Protein AF-A0A9P5V1G6-F1 (afdb_monomer)

Sequence (472 aa):
MDSPCFKKPSNGCAADVLMATQDATVDTEEFDPTEMTDDSEDSESEGSDAIELAKRDNAAGTDFEAFNHGGGHRDRHHHHSRYHHHGKHYHHDKHQHHDKHPHHNKHSYHHKEHSLKQRHPWKDLCVAVGDFCGSGLYGCDFNHKALYRCSAIGERPAVIKVDAEECGGSPPVKCPCPADFVHAACGSELPEKCNADPTQLYHCPGGPGSEFEVLKKCLPGTVCGPSKEGNDATCGYESCECNGDKDYCSSQFPAHCDLKKNTIYKCVRGKLTEDKTCDGTTQECVAVGDGAICGSCKCPSDRGTCGDVFPLKCRRSATGLYKCKKGETPKLVKECLPGYCSAAPASLSSTTVFESEISKDVCIEGCLCVKKGDVCGRTFSPECKDIFANRLYMCSGVGTKPVEKEICEDGCIVQAGDDVCEEDNDPCRCMSSEDVCGSTFPPECKDIFANRLYTCSGVGTKPEEKEICEDG

Secondary structure (DSSP, 8-state):
-------PPPS------PPPPP--------------------------------------------------------------------------------------------------TTTTS-SSSEEEEGGGSSSSS--TT-EEEESSTTSPPEEEETT-TTT---S----BPPTT--S-EEGGGS-GGG---TTEEEE-TT-TTSBPEEEEEPPTT-EEEE-TTSS-EEEE-SSS-B-SS-EEEGGGS-GGG-PPTTEEEEEETTEEEEEEE--TTT-EEEEETTEEEEE-SS-SSSSEEEGGGS-GGG---TTEEEE--TTSPPEEEEE-TTSEEEPPPTT---S----------EEEPTTS-SSSEEEEGGGS-TT-TT--TTEEEEE-STTPPPEEEEE-SS-EE--BSS-EE-----TTS-SSSS-EEGGGS-TT-TTS-TTEEEE-SSTTPPPEEEEE-TT-

Organism: NCBI:txid64567

Solvent-accessible surface area (backbone atoms only — not comparable to full-atom values): 28894 Å² total; per-residue (Å²): 136,84,79,87,88,82,80,82,83,80,92,81,85,85,90,87,80,86,86,81,87,84,84,88,78,91,87,85,85,89,82,84,87,79,86,84,87,81,90,80,82,87,79,90,79,86,82,88,82,89,83,88,77,77,91,76,90,77,92,77,91,76,90,76,81,89,81,91,80,87,84,88,86,88,83,84,85,82,81,85,82,80,87,85,87,87,83,78,88,81,87,85,79,86,82,87,82,88,84,89,83,79,93,77,92,72,92,75,83,81,72,78,71,73,73,75,69,79,70,62,92,51,62,58,27,21,86,51,65,48,78,42,33,23,72,76,50,53,58,91,85,55,54,42,28,20,29,24,37,19,91,40,65,70,37,65,57,42,78,75,36,76,70,25,69,88,30,46,58,67,74,76,59,80,49,49,30,51,85,85,43,85,46,34,36,30,18,71,76,45,65,73,85,52,69,48,54,45,43,25,32,31,30,40,90,72,32,49,59,23,63,61,42,81,40,35,68,33,55,58,42,23,42,42,40,77,31,72,88,50,80,32,39,32,54,20,26,76,41,74,51,31,46,63,93,39,38,35,25,37,71,30,36,45,59,89,59,72,64,59,74,45,15,31,26,33,32,56,94,51,36,73,39,87,72,46,72,33,56,79,88,71,26,32,45,19,57,38,90,82,25,45,44,68,16,29,73,36,22,91,42,76,42,51,37,38,21,39,52,38,36,72,93,59,75,48,46,23,28,19,35,22,48,27,44,57,73,34,72,59,40,81,73,45,75,24,70,87,21,36,36,36,72,43,63,88,76,74,80,72,85,77,95,73,79,91,77,76,78,48,40,40,68,37,60,43,69,37,23,71,45,61,41,34,28,31,25,58,27,44,50,89,83,31,84,91,55,53,52,51,25,36,21,41,18,91,26,65,70,32,70,59,39,85,68,49,75,22,90,77,29,54,46,36,26,46,50,58,28,42,57,42,71,72,84,50,70,58,35,23,89,38,58,53,72,43,52,26,60,77,42,56,87,85,30,82,91,52,54,55,55,26,34,24,41,20,93,26,64,71,30,74,57,41,86,70,48,74,51,90,82,118

Radius of gyration: 33.05 Å; Cα contacts (8 Å, |Δi|>4): 875; chains: 1; bounding box: 63×93×111 Å

Structure (mmCIF, N/CA/C/O backbone):
data_AF-A0A9P5V1G6-F1
#
_entry.id   AF-A0A9P5V1G6-F1
#
loop_
_atom_site.group_PDB
_atom_site.id
_atom_site.type_symbol
_atom_site.label_atom_id
_atom_site.label_alt_id
_atom_site.label_comp_id
_atom_site.label_asym_id
_atom_site.label_entity_id
_atom_site.label_seq_id
_atom_site.pdbx_PDB_ins_code
_atom_site.Cartn_x
_atom_site.Cartn_y
_atom_site.Cartn_z
_atom_site.occupancy
_atom_site.B_iso_or_equiv
_atom_site.auth_seq_id
_atom_site.auth_comp_id
_atom_site.auth_asym_id
_atom_site.auth_atom_id
_atom_site.pdbx_PDB_model_num
ATOM 1 N N . MET A 1 1 ? -30.051 27.158 10.723 1.00 28.08 1 MET A N 1
ATOM 2 C CA . MET A 1 1 ? -29.567 27.085 12.118 1.00 28.08 1 MET A CA 1
ATOM 3 C C . MET A 1 1 ? -28.224 26.397 12.046 1.00 28.08 1 MET A C 1
ATOM 5 O O . MET A 1 1 ? -28.188 25.185 11.893 1.00 28.08 1 MET A O 1
ATOM 9 N N . ASP A 1 2 ? -27.159 27.191 12.008 1.00 30.61 2 ASP A N 1
ATOM 10 C CA . ASP A 1 2 ? -25.813 26.720 11.688 1.00 30.61 2 ASP A CA 1
ATOM 11 C C . ASP A 1 2 ? -25.176 25.963 12.857 1.00 30.61 2 ASP A C 1
ATOM 13 O O . ASP A 1 2 ? -25.236 26.388 14.016 1.00 30.61 2 ASP A O 1
ATOM 17 N N . SER A 1 3 ? -24.596 24.807 12.537 1.00 31.73 3 SER A N 1
ATOM 18 C CA . SER A 1 3 ? -23.888 23.934 13.472 1.00 31.73 3 SER A CA 1
ATOM 19 C C . SER A 1 3 ? -22.634 24.621 14.036 1.00 31.73 3 SER A C 1
ATOM 21 O O . SER A 1 3 ? -21.935 25.321 13.304 1.00 31.73 3 SER A O 1
ATOM 23 N N . PRO A 1 4 ? -22.288 24.420 15.320 1.00 33.53 4 PRO A N 1
ATOM 24 C CA . PRO A 1 4 ? -21.096 25.026 15.903 1.00 33.53 4 PRO A CA 1
ATOM 25 C C . PRO A 1 4 ? -19.807 24.380 15.369 1.00 33.53 4 PRO A C 1
ATOM 27 O O . PRO A 1 4 ? -19.514 23.218 15.652 1.00 33.53 4 PRO A O 1
ATOM 30 N N . CYS A 1 5 ? -19.007 25.162 14.640 1.00 37.94 5 CYS A N 1
ATOM 31 C CA . CYS A 1 5 ? -17.664 24.797 14.193 1.00 37.94 5 CYS A CA 1
ATOM 32 C C . CYS A 1 5 ? -16.683 24.751 15.375 1.00 37.94 5 CYS A C 1
ATOM 34 O O . CYS A 1 5 ? -16.264 25.787 15.889 1.00 37.94 5 CYS A O 1
ATOM 36 N N . PHE A 1 6 ? -16.267 23.551 15.779 1.00 33.84 6 PHE A N 1
ATOM 37 C CA . PHE A 1 6 ? -15.091 23.352 16.627 1.00 33.84 6 PHE A CA 1
ATOM 38 C C . PHE A 1 6 ? -14.178 22.305 15.983 1.00 33.84 6 PHE A C 1
ATOM 40 O O . PHE A 1 6 ? -14.323 21.111 16.230 1.00 33.84 6 PHE A O 1
ATOM 47 N N . LYS A 1 7 ? -13.208 22.747 15.177 1.00 36.56 7 LYS A N 1
ATOM 48 C CA . LYS A 1 7 ? -12.002 21.962 14.879 1.00 36.56 7 LYS A CA 1
ATOM 49 C C . LYS A 1 7 ? -10.793 22.691 15.468 1.00 36.56 7 LYS A C 1
ATOM 51 O O . LYS A 1 7 ? -10.644 23.899 15.297 1.00 36.56 7 LYS A O 1
ATOM 56 N N . LYS A 1 8 ? -9.978 21.962 16.235 1.00 34.28 8 LYS A N 1
ATOM 57 C CA . LYS A 1 8 ? -8.659 22.403 16.719 1.00 34.28 8 LYS A CA 1
ATOM 58 C C . LYS A 1 8 ? -7.651 22.288 15.560 1.00 34.28 8 LYS A C 1
ATOM 60 O O . LYS A 1 8 ? -7.785 21.338 14.792 1.00 34.28 8 LYS A O 1
ATOM 65 N N . PRO A 1 9 ? -6.662 23.187 15.439 1.00 34.81 9 PRO A N 1
ATOM 66 C CA . PRO A 1 9 ? -5.616 23.063 14.425 1.00 34.81 9 PRO A CA 1
ATOM 67 C C . PRO A 1 9 ? -4.704 21.852 14.684 1.00 34.81 9 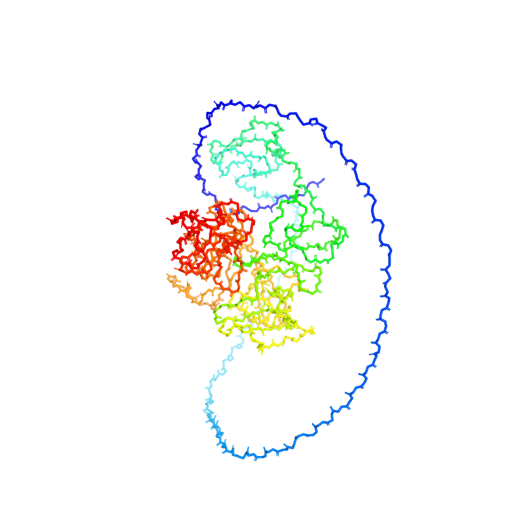PRO A C 1
ATOM 69 O O . PRO A 1 9 ? -4.484 21.464 15.835 1.00 34.81 9 PRO A O 1
ATOM 72 N N . SER A 1 10 ? -4.168 21.278 13.604 1.00 32.56 10 SER A N 1
ATOM 73 C CA . SER A 1 10 ? -3.021 20.367 13.621 1.00 32.56 10 SER A CA 1
ATOM 74 C C . SER A 1 10 ? -1.746 21.155 13.938 1.00 32.56 10 SER A C 1
ATOM 76 O O . SER A 1 10 ? -1.534 22.251 13.423 1.00 32.56 10 SER A O 1
ATOM 78 N N . ASN A 1 11 ? -0.895 20.615 14.811 1.00 31.06 11 ASN A N 1
ATOM 79 C CA . ASN A 1 11 ? 0.406 21.210 15.110 1.00 31.06 11 ASN A CA 1
ATOM 80 C C . ASN A 1 11 ? 1.355 20.962 13.929 1.00 31.06 11 ASN A C 1
ATOM 82 O O . ASN A 1 11 ? 1.671 19.807 13.667 1.00 31.06 11 ASN A O 1
ATOM 86 N N . GLY A 1 12 ? 1.828 22.023 13.268 1.00 36.41 12 GLY A N 1
ATOM 87 C CA . GLY A 1 12 ? 2.941 21.946 12.313 1.00 36.41 12 GLY A CA 1
ATOM 88 C C . GLY A 1 12 ? 2.708 22.695 11.002 1.00 36.41 12 GLY A C 1
ATOM 89 O O . GLY A 1 12 ? 2.482 22.065 9.980 1.00 36.41 12 GLY A O 1
ATOM 90 N N . CYS A 1 13 ? 2.815 24.026 11.017 1.00 30.12 13 CYS A N 1
ATOM 91 C CA . CYS A 1 13 ? 2.990 24.820 9.797 1.00 30.12 13 CYS A CA 1
ATOM 92 C C . CYS A 1 13 ? 4.224 25.714 9.970 1.00 30.12 13 CYS A C 1
ATOM 94 O O . CYS A 1 13 ? 4.140 26.771 10.593 1.00 30.12 13 CYS A O 1
ATOM 96 N N . ALA A 1 14 ? 5.366 25.275 9.442 1.00 29.48 14 ALA A N 1
ATOM 97 C CA . ALA A 1 14 ? 6.467 26.155 9.066 1.00 29.48 14 ALA A CA 1
ATOM 98 C C . ALA A 1 14 ? 6.375 26.326 7.544 1.00 29.48 14 ALA A C 1
ATOM 100 O O . ALA A 1 14 ? 6.343 25.332 6.822 1.00 29.48 14 ALA A O 1
ATOM 101 N N . ALA A 1 15 ? 6.229 27.562 7.072 1.00 33.66 15 ALA A N 1
ATOM 102 C CA . ALA A 1 15 ? 6.126 27.874 5.654 1.00 33.66 15 ALA A CA 1
ATOM 103 C C . ALA A 1 15 ? 7.466 28.431 5.165 1.00 33.66 15 ALA A C 1
ATOM 105 O O . ALA A 1 15 ? 7.800 29.568 5.485 1.00 33.66 15 ALA A O 1
ATOM 106 N N . ASP A 1 16 ? 8.189 27.639 4.376 1.00 30.81 16 ASP A N 1
ATOM 107 C CA . ASP A 1 16 ? 9.181 28.134 3.425 1.00 30.81 16 ASP A CA 1
ATOM 108 C C . ASP A 1 16 ? 8.544 28.067 2.031 1.00 30.81 16 ASP A C 1
ATOM 110 O O . ASP A 1 16 ? 8.172 26.992 1.560 1.00 30.81 16 ASP A O 1
ATOM 114 N N . VAL A 1 17 ? 8.382 29.218 1.373 1.00 33.22 17 VAL A N 1
ATOM 115 C CA . VAL A 1 17 ? 8.028 29.297 -0.052 1.00 33.22 17 VAL A CA 1
ATOM 116 C C . VAL A 1 17 ? 9.011 30.243 -0.734 1.00 33.22 17 VAL A C 1
ATOM 118 O O . VAL A 1 17 ? 9.033 31.441 -0.457 1.00 33.22 17 VAL A O 1
ATOM 121 N N . LEU A 1 18 ? 9.813 29.686 -1.643 1.00 32.72 18 LEU A N 1
ATOM 122 C CA . LEU A 1 18 ? 10.564 30.419 -2.659 1.00 32.72 18 LEU A CA 1
ATOM 123 C C . LEU A 1 18 ? 9.617 30.763 -3.815 1.00 32.72 18 LEU A C 1
ATOM 125 O O . LEU A 1 18 ? 8.953 29.885 -4.364 1.00 32.72 18 LEU A O 1
ATOM 129 N N . MET A 1 19 ? 9.556 32.044 -4.179 1.00 32.00 19 MET A N 1
ATOM 130 C CA . MET A 1 19 ? 8.813 32.516 -5.345 1.00 32.00 19 MET A CA 1
ATOM 131 C C . MET A 1 19 ? 9.596 32.236 -6.632 1.00 32.00 19 MET A C 1
ATOM 133 O O . MET A 1 19 ? 10.740 32.667 -6.761 1.00 32.00 19 MET A O 1
ATOM 137 N N . ALA A 1 20 ? 8.962 31.556 -7.588 1.00 32.75 20 ALA A N 1
ATOM 138 C CA . ALA A 1 20 ? 9.433 31.451 -8.964 1.00 32.75 20 ALA A CA 1
ATOM 139 C C . ALA A 1 20 ? 8.817 32.576 -9.812 1.00 32.75 20 ALA A C 1
ATOM 141 O O . ALA A 1 20 ? 7.603 32.775 -9.818 1.00 32.75 20 ALA A O 1
ATOM 142 N N . THR A 1 21 ? 9.668 33.313 -10.519 1.00 33.91 21 THR A N 1
ATOM 143 C CA . THR A 1 21 ? 9.308 34.289 -11.554 1.00 33.91 21 THR A CA 1
ATOM 144 C C . THR A 1 21 ? 8.986 33.566 -12.862 1.00 33.91 21 THR A C 1
ATOM 146 O O . THR A 1 21 ? 9.814 32.796 -13.345 1.00 33.91 21 THR A O 1
ATOM 149 N N . GLN A 1 22 ? 7.810 33.822 -13.438 1.00 34.03 22 GLN A N 1
ATOM 150 C CA . GLN A 1 22 ? 7.458 33.424 -14.804 1.00 34.03 22 GLN A CA 1
ATOM 151 C C . GLN A 1 22 ? 7.729 34.590 -15.760 1.00 34.03 22 GLN A C 1
ATOM 153 O O . GLN A 1 22 ? 7.204 35.682 -15.549 1.00 34.03 22 GLN A O 1
ATOM 158 N N . ASP A 1 23 ? 8.509 34.330 -16.809 1.00 35.91 23 ASP A N 1
ATOM 159 C CA . ASP A 1 23 ? 8.542 35.131 -18.033 1.00 35.91 23 ASP A CA 1
ATOM 160 C C . ASP A 1 23 ? 7.834 34.350 -19.145 1.00 35.91 23 ASP A C 1
ATOM 162 O O . ASP A 1 23 ? 7.999 33.138 -19.288 1.00 35.91 23 ASP A O 1
ATOM 166 N N . ALA A 1 24 ? 7.012 35.071 -19.901 1.00 41.59 24 ALA A N 1
ATOM 167 C CA . ALA A 1 24 ? 6.167 34.576 -20.975 1.00 41.59 24 ALA A CA 1
ATOM 168 C C . ALA A 1 24 ? 6.832 34.762 -22.347 1.00 41.59 24 ALA A C 1
ATOM 170 O O . ALA A 1 24 ? 7.474 35.781 -22.576 1.00 41.59 24 ALA A O 1
ATOM 171 N N . THR A 1 25 ? 6.615 33.825 -23.275 1.00 34.09 25 THR A N 1
ATOM 172 C CA . THR A 1 25 ? 6.456 34.025 -24.739 1.00 34.09 25 THR A CA 1
ATOM 173 C C . THR A 1 25 ? 5.956 32.688 -25.343 1.00 34.09 25 THR A C 1
ATOM 175 O O . THR A 1 25 ? 6.471 31.648 -24.954 1.00 34.09 25 THR A O 1
ATOM 178 N N . VAL A 1 26 ? 4.770 32.633 -25.987 1.00 36.28 26 VAL A N 1
ATOM 179 C CA . VAL A 1 26 ? 4.523 32.680 -27.464 1.00 36.28 26 VAL A CA 1
ATOM 180 C C . VAL A 1 26 ? 5.081 31.406 -28.147 1.00 36.28 26 VAL A C 1
ATOM 182 O O . VAL A 1 26 ? 6.249 31.114 -27.950 1.00 36.28 26 VAL A O 1
ATOM 185 N N . ASP A 1 27 ? 4.371 30.525 -28.865 1.00 33.41 27 ASP A N 1
ATOM 186 C CA . ASP A 1 27 ? 3.245 30.583 -29.816 1.00 33.41 27 ASP A CA 1
ATOM 187 C C . ASP A 1 27 ? 2.396 29.289 -29.718 1.00 33.41 27 ASP A C 1
ATOM 189 O O . ASP A 1 27 ? 2.912 28.230 -29.366 1.00 33.41 27 ASP A O 1
ATOM 193 N N . THR A 1 28 ? 1.106 29.348 -30.066 1.00 36.78 28 THR A N 1
ATOM 194 C CA . THR A 1 28 ? 0.255 28.157 -30.286 1.00 36.78 28 THR A CA 1
ATOM 195 C C . THR A 1 28 ? -0.169 28.136 -31.748 1.00 36.78 28 THR A C 1
ATOM 197 O O . THR A 1 28 ? -0.898 29.024 -32.182 1.00 36.78 28 THR A O 1
ATOM 200 N N . GLU A 1 29 ? 0.301 27.139 -32.502 1.00 42.16 29 GLU A N 1
ATOM 201 C CA . GLU A 1 29 ? -0.248 26.818 -33.818 1.00 42.16 29 GLU A CA 1
ATOM 202 C C . GLU A 1 29 ? -1.514 25.969 -33.659 1.00 42.16 29 GLU A C 1
ATOM 204 O O . GLU A 1 29 ? -1.572 24.995 -32.907 1.00 42.16 29 GLU A O 1
ATOM 209 N N . GLU A 1 30 ? -2.540 26.417 -34.367 1.00 41.94 30 GLU A N 1
ATOM 210 C CA . GLU A 1 30 ? -3.874 25.857 -34.509 1.00 41.94 30 GLU A CA 1
ATOM 211 C C . GLU A 1 30 ? -3.798 24.624 -35.425 1.00 41.94 30 GLU A C 1
ATOM 213 O O . GLU A 1 30 ? -3.396 24.736 -36.583 1.00 41.94 30 GLU A O 1
ATOM 218 N N . PHE A 1 31 ? -4.143 23.438 -34.912 1.00 44.28 31 PHE A N 1
ATOM 219 C CA . PHE A 1 31 ? -4.238 22.216 -35.714 1.00 44.28 31 PHE A CA 1
ATOM 220 C C . PHE A 1 31 ? -5.702 21.783 -35.808 1.00 44.28 31 PHE A C 1
ATOM 222 O O . PHE A 1 31 ? -6.328 21.440 -34.805 1.00 44.28 31 PHE A O 1
ATOM 229 N N . ASP A 1 32 ? -6.226 21.834 -37.029 1.00 49.81 32 ASP A N 1
ATOM 230 C CA . ASP A 1 32 ? -7.589 21.491 -37.429 1.00 49.81 32 ASP A CA 1
ATOM 231 C C . ASP A 1 32 ? -7.606 20.065 -38.014 1.00 49.81 32 ASP A C 1
ATOM 233 O O . ASP A 1 32 ? -6.951 19.831 -39.037 1.00 49.81 32 ASP A O 1
ATOM 237 N N . PRO A 1 33 ? -8.293 19.081 -37.402 1.00 53.62 33 PRO A N 1
ATOM 238 C CA . PRO A 1 33 ? -8.479 17.779 -38.019 1.00 53.62 33 PRO A CA 1
ATOM 239 C C . PRO A 1 33 ? -9.875 17.673 -38.646 1.00 53.62 33 PRO A C 1
ATOM 241 O O . PRO A 1 33 ? -10.858 17.296 -38.005 1.00 53.62 33 PRO A O 1
ATOM 244 N N . THR A 1 34 ? -9.920 17.944 -39.949 1.00 44.47 34 THR A N 1
ATOM 245 C CA . THR A 1 34 ? -11.004 17.524 -40.846 1.00 44.47 34 THR A CA 1
ATOM 246 C C . THR A 1 34 ? -10.862 16.037 -41.197 1.00 44.47 34 THR A C 1
ATOM 248 O O . THR A 1 34 ? -9.786 15.595 -41.584 1.00 44.47 34 THR A O 1
ATOM 251 N N . GLU A 1 35 ? -11.982 15.318 -41.085 1.00 46.06 35 GLU A N 1
ATOM 252 C CA . GLU A 1 35 ? -12.419 14.156 -41.881 1.00 46.06 35 GLU A CA 1
ATOM 253 C C . GLU A 1 35 ? -11.424 13.026 -42.214 1.00 46.06 35 GLU A C 1
ATOM 255 O O . GLU A 1 35 ? -10.612 13.131 -43.127 1.00 46.06 35 GLU A O 1
ATOM 260 N N . MET A 1 36 ? -11.656 11.858 -41.605 1.00 44.88 36 MET A N 1
ATOM 261 C CA . MET A 1 36 ? -11.543 10.559 -42.282 1.00 44.88 36 MET A CA 1
ATOM 262 C C . MET A 1 36 ? -12.719 9.686 -41.823 1.00 44.88 36 MET A C 1
ATOM 264 O O . MET A 1 36 ? -12.727 9.142 -40.720 1.00 44.88 36 MET A O 1
ATOM 268 N N . THR A 1 37 ? -13.748 9.618 -42.661 1.00 44.69 37 THR A N 1
ATOM 269 C CA . THR A 1 37 ? -14.722 8.525 -42.690 1.00 44.69 37 THR A CA 1
ATOM 270 C C . THR A 1 37 ? -14.070 7.343 -43.393 1.00 44.69 37 THR A C 1
ATOM 272 O O . THR A 1 37 ? -13.621 7.522 -44.523 1.00 44.69 37 THR A O 1
ATOM 275 N N . ASP A 1 38 ? -14.057 6.161 -42.781 1.00 47.34 38 ASP A N 1
ATOM 276 C CA . ASP A 1 38 ? -13.878 4.928 -43.545 1.00 47.34 38 ASP A CA 1
ATOM 277 C C . ASP A 1 38 ? -14.760 3.807 -42.991 1.00 47.34 38 ASP A C 1
ATOM 279 O O . ASP A 1 38 ? -14.721 3.453 -41.810 1.00 47.34 38 ASP A O 1
ATOM 283 N N . ASP A 1 39 ? -15.596 3.324 -43.903 1.00 44.78 39 ASP A N 1
ATOM 284 C CA . ASP A 1 39 ? -16.493 2.185 -43.824 1.00 44.78 39 ASP A CA 1
ATOM 285 C C . ASP A 1 39 ? -15.699 0.866 -43.853 1.00 44.78 39 ASP A C 1
ATOM 287 O O . ASP A 1 39 ? -14.755 0.703 -44.623 1.00 44.78 39 ASP A O 1
ATOM 291 N N . SER A 1 40 ? -16.100 -0.114 -43.045 1.00 52.59 40 SER A N 1
ATOM 292 C CA . SER A 1 40 ? -15.914 -1.558 -43.309 1.00 52.59 40 SER A CA 1
ATOM 293 C C . SER A 1 40 ? -16.705 -2.337 -42.252 1.00 52.59 40 SER A C 1
ATOM 295 O O . SER A 1 40 ? -16.399 -2.296 -41.065 1.00 52.59 40 SER A O 1
ATOM 297 N N . GLU A 1 41 ? -17.928 -2.746 -42.581 1.00 47.81 41 GLU A N 1
ATOM 298 C CA . GLU A 1 41 ? -18.295 -4.063 -43.132 1.00 47.81 41 GLU A CA 1
ATOM 299 C C . GLU A 1 41 ? -18.109 -5.234 -42.148 1.00 47.81 41 GLU A C 1
ATOM 301 O O . GLU A 1 41 ? -17.015 -5.738 -41.907 1.00 47.81 41 GLU A O 1
ATOM 306 N N . ASP A 1 42 ? -19.254 -5.635 -41.587 1.00 41.56 42 ASP A N 1
ATOM 307 C CA . ASP A 1 42 ? -19.768 -6.998 -41.443 1.00 41.56 42 ASP A CA 1
ATOM 308 C C . ASP A 1 42 ? -18.768 -8.166 -41.436 1.00 41.56 42 ASP A C 1
ATOM 310 O O . ASP A 1 42 ? -18.199 -8.566 -42.450 1.00 41.56 42 ASP A O 1
ATOM 314 N N . SER A 1 43 ? -18.717 -8.866 -40.303 1.00 49.22 43 SER A N 1
ATOM 315 C CA . SER A 1 43 ? -18.539 -10.320 -40.318 1.00 49.22 43 SER A CA 1
ATOM 316 C C . SER A 1 43 ? -19.251 -10.964 -39.131 1.00 49.22 43 SER A C 1
ATOM 318 O O . SER A 1 43 ? -18.729 -11.099 -38.025 1.00 49.22 43 SER A O 1
ATOM 320 N N . GLU A 1 44 ? -20.487 -1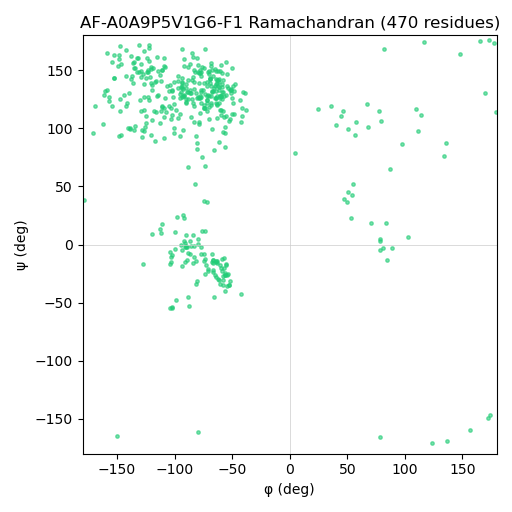1.381 -39.395 1.00 41.66 44 GLU A N 1
ATOM 321 C CA . GLU A 1 44 ? -21.176 -12.411 -38.631 1.00 41.66 44 GLU A CA 1
ATOM 322 C C . GLU A 1 44 ? -20.369 -13.717 -38.721 1.00 41.66 44 GLU A C 1
ATOM 324 O O . GLU A 1 44 ? -20.042 -14.188 -39.811 1.00 41.66 44 GLU A O 1
ATOM 329 N N . SER A 1 45 ? -20.062 -14.329 -37.578 1.00 50.53 45 SER A N 1
ATOM 330 C CA . SER A 1 45 ? -19.712 -15.750 -37.533 1.00 50.53 45 SER A CA 1
ATOM 331 C C . SER A 1 45 ? -20.568 -16.447 -36.482 1.00 50.53 45 SER A C 1
ATOM 333 O O . SER A 1 45 ? -20.335 -16.382 -35.277 1.00 50.53 45 SER A O 1
ATOM 335 N N . GLU A 1 46 ? -21.622 -17.085 -36.981 1.00 44.84 46 GLU A N 1
ATOM 336 C CA . GLU A 1 46 ? -22.308 -18.184 -36.317 1.00 44.84 46 GLU A CA 1
ATOM 337 C C . GLU A 1 46 ? -21.456 -19.462 -36.413 1.00 44.84 46 GLU A C 1
ATOM 339 O O . GLU A 1 46 ? -20.740 -19.672 -37.393 1.00 44.84 46 GLU A O 1
ATOM 344 N N . GLY A 1 47 ? -21.598 -20.355 -35.430 1.00 37.69 47 GLY A N 1
ATOM 345 C CA . GLY A 1 47 ? -21.123 -21.743 -35.510 1.00 37.69 47 GLY A CA 1
ATOM 346 C C . GLY A 1 47 ? -20.410 -22.186 -34.233 1.00 37.69 47 GLY A C 1
ATOM 347 O O . GLY A 1 47 ? -19.235 -21.910 -34.042 1.00 37.69 47 GLY A O 1
ATOM 348 N N . SER A 1 48 ? -21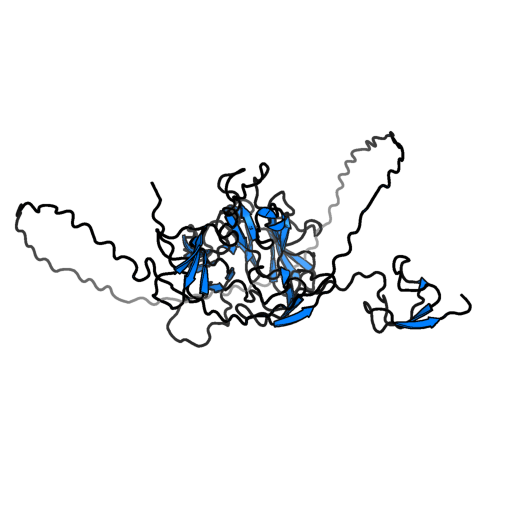.140 -22.704 -33.243 1.00 41.16 48 SER A N 1
ATOM 349 C CA . SER A 1 48 ? -21.440 -24.141 -33.089 1.00 41.16 48 SER A CA 1
ATOM 350 C C . SER A 1 48 ? -20.265 -24.924 -32.489 1.00 41.16 48 SER A C 1
ATOM 352 O O . SER A 1 48 ? -19.273 -25.181 -33.154 1.00 41.16 48 SER A O 1
ATOM 354 N N . ASP A 1 49 ? -20.369 -25.322 -31.220 1.00 45.50 49 ASP A N 1
ATOM 355 C CA . ASP A 1 49 ? -20.730 -26.705 -30.887 1.00 45.50 49 ASP A CA 1
ATOM 356 C C . ASP A 1 49 ? -20.536 -27.010 -29.399 1.00 45.50 49 ASP A C 1
ATOM 358 O O . ASP A 1 49 ? -19.497 -26.772 -28.783 1.00 45.50 49 ASP A O 1
ATOM 362 N N . ALA A 1 50 ? -21.593 -27.580 -28.830 1.00 42.62 50 ALA A N 1
ATOM 363 C CA . ALA A 1 50 ? -21.590 -28.219 -27.535 1.00 42.62 50 ALA A CA 1
ATOM 364 C C . ALA A 1 50 ? -20.745 -29.498 -27.600 1.00 42.62 50 ALA A C 1
ATOM 366 O O . ALA A 1 50 ? -21.063 -30.421 -28.348 1.00 42.62 50 ALA A O 1
ATOM 367 N N . ILE A 1 51 ? -19.715 -29.588 -26.760 1.00 41.88 51 ILE A N 1
ATOM 368 C CA . ILE A 1 51 ? -19.087 -30.865 -26.418 1.00 41.88 51 ILE A CA 1
ATOM 369 C C . ILE A 1 51 ? -19.458 -31.191 -24.975 1.00 41.88 51 ILE A C 1
ATOM 371 O O . ILE A 1 51 ? -18.806 -30.802 -24.008 1.00 41.88 51 ILE A O 1
ATOM 375 N N . GLU A 1 52 ? -20.561 -31.921 -24.861 1.00 46.94 52 GLU A N 1
ATOM 376 C CA . GLU A 1 52 ? -20.931 -32.709 -23.698 1.00 46.94 52 GLU A CA 1
ATOM 377 C C . GLU A 1 52 ? -20.122 -34.017 -23.751 1.00 46.94 52 GLU A C 1
ATOM 379 O O . GLU A 1 52 ? -20.398 -34.898 -24.563 1.00 46.94 52 GLU A O 1
ATOM 384 N N . LEU A 1 53 ? -19.091 -34.157 -22.908 1.00 45.38 53 LEU A N 1
ATOM 385 C CA . LEU A 1 53 ? -18.364 -35.421 -22.751 1.00 45.38 53 LEU A CA 1
ATOM 386 C C . LEU A 1 53 ? -18.134 -35.763 -21.274 1.00 45.38 53 LEU A C 1
ATOM 388 O O . LEU A 1 53 ? -17.239 -35.261 -20.605 1.00 45.38 53 LEU A O 1
ATOM 392 N N . ALA A 1 54 ? -18.980 -36.694 -20.834 1.00 40.22 54 ALA A N 1
ATOM 393 C CA . ALA A 1 54 ? -18.691 -37.840 -19.980 1.00 40.22 54 ALA A CA 1
ATOM 394 C C . ALA A 1 54 ? -18.055 -37.613 -18.595 1.00 40.22 54 ALA A C 1
ATOM 396 O O . ALA A 1 54 ? -16.842 -37.525 -18.414 1.00 40.22 54 ALA A O 1
ATOM 397 N N . LYS A 1 55 ? -18.924 -37.781 -17.590 1.00 43.75 55 LYS A N 1
ATOM 398 C CA . LYS A 1 55 ? -18.611 -38.396 -16.294 1.00 43.75 55 LYS A CA 1
ATOM 399 C C . LYS A 1 55 ? -17.700 -39.616 -16.477 1.00 43.75 55 LYS A C 1
ATOM 401 O O . LYS A 1 55 ? -18.028 -40.526 -17.241 1.00 43.75 55 LYS A O 1
ATOM 406 N N . ARG A 1 56 ? -16.621 -39.680 -15.700 1.00 37.97 56 ARG A N 1
ATOM 407 C CA . ARG A 1 56 ? -15.896 -40.926 -15.449 1.00 37.97 56 ARG A CA 1
ATOM 408 C C . ARG A 1 56 ? -15.585 -41.034 -13.964 1.00 37.97 56 ARG A C 1
ATOM 410 O O . ARG A 1 56 ? -14.641 -40.433 -13.463 1.00 37.97 56 ARG A O 1
ATOM 417 N N . ASP A 1 57 ? -16.425 -41.805 -13.286 1.00 50.97 57 ASP A N 1
ATOM 418 C CA . ASP A 1 57 ? -16.112 -42.420 -12.006 1.00 50.97 57 ASP A CA 1
ATOM 419 C C . ASP A 1 57 ? -14.887 -43.322 -12.192 1.00 50.97 57 ASP A C 1
ATOM 421 O O . ASP A 1 57 ? -14.872 -44.169 -13.084 1.00 50.97 57 ASP A O 1
ATOM 425 N N . ASN A 1 58 ? -13.866 -43.152 -11.357 1.00 46.78 58 ASN A N 1
ATOM 426 C CA . ASN A 1 58 ? -12.878 -44.194 -11.103 1.00 46.78 58 ASN A CA 1
ATOM 427 C C . ASN A 1 58 ? -12.410 -44.099 -9.654 1.00 46.78 58 ASN A C 1
ATOM 429 O O . ASN A 1 58 ? -11.502 -43.351 -9.297 1.00 46.78 58 ASN A O 1
ATOM 433 N N . ALA A 1 59 ? -13.080 -44.897 -8.829 1.00 44.50 59 ALA A N 1
ATOM 434 C CA . ALA A 1 59 ? -12.569 -45.372 -7.564 1.00 44.50 59 ALA A CA 1
ATOM 435 C C . ALA A 1 59 ? -11.512 -46.459 -7.827 1.00 44.50 59 ALA A C 1
ATOM 437 O O . ALA A 1 59 ? -11.810 -47.496 -8.412 1.00 44.50 59 ALA A O 1
ATOM 438 N N . ALA A 1 60 ? -10.293 -46.216 -7.361 1.00 43.31 60 ALA A N 1
ATOM 439 C CA . ALA A 1 60 ? -9.289 -47.215 -7.003 1.00 43.31 60 ALA A CA 1
ATOM 440 C C . ALA A 1 60 ? -8.389 -46.510 -5.969 1.00 43.31 60 ALA A C 1
ATOM 442 O O . ALA A 1 60 ? -7.889 -45.428 -6.240 1.00 43.31 60 ALA A O 1
ATOM 443 N N . GLY A 1 61 ? -8.239 -46.952 -4.724 1.00 41.31 61 GLY A N 1
ATOM 444 C CA . GLY A 1 61 ? -8.179 -48.335 -4.280 1.00 41.31 61 GLY A CA 1
ATOM 445 C C . GLY A 1 61 ? -6.736 -48.819 -4.372 1.00 41.31 61 GLY A C 1
ATOM 446 O O . GLY A 1 61 ? -6.449 -49.694 -5.178 1.00 41.31 61 GLY A O 1
ATOM 447 N N . THR A 1 62 ? -5.838 -48.234 -3.577 1.00 44.31 62 THR A N 1
ATOM 448 C CA . THR A 1 62 ? -4.541 -48.846 -3.266 1.00 44.31 62 THR A CA 1
ATOM 449 C C . THR A 1 62 ? -4.235 -48.640 -1.792 1.00 44.31 62 THR A C 1
ATOM 451 O O . THR A 1 62 ? -3.807 -47.567 -1.366 1.00 44.31 62 THR A O 1
ATOM 454 N N . ASP A 1 63 ? -4.487 -49.705 -1.039 1.00 43.41 63 ASP A N 1
ATOM 455 C CA . ASP A 1 63 ? -3.797 -50.021 0.199 1.00 43.41 63 ASP A CA 1
ATOM 456 C C . ASP A 1 63 ? -2.284 -49.959 -0.043 1.00 43.41 63 ASP A C 1
ATOM 458 O O . ASP A 1 63 ? -1.778 -50.561 -0.994 1.00 43.41 63 ASP A O 1
ATOM 462 N N . PHE A 1 64 ? -1.555 -49.255 0.821 1.00 39.47 64 PHE A N 1
ATOM 463 C CA . PHE A 1 64 ? -0.130 -49.505 0.978 1.00 39.47 64 PHE A CA 1
ATOM 464 C C . PHE A 1 64 ? 0.204 -49.665 2.451 1.00 39.47 64 PHE A C 1
ATOM 466 O O . PHE A 1 64 ? -0.141 -48.846 3.304 1.00 39.47 64 PHE A O 1
ATOM 473 N N . GLU A 1 65 ? 0.812 -50.812 2.705 1.00 42.44 65 GLU A N 1
ATOM 474 C CA . GLU A 1 65 ? 1.040 -51.414 3.996 1.00 42.44 65 GLU A CA 1
ATOM 475 C C . GLU A 1 65 ? 2.038 -50.645 4.858 1.00 42.44 65 GLU A C 1
ATOM 477 O O . GLU A 1 65 ? 2.927 -49.921 4.407 1.00 42.44 65 GLU A O 1
ATOM 482 N N . ALA A 1 66 ? 1.862 -50.892 6.150 1.00 40.75 66 ALA A N 1
ATOM 483 C CA . ALA A 1 66 ? 2.722 -50.530 7.249 1.00 40.75 66 ALA A CA 1
ATOM 484 C C . ALA A 1 66 ? 4.204 -50.866 7.013 1.00 40.75 66 ALA A C 1
ATOM 486 O O . ALA A 1 66 ? 4.549 -51.997 6.681 1.00 40.75 66 ALA A O 1
ATOM 487 N N . PHE A 1 67 ? 5.082 -49.938 7.401 1.00 39.34 67 PHE A N 1
ATOM 488 C CA . PHE A 1 67 ? 6.377 -50.301 7.970 1.00 39.34 67 PHE A CA 1
ATOM 489 C C . PHE A 1 67 ? 6.575 -49.640 9.335 1.00 39.34 67 PHE A C 1
ATOM 491 O O . PHE A 1 67 ? 6.721 -48.428 9.478 1.00 39.34 67 PHE A O 1
ATOM 498 N N . ASN A 1 68 ? 6.560 -50.509 10.344 1.00 41.59 68 ASN A N 1
ATOM 499 C CA . ASN A 1 68 ? 7.022 -50.287 11.703 1.00 41.59 68 ASN A CA 1
ATOM 500 C C . ASN A 1 68 ? 8.536 -50.048 11.729 1.00 41.59 68 ASN A C 1
ATOM 502 O O . ASN A 1 68 ? 9.274 -50.943 11.343 1.00 41.59 68 ASN A O 1
ATOM 506 N N . HIS A 1 69 ? 8.973 -48.943 12.334 1.00 47.28 69 HIS A N 1
ATOM 507 C CA . HIS A 1 69 ? 10.157 -48.825 13.202 1.00 47.28 69 HIS A CA 1
ATOM 508 C C . HIS A 1 69 ? 9.894 -47.586 14.088 1.00 47.28 69 HIS A C 1
ATOM 510 O O . HIS A 1 69 ? 9.512 -46.548 13.572 1.00 47.28 69 HIS A O 1
ATOM 516 N N . GLY A 1 70 ? 9.951 -47.574 15.420 1.00 36.88 70 GLY A N 1
ATOM 517 C CA . GLY A 1 70 ? 10.715 -48.386 16.358 1.00 36.88 70 GLY A CA 1
ATOM 518 C C . GLY A 1 70 ? 11.777 -47.500 17.027 1.00 36.88 70 GLY A C 1
ATOM 519 O O . GLY A 1 70 ? 12.836 -47.306 16.449 1.00 36.88 70 GLY A O 1
ATOM 520 N N . GLY A 1 71 ? 11.494 -46.994 18.238 1.00 35.47 71 GLY A N 1
ATOM 521 C CA . GLY A 1 71 ? 12.432 -46.260 19.113 1.00 35.47 71 GLY A CA 1
ATOM 522 C C . GLY A 1 71 ? 12.030 -44.788 19.305 1.00 35.47 71 GLY A C 1
ATOM 523 O O . GLY A 1 71 ? 12.037 -44.023 18.359 1.00 35.47 71 GLY A O 1
ATOM 524 N N . GLY A 1 72 ? 11.601 -44.279 20.459 1.00 40.22 72 GLY A N 1
ATOM 525 C CA . GLY A 1 72 ? 11.817 -44.709 21.831 1.00 40.22 72 GLY A CA 1
ATOM 526 C C . GLY A 1 72 ? 12.950 -43.898 22.446 1.00 40.22 72 GLY A C 1
ATOM 527 O O . GLY A 1 72 ? 14.064 -44.376 22.420 1.00 40.22 72 GLY A O 1
ATOM 528 N N . HIS A 1 73 ? 12.662 -42.722 23.015 1.00 44.75 73 HIS A N 1
ATOM 529 C CA . HIS A 1 73 ? 13.340 -42.201 24.208 1.00 44.75 73 HIS A CA 1
ATOM 530 C C . HIS A 1 73 ? 12.433 -41.182 24.910 1.00 44.75 73 HIS A C 1
ATOM 532 O O . HIS A 1 73 ? 11.918 -40.237 24.319 1.00 44.75 73 HIS A O 1
ATOM 538 N N . ARG A 1 74 ? 12.179 -41.470 26.187 1.00 47.72 74 ARG A N 1
ATOM 539 C CA . ARG A 1 74 ? 11.494 -40.624 27.160 1.00 47.72 74 ARG A CA 1
ATOM 540 C C . ARG A 1 74 ? 12.546 -39.724 27.788 1.00 47.72 74 ARG A C 1
ATOM 542 O O . ARG A 1 74 ? 13.504 -40.282 28.297 1.00 47.72 74 ARG A O 1
ATOM 549 N N . ASP A 1 75 ? 12.280 -38.428 27.897 1.00 46.62 75 ASP A N 1
ATOM 550 C CA . ASP A 1 75 ? 12.813 -37.622 28.996 1.00 46.62 75 ASP A CA 1
ATOM 551 C C . ASP A 1 75 ? 11.751 -36.628 29.478 1.00 46.62 75 ASP A C 1
ATOM 553 O O . ASP A 1 75 ? 11.459 -35.596 28.877 1.00 46.62 75 ASP A O 1
ATOM 557 N N . ARG A 1 76 ? 11.113 -37.015 30.588 1.00 41.44 76 ARG A N 1
ATOM 558 C CA . ARG A 1 76 ? 10.293 -36.154 31.441 1.00 41.44 76 ARG A CA 1
ATOM 559 C C . ARG A 1 76 ? 11.232 -35.468 32.425 1.00 41.44 76 ARG A C 1
ATOM 561 O O . ARG A 1 76 ? 11.663 -36.105 33.383 1.00 41.44 76 ARG A O 1
ATOM 568 N N . HIS A 1 77 ? 11.445 -34.167 32.278 1.00 47.56 77 HIS A N 1
ATOM 569 C CA . HIS A 1 77 ? 11.946 -33.354 33.381 1.00 47.56 77 HIS A CA 1
ATOM 570 C C . HIS A 1 77 ? 10.773 -32.739 34.147 1.00 47.56 77 HIS A C 1
ATOM 572 O O . HIS A 1 77 ? 10.192 -31.728 33.763 1.00 47.56 77 HIS A O 1
ATOM 578 N N . HIS A 1 78 ? 10.423 -33.392 35.256 1.00 42.19 78 HIS A N 1
ATOM 579 C CA . HIS A 1 78 ? 9.661 -32.789 36.342 1.00 42.19 78 HIS A CA 1
ATOM 580 C C . HIS A 1 78 ? 10.606 -31.921 37.177 1.00 42.19 78 HIS A C 1
ATOM 582 O O . HIS A 1 78 ? 11.457 -32.454 37.886 1.00 42.19 78 HIS A O 1
ATOM 588 N N . HIS A 1 79 ? 10.413 -30.603 37.168 1.00 48.56 79 HIS A N 1
ATOM 589 C CA . HIS A 1 79 ? 10.903 -29.754 38.250 1.00 48.56 79 HIS A CA 1
ATOM 590 C C . HIS A 1 79 ? 9.752 -29.419 39.195 1.00 48.56 79 HIS A C 1
ATOM 592 O O . HIS A 1 79 ? 8.930 -28.541 38.948 1.00 48.56 79 HIS A O 1
ATOM 598 N N . HIS A 1 80 ? 9.718 -30.153 40.306 1.00 43.38 80 HIS A N 1
ATOM 599 C CA . HIS A 1 80 ? 9.120 -29.685 41.544 1.00 43.38 80 HIS A CA 1
ATOM 600 C C . HIS A 1 80 ? 10.029 -28.606 42.140 1.00 43.38 80 HIS A C 1
ATOM 602 O O . HIS A 1 80 ? 11.191 -28.883 42.431 1.00 43.38 80 HIS A O 1
ATOM 608 N N . SER A 1 81 ? 9.490 -27.416 42.406 1.00 44.81 81 SER A N 1
ATOM 609 C CA . SER A 1 81 ? 10.028 -26.551 43.454 1.00 44.81 81 SER A CA 1
ATOM 6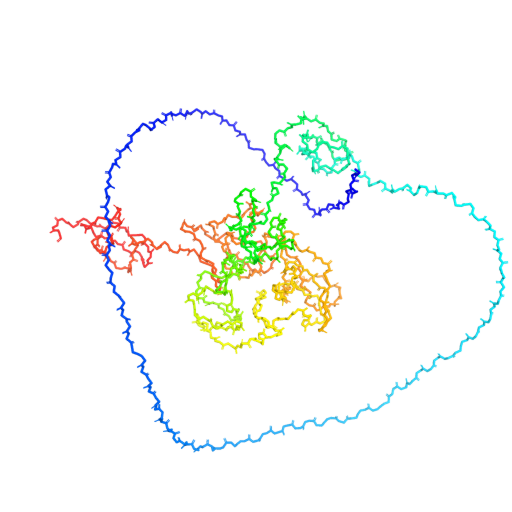10 C C . SER A 1 81 ? 8.928 -26.219 44.451 1.00 44.81 81 SER A C 1
ATOM 612 O O . SER A 1 81 ? 7.808 -25.850 44.097 1.00 44.81 81 SER A O 1
ATOM 614 N N . ARG A 1 82 ? 9.269 -26.485 45.707 1.00 45.53 82 ARG A N 1
ATOM 615 C CA . ARG A 1 82 ? 8.461 -26.396 46.915 1.00 45.53 82 ARG A CA 1
ATOM 616 C C . ARG A 1 82 ? 8.423 -24.957 47.436 1.00 45.53 82 ARG A C 1
ATOM 618 O O . ARG A 1 82 ? 9.413 -24.247 47.355 1.00 45.53 82 ARG A O 1
ATOM 625 N N . TYR A 1 83 ? 7.287 -24.629 48.052 1.00 42.16 83 TYR A N 1
ATOM 626 C CA . TYR A 1 83 ? 7.117 -23.858 49.289 1.00 42.16 83 TYR A CA 1
ATOM 627 C C . TYR A 1 83 ? 8.074 -22.694 49.595 1.00 42.16 83 TYR A C 1
ATOM 629 O O . TYR A 1 83 ? 9.211 -22.919 49.988 1.00 42.16 83 TYR A O 1
ATOM 637 N N . HIS A 1 84 ? 7.499 -21.493 49.716 1.00 47.12 84 HIS A N 1
ATOM 638 C CA . HIS A 1 84 ? 7.655 -20.693 50.934 1.00 47.12 84 HIS A CA 1
ATOM 639 C C . HIS A 1 84 ? 6.348 -19.962 51.278 1.00 47.12 84 HIS A C 1
ATOM 641 O O . HIS A 1 84 ? 5.828 -19.161 50.506 1.00 47.12 84 HIS A O 1
ATOM 647 N N . HIS A 1 85 ? 5.816 -20.289 52.457 1.00 47.00 85 HIS A N 1
ATOM 648 C CA . HIS A 1 85 ? 4.785 -19.542 53.171 1.00 47.00 85 HIS A CA 1
ATOM 649 C C . HIS A 1 85 ? 5.398 -18.352 53.931 1.00 47.00 85 HIS A C 1
ATOM 651 O O . HIS A 1 85 ? 6.567 -18.394 54.310 1.00 47.00 85 HIS A O 1
ATOM 657 N N . HIS A 1 86 ? 4.505 -17.410 54.263 1.00 45.25 86 HIS A N 1
ATOM 658 C CA . HIS A 1 86 ? 4.520 -16.389 55.325 1.00 45.25 86 HIS A CA 1
ATOM 659 C C . HIS A 1 86 ? 4.690 -14.942 54.854 1.00 45.25 86 HIS A C 1
ATOM 661 O O . HIS A 1 86 ? 5.735 -14.550 54.354 1.00 45.25 86 HIS A O 1
ATOM 667 N N . GLY A 1 87 ? 3.662 -14.122 55.110 1.00 38.41 87 GLY A N 1
ATOM 668 C CA . GLY A 1 87 ? 3.737 -12.689 54.827 1.00 38.41 87 GLY A CA 1
ATOM 669 C C . GLY A 1 87 ? 2.525 -11.826 55.180 1.00 38.41 87 GLY A C 1
ATOM 670 O O . GLY A 1 87 ? 2.217 -10.930 54.421 1.00 38.41 87 GLY A O 1
ATOM 671 N N . LYS A 1 88 ? 1.858 -12.108 56.307 1.00 47.25 88 LYS A N 1
ATOM 672 C CA . LYS A 1 88 ? 1.084 -11.181 57.168 1.00 47.25 88 LYS A CA 1
ATOM 673 C C . LYS A 1 88 ? 0.087 -10.186 56.532 1.00 47.25 88 LYS A C 1
ATOM 675 O O . LYS A 1 88 ? 0.440 -9.172 55.944 1.00 47.25 88 LYS A O 1
ATOM 680 N N . HIS A 1 89 ? -1.179 -10.426 56.873 1.00 43.38 89 HIS A N 1
ATOM 681 C CA . HIS A 1 89 ? -2.274 -9.459 56.917 1.00 43.38 89 HIS A CA 1
ATOM 682 C C . HIS A 1 89 ? -1.914 -8.196 57.719 1.00 43.38 89 HIS A C 1
ATOM 684 O O . HIS A 1 89 ? -1.476 -8.308 58.864 1.00 43.38 89 HIS A O 1
ATOM 690 N N . TYR A 1 90 ? -2.226 -7.020 57.172 1.00 50.84 90 TYR A N 1
ATOM 691 C CA . TYR A 1 90 ? -2.512 -5.822 57.961 1.00 50.84 90 TYR A CA 1
ATOM 692 C C . TYR A 1 90 ? -3.982 -5.452 57.781 1.00 50.84 90 TYR A C 1
ATOM 694 O O . TYR A 1 90 ? -4.404 -4.949 56.743 1.00 50.84 90 TYR A O 1
ATOM 702 N N . HIS A 1 91 ? -4.757 -5.746 58.823 1.00 46.12 91 HIS A N 1
ATOM 703 C CA . HIS A 1 91 ? -6.017 -5.080 59.104 1.00 46.12 91 HIS A CA 1
ATOM 704 C C . HIS A 1 91 ? -5.706 -3.666 59.596 1.00 46.12 91 HIS A C 1
ATOM 706 O O . HIS A 1 91 ? -5.020 -3.513 60.604 1.00 46.12 91 HIS A O 1
ATOM 712 N N . HIS A 1 92 ? -6.271 -2.655 58.945 1.00 48.00 92 HIS A N 1
ATOM 713 C CA . HIS A 1 92 ? -6.604 -1.411 59.626 1.00 48.00 92 HIS A CA 1
ATOM 714 C C . HIS A 1 92 ? -8.105 -1.206 59.514 1.00 48.00 92 HIS A C 1
ATOM 716 O O . HIS A 1 92 ? -8.654 -0.942 58.449 1.00 48.00 92 HIS A O 1
ATOM 722 N N . ASP A 1 93 ? -8.738 -1.418 60.658 1.00 46.75 93 ASP A N 1
ATOM 723 C CA . ASP A 1 93 ? -10.124 -1.127 60.944 1.00 46.75 93 ASP A CA 1
ATOM 724 C C . ASP A 1 93 ? -10.151 0.031 61.953 1.00 46.75 93 ASP A C 1
ATOM 726 O O . ASP A 1 93 ? -9.262 0.138 62.803 1.00 46.75 93 ASP A O 1
ATOM 730 N N . LYS A 1 94 ? -11.223 0.823 61.867 1.00 46.59 94 LYS A N 1
ATOM 731 C CA . LYS A 1 94 ? -11.677 1.896 62.771 1.00 46.59 94 LYS A CA 1
ATOM 732 C C . LYS A 1 94 ? -10.960 3.251 62.705 1.00 46.59 94 LYS A C 1
ATOM 734 O O . LYS A 1 94 ? -9.863 3.421 63.212 1.00 46.59 94 LYS A O 1
ATOM 739 N N . HIS A 1 95 ? -11.718 4.264 62.279 1.00 46.47 95 HIS A N 1
ATOM 740 C CA . HIS A 1 95 ? -12.281 5.229 63.230 1.00 46.47 95 HIS A CA 1
ATOM 741 C C . HIS A 1 95 ? -13.648 5.749 62.751 1.00 46.47 95 HIS A C 1
ATOM 743 O O . HIS A 1 95 ? -13.804 6.234 61.634 1.00 46.47 95 HIS A O 1
ATOM 749 N N . GLN A 1 96 ? -14.638 5.607 63.635 1.00 51.69 96 GLN A N 1
ATOM 750 C CA . GLN A 1 96 ? -15.898 6.349 63.647 1.00 51.69 96 GLN A CA 1
ATOM 751 C C . GLN A 1 96 ? -15.605 7.840 63.858 1.00 51.69 96 GLN A C 1
ATOM 753 O O . GLN A 1 96 ? -14.689 8.141 64.610 1.00 51.69 96 GLN A O 1
ATOM 758 N N . HIS A 1 97 ? -16.426 8.739 63.314 1.00 47.91 97 HIS A N 1
ATOM 759 C CA . HIS A 1 97 ? -17.100 9.774 64.106 1.00 47.91 97 HIS A CA 1
ATOM 760 C C . HIS A 1 97 ? -18.302 10.327 63.329 1.00 47.91 97 HIS A C 1
ATOM 762 O O . HIS A 1 97 ? -18.240 10.600 62.133 1.00 47.91 97 HIS A O 1
ATOM 768 N N . HIS A 1 98 ? -19.419 10.404 64.045 1.00 48.97 98 HIS A N 1
ATOM 769 C CA . HIS A 1 98 ? -20.649 11.080 63.667 1.00 48.97 98 HIS A CA 1
ATOM 770 C C . HIS A 1 98 ? -20.391 12.577 63.456 1.00 48.97 98 HIS A C 1
ATOM 772 O O . HIS A 1 98 ? -19.588 13.139 64.187 1.00 48.97 98 HIS A O 1
ATOM 778 N N . ASP A 1 99 ? -21.136 13.221 62.556 1.00 45.16 99 ASP A N 1
ATOM 779 C CA . ASP A 1 99 ? -21.997 14.325 62.985 1.00 45.16 99 ASP A CA 1
ATOM 780 C C . ASP A 1 99 ? -23.097 14.637 61.966 1.00 45.16 99 ASP A C 1
ATOM 782 O O . ASP A 1 99 ? -22.890 14.785 60.762 1.00 45.16 99 ASP A O 1
ATOM 786 N N . LYS A 1 100 ? -24.314 14.676 62.507 1.00 52.88 100 LYS A N 1
ATOM 787 C CA . LYS A 1 100 ? -25.521 15.226 61.895 1.00 52.88 100 LYS A CA 1
ATOM 788 C C . LYS A 1 100 ? -25.486 16.748 62.052 1.00 52.88 100 LYS A C 1
ATOM 790 O O . LYS A 1 100 ? -24.925 17.219 63.029 1.00 52.88 100 LYS A O 1
ATOM 795 N N . HIS A 1 101 ? -26.174 17.456 61.151 1.00 47.62 101 HIS A N 1
ATOM 796 C CA . HIS A 1 101 ? -26.963 18.701 61.314 1.00 47.62 101 HIS A CA 1
ATOM 797 C C . HIS A 1 101 ? -26.896 19.548 60.015 1.00 47.62 101 HIS A C 1
ATOM 799 O O . HIS A 1 101 ? -26.087 19.261 59.140 1.00 47.62 101 HIS A O 1
ATOM 805 N N . PRO A 1 102 ? -27.775 20.546 59.815 1.00 52.56 102 PRO A N 1
ATOM 806 C CA . PRO A 1 102 ? -29.174 20.380 59.449 1.00 52.56 102 PRO A CA 1
ATOM 807 C C . PRO A 1 102 ? -29.511 21.102 58.128 1.00 52.56 102 PRO A C 1
ATOM 809 O O . PRO A 1 102 ? -28.742 21.889 57.582 1.00 52.56 102 PRO A O 1
ATOM 812 N N . HIS A 1 103 ? -30.722 20.848 57.638 1.00 52.84 103 HIS A N 1
ATOM 813 C CA . HIS A 1 103 ? -31.351 21.565 56.535 1.00 52.84 103 HIS A CA 1
ATOM 814 C C . HIS A 1 103 ? -31.290 23.091 56.711 1.00 52.84 103 HIS A C 1
ATOM 816 O O . HIS A 1 103 ? -31.884 23.629 57.642 1.00 52.84 103 HIS A O 1
ATOM 822 N N . HIS A 1 104 ? -30.692 23.789 55.743 1.00 43.72 104 HIS A N 1
ATOM 823 C CA . HIS A 1 104 ? -31.056 25.169 55.440 1.00 43.72 104 HIS A CA 1
ATOM 824 C C . HIS A 1 104 ? -31.415 25.321 53.967 1.00 43.72 104 HIS A C 1
ATOM 826 O O . HIS A 1 104 ? -30.585 25.424 53.071 1.00 43.72 104 HIS A O 1
ATOM 832 N N . ASN A 1 105 ? -32.727 25.347 53.777 1.00 52.66 105 ASN A N 1
ATOM 833 C CA . ASN A 1 105 ? -33.432 25.916 52.653 1.00 52.66 105 ASN A CA 1
ATOM 834 C C . ASN A 1 105 ? -33.071 27.408 52.537 1.00 52.66 105 ASN A C 1
ATOM 836 O O . ASN A 1 105 ? -33.405 28.172 53.442 1.00 52.66 1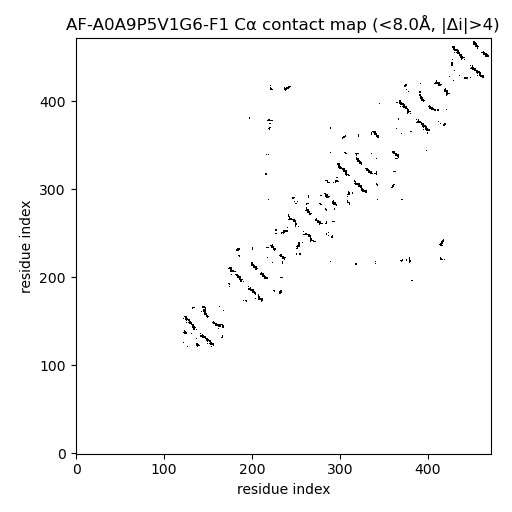05 ASN A O 1
ATOM 840 N N . LYS A 1 106 ? -32.404 27.825 51.455 1.00 43.22 106 LYS A N 1
ATOM 841 C CA . LYS A 1 106 ? -32.396 29.221 50.993 1.00 43.22 106 LYS A CA 1
ATOM 842 C C . LYS A 1 106 ? -32.296 29.252 49.470 1.00 43.22 106 LYS A C 1
ATOM 844 O O . LYS A 1 106 ? -31.310 28.826 48.880 1.00 43.22 106 LYS A O 1
ATOM 849 N N . HIS A 1 107 ? -33.374 29.757 48.882 1.00 53.47 107 HIS A N 1
ATOM 850 C CA . HIS A 1 107 ? -33.541 30.138 47.489 1.00 53.47 107 HIS A CA 1
ATOM 851 C C . HIS A 1 107 ? -32.278 30.781 46.905 1.00 53.47 107 HIS A C 1
ATOM 853 O O . HIS A 1 107 ? -31.903 31.879 47.311 1.00 53.47 107 HIS A O 1
ATOM 859 N N . SER A 1 108 ? -31.671 30.122 45.917 1.00 41.38 108 SER A N 1
ATOM 860 C CA . SER A 1 108 ? -30.703 30.757 45.030 1.00 41.38 108 SER A CA 1
ATOM 861 C C . SER A 1 108 ? -31.406 31.063 43.714 1.00 41.38 108 SER A C 1
ATOM 863 O O . SER A 1 108 ? -31.826 30.163 42.985 1.00 41.38 108 SER A O 1
ATOM 865 N N . TYR A 1 109 ? -31.599 32.353 43.455 1.00 46.09 109 TYR A N 1
ATOM 866 C CA . TYR A 1 109 ? -31.961 32.872 42.147 1.00 46.09 109 TYR A CA 1
ATOM 867 C C . TYR A 1 109 ? -30.916 32.381 41.138 1.00 46.09 109 TYR A C 1
ATOM 869 O O . TYR A 1 109 ? -29.770 32.826 41.159 1.00 46.09 109 TYR A O 1
ATOM 877 N N . HIS A 1 110 ? -31.311 31.472 40.244 1.00 44.56 110 HIS A N 1
ATOM 878 C CA . HIS A 1 110 ? -30.553 31.162 39.037 1.00 44.56 110 HIS A CA 1
ATOM 879 C C . HIS A 1 110 ? -30.565 32.398 38.127 1.00 44.56 110 HIS A C 1
ATOM 881 O O . HIS A 1 110 ? -31.333 32.485 37.169 1.00 44.56 110 HIS A O 1
ATOM 887 N N . HIS A 1 111 ? -29.684 33.359 38.400 1.00 45.59 111 HIS A N 1
ATOM 888 C CA . HIS A 1 111 ? -29.132 34.137 37.309 1.00 45.59 111 HIS A CA 1
ATOM 889 C C . HIS A 1 111 ? -28.439 33.125 36.399 1.00 45.59 111 HIS A C 1
ATOM 891 O O . HIS A 1 111 ? -27.460 32.485 36.779 1.00 45.59 111 HIS A O 1
ATOM 897 N N . LYS A 1 112 ? -29.008 32.925 35.205 1.00 49.44 112 LYS A N 1
ATOM 898 C CA . LYS A 1 112 ? -28.266 32.446 34.042 1.00 49.44 112 LYS A CA 1
ATOM 899 C C . LYS A 1 112 ? -27.126 33.441 33.840 1.00 49.44 112 LYS A C 1
ATOM 901 O O . LYS A 1 112 ? -27.247 34.385 33.065 1.00 49.44 112 LYS A O 1
ATOM 906 N N . GLU A 1 113 ? -26.034 33.251 34.570 1.00 46.84 113 GLU A N 1
ATOM 907 C CA . GLU A 1 113 ? -24.735 33.687 34.109 1.00 46.84 113 GLU A CA 1
ATOM 908 C C . GLU A 1 113 ? -24.569 32.992 32.766 1.00 46.84 113 GLU A C 1
ATOM 910 O O . GLU A 1 113 ? -24.366 31.778 32.672 1.00 46.84 113 GLU A O 1
ATOM 915 N N . HIS A 1 114 ? -24.795 33.755 31.699 1.00 51.66 114 HIS A N 1
ATOM 916 C CA . HIS A 1 114 ? -24.307 33.394 30.390 1.00 51.66 114 HIS A CA 1
ATOM 917 C C . HIS A 1 114 ? -22.807 33.228 30.578 1.00 51.66 114 HIS A C 1
ATOM 919 O O . HIS A 1 114 ? -22.078 34.214 30.604 1.00 51.66 114 HIS A O 1
ATOM 925 N N . SER A 1 115 ? -22.382 31.979 30.790 1.00 49.16 115 SER A N 1
ATOM 926 C CA . SER A 1 115 ? -21.002 31.550 30.669 1.00 49.16 115 SER A CA 1
ATOM 927 C C . SER A 1 115 ? -20.483 32.232 29.415 1.00 49.16 115 SER A C 1
ATOM 929 O O . SER A 1 115 ? -20.906 31.909 28.299 1.00 49.16 115 SER A O 1
ATOM 931 N N . LEU A 1 116 ? -19.662 33.264 29.616 1.00 58.78 116 LEU A N 1
ATOM 932 C CA . LEU A 1 116 ? -18.881 33.882 28.566 1.00 58.78 116 LEU A CA 1
ATOM 933 C C . LEU A 1 116 ? -17.980 32.754 28.094 1.00 58.78 116 LEU A C 1
ATOM 935 O O . LEU A 1 116 ? -16.915 32.525 28.664 1.00 58.78 116 LEU A O 1
ATOM 939 N N . LYS A 1 117 ? -18.476 31.973 27.125 1.00 64.69 117 LYS A N 1
ATOM 940 C CA . LYS A 1 117 ? -17.706 30.947 26.438 1.00 64.69 117 LYS A CA 1
ATOM 941 C C . LYS A 1 117 ? -16.425 31.650 26.051 1.00 64.69 117 LYS A C 1
ATOM 943 O O . LYS A 1 117 ? -16.490 32.618 25.290 1.00 64.69 117 LYS A O 1
ATOM 948 N N . GLN A 1 118 ? -15.318 31.235 26.664 1.00 68.00 118 GLN A N 1
ATOM 949 C CA . GLN A 1 118 ? -14.016 31.826 26.418 1.00 68.00 118 GLN A CA 1
ATOM 950 C C . GLN A 1 118 ? -13.823 31.789 24.907 1.00 68.00 118 GLN A C 1
ATOM 952 O O . GLN A 1 118 ? -13.722 30.716 24.309 1.00 68.00 118 GLN A O 1
ATOM 957 N N . ARG A 1 119 ? -13.931 32.961 24.271 1.00 68.06 119 ARG A N 1
ATOM 958 C CA . ARG A 1 119 ? -13.715 33.073 22.836 1.00 68.06 119 ARG A CA 1
ATOM 959 C C . ARG A 1 119 ? -12.264 32.685 22.638 1.00 68.06 119 ARG A C 1
ATOM 961 O O . ARG A 1 119 ? -11.396 33.182 23.354 1.00 68.06 119 ARG A O 1
ATOM 968 N N . HIS A 1 120 ? -12.026 31.747 21.732 1.00 75.44 120 HIS A N 1
ATOM 969 C CA . HIS A 1 120 ? -10.671 31.351 21.395 1.00 75.44 120 HIS A CA 1
ATOM 970 C C . HIS A 1 120 ? -9.876 32.626 21.052 1.00 75.44 120 HIS A C 1
ATOM 972 O O . HIS A 1 120 ? -10.406 33.461 20.314 1.00 75.44 120 HIS A O 1
ATOM 978 N N . PRO A 1 121 ? -8.658 32.813 21.589 1.00 83.69 121 PRO A N 1
ATOM 979 C CA . PRO A 1 121 ? -7.915 34.071 21.452 1.00 83.69 121 PRO A CA 1
ATOM 980 C C . PRO A 1 121 ? -7.618 34.441 19.992 1.00 83.69 121 PRO A C 1
ATOM 982 O O . PRO A 1 121 ? -7.362 35.599 19.694 1.00 83.69 121 PRO A O 1
ATOM 985 N N . TRP A 1 122 ? -7.720 33.467 19.086 1.00 81.88 122 TRP A N 1
ATOM 986 C CA . TRP A 1 122 ? -7.493 33.617 17.650 1.00 81.88 122 TRP A CA 1
ATOM 987 C C . TRP A 1 122 ? -8.775 33.769 16.825 1.00 81.88 122 TRP A C 1
ATOM 989 O O . TRP A 1 122 ? -8.728 33.649 15.606 1.00 81.88 122 TRP A O 1
ATOM 999 N N . LYS A 1 123 ? -9.939 33.969 17.458 1.00 86.12 123 LYS A N 1
ATOM 1000 C CA . LYS A 1 123 ? -11.180 34.187 16.709 1.00 86.12 123 LYS A CA 1
ATOM 1001 C C . LYS A 1 123 ? -11.038 35.458 15.859 1.00 86.12 123 LYS A C 1
ATOM 1003 O O . LYS A 1 123 ? -10.829 36.535 16.409 1.00 86.12 123 LYS A O 1
ATOM 1008 N N . ASP A 1 124 ? -11.196 35.305 14.546 1.00 89.06 124 ASP A N 1
ATOM 1009 C CA . ASP A 1 124 ? -11.163 36.374 13.544 1.00 89.06 124 ASP A CA 1
ATOM 1010 C C . ASP A 1 124 ? -9.765 36.993 13.310 1.00 89.06 124 ASP A C 1
ATOM 1012 O O . ASP A 1 124 ? -9.663 38.094 12.765 1.00 89.06 124 ASP A O 1
ATOM 1016 N N . LEU A 1 125 ? -8.693 36.292 13.707 1.00 92.19 125 LEU A N 1
ATOM 1017 C CA . LEU A 1 125 ? -7.300 36.726 13.544 1.00 92.19 125 LEU A CA 1
ATOM 1018 C C . LEU A 1 125 ? -6.477 35.729 12.709 1.00 92.19 125 LEU A C 1
ATOM 1020 O O . LEU A 1 125 ? -6.717 34.522 12.725 1.00 92.19 125 LEU A O 1
ATOM 1024 N N . CYS A 1 126 ? -5.470 36.246 12.013 1.00 92.12 126 CYS A N 1
ATOM 1025 C CA . CYS A 1 126 ? -4.492 35.500 11.236 1.00 92.12 126 CYS A CA 1
ATOM 1026 C C . CYS A 1 126 ? -3.604 34.638 12.137 1.00 92.12 126 CYS A C 1
ATOM 1028 O O . CYS A 1 126 ? -3.044 35.122 13.120 1.00 92.12 126 CYS A O 1
ATOM 1030 N N . VAL A 1 127 ? -3.426 33.369 11.775 1.00 90.31 127 VAL A N 1
ATOM 1031 C CA . VAL A 1 127 ? -2.502 32.440 12.457 1.00 90.31 127 VAL A CA 1
ATOM 1032 C C . VAL A 1 127 ? -1.208 32.210 11.673 1.00 90.31 127 VAL A C 1
ATOM 1034 O O . VAL A 1 127 ? -0.256 31.655 12.211 1.00 90.31 127 VAL A O 1
ATOM 1037 N N . ALA A 1 128 ? -1.167 32.664 10.419 1.00 88.75 128 ALA A N 1
ATOM 1038 C CA . ALA A 1 128 ? -0.020 32.621 9.522 1.00 88.75 128 ALA A CA 1
ATOM 1039 C C . ALA A 1 128 ? -0.057 33.837 8.579 1.00 88.75 128 ALA A C 1
ATOM 1041 O O . ALA A 1 128 ? -1.106 34.462 8.415 1.00 88.75 128 ALA A O 1
ATOM 1042 N N . VAL A 1 129 ? 1.092 34.180 7.992 1.00 93.50 129 VAL A N 1
ATOM 1043 C CA . VAL A 1 129 ? 1.237 35.242 6.980 1.00 93.50 129 VAL A CA 1
ATOM 1044 C C . VAL A 1 129 ? 1.051 34.634 5.592 1.00 93.50 129 VAL A C 1
ATOM 1046 O O . VAL A 1 129 ? 1.550 33.539 5.345 1.00 93.50 129 VAL A O 1
ATOM 1049 N N . GLY A 1 130 ? 0.338 35.322 4.700 1.00 92.44 130 GLY A N 1
ATOM 1050 C CA . GLY A 1 130 ? 0.058 34.853 3.339 1.00 92.44 130 GLY A CA 1
ATOM 1051 C C . GLY A 1 130 ? -1.387 35.080 2.903 1.00 92.44 130 GLY A C 1
ATOM 1052 O O . GLY A 1 130 ? -2.144 35.780 3.579 1.00 92.44 130 GLY A O 1
ATOM 1053 N N . ASP A 1 131 ? -1.755 34.474 1.778 1.00 94.19 131 ASP A N 1
ATOM 1054 C CA . ASP A 1 131 ? -3.104 34.544 1.221 1.00 94.19 131 ASP A CA 1
ATOM 1055 C C . ASP A 1 131 ? -3.864 33.245 1.519 1.00 94.19 131 ASP A C 1
ATOM 1057 O O . ASP A 1 131 ? -3.349 32.144 1.330 1.00 94.19 131 ASP A O 1
ATOM 1061 N N . PHE A 1 132 ? -5.090 33.375 2.019 1.00 90.75 132 PHE A N 1
ATOM 1062 C CA . PHE A 1 132 ? -5.915 32.276 2.504 1.00 90.75 132 PHE A CA 1
ATOM 1063 C C . PHE A 1 132 ? -7.344 32.435 2.010 1.00 90.75 132 PHE A C 1
ATOM 1065 O O . PHE A 1 132 ? -7.925 33.517 2.075 1.00 90.75 132 PHE A O 1
ATOM 1072 N N . CYS A 1 133 ? -7.962 31.340 1.596 1.00 91.62 133 CYS A N 1
ATOM 1073 C CA . CYS A 1 133 ? -9.401 31.328 1.389 1.00 91.62 133 CYS A CA 1
ATOM 1074 C C . CYS A 1 133 ? -10.135 31.405 2.728 1.00 91.62 133 CYS A C 1
ATOM 1076 O O . CYS A 1 133 ? -9.655 30.891 3.740 1.00 91.62 133 CYS A O 1
ATOM 1078 N N . GLY A 1 134 ? -11.321 32.018 2.751 1.00 90.81 134 GLY A N 1
ATOM 1079 C CA . GLY A 1 134 ? -12.095 32.181 3.985 1.00 90.81 134 GLY A CA 1
ATOM 1080 C C . GLY A 1 134 ? -12.448 30.864 4.675 1.00 90.81 134 GLY A C 1
ATOM 1081 O O . GLY A 1 134 ? -12.633 30.847 5.887 1.00 90.81 134 GLY A O 1
ATOM 1082 N N . SER A 1 135 ? -12.472 29.751 3.933 1.00 84.94 135 SER A N 1
ATOM 1083 C CA . SER A 1 135 ? -12.626 28.390 4.463 1.00 84.94 135 SER A CA 1
ATOM 1084 C C . SER A 1 135 ? -11.443 27.922 5.323 1.00 84.94 135 SER A C 1
ATOM 1086 O O . SER A 1 135 ? -11.621 27.048 6.170 1.00 84.94 135 SER A O 1
ATOM 1088 N N . GLY A 1 136 ? -10.254 28.499 5.132 1.00 83.69 136 GLY A N 1
ATOM 1089 C CA . GLY A 1 136 ? -9.035 28.207 5.890 1.00 83.69 136 GLY A CA 1
ATOM 1090 C C . GLY A 1 136 ? -8.796 29.124 7.096 1.00 83.69 136 GLY A C 1
ATOM 1091 O O . GLY A 1 136 ? -7.846 28.903 7.845 1.00 83.69 136 GLY A O 1
ATOM 1092 N N . LEU A 1 137 ? -9.634 30.145 7.309 1.00 86.94 137 LEU A N 1
ATOM 1093 C CA . LEU A 1 137 ? -9.489 31.098 8.412 1.00 86.94 137 LEU A CA 1
ATOM 1094 C C . LEU A 1 137 ? -10.314 30.691 9.640 1.00 86.94 137 LEU A C 1
ATOM 1096 O O . LEU A 1 137 ? -11.436 30.197 9.543 1.00 86.94 137 LEU A O 1
ATOM 1100 N N . TYR A 1 138 ? -9.763 30.928 10.832 1.00 82.19 138 TYR A N 1
ATOM 1101 C CA . TYR A 1 138 ? -10.409 30.562 12.090 1.00 82.19 138 TYR A CA 1
ATOM 1102 C C . TYR A 1 138 ? -11.432 31.625 12.528 1.00 82.19 138 TYR A C 1
ATOM 1104 O O . TYR A 1 138 ? -11.083 32.692 13.034 1.00 82.19 138 TYR A O 1
ATOM 1112 N N . GLY A 1 139 ? -12.718 31.326 12.373 1.00 81.12 139 GLY A N 1
ATOM 1113 C CA . GLY A 1 139 ? -13.813 32.231 12.724 1.00 81.12 139 GLY A CA 1
ATOM 1114 C C . GLY A 1 139 ? -15.129 31.761 12.113 1.00 81.12 139 GLY A C 1
ATOM 1115 O O . GLY A 1 139 ? -15.156 30.781 11.376 1.00 81.12 139 GLY A O 1
ATOM 1116 N N . CYS A 1 140 ? -16.232 32.434 12.435 1.00 72.06 140 CYS A N 1
ATOM 1117 C CA . CYS A 1 140 ? -17.542 32.120 11.841 1.00 72.06 140 CYS A CA 1
ATOM 1118 C C . CYS A 1 140 ? -17.960 33.134 10.769 1.00 72.06 140 CYS A C 1
ATOM 1120 O O . CYS A 1 140 ? -18.970 32.927 10.109 1.00 72.06 140 CYS A O 1
ATOM 1122 N N . ASP A 1 141 ? -17.193 34.215 10.607 1.00 84.75 141 ASP A N 1
ATOM 1123 C CA . ASP A 1 141 ? -17.631 35.411 9.885 1.00 84.75 141 ASP A CA 1
ATOM 1124 C C . ASP A 1 141 ? -16.861 35.622 8.560 1.00 84.75 141 ASP A C 1
ATOM 1126 O O . ASP A 1 141 ? -16.989 36.665 7.920 1.00 84.75 141 ASP A O 1
ATOM 1130 N N . PHE A 1 142 ? -16.070 34.633 8.121 1.00 88.94 142 PHE A N 1
ATOM 1131 C CA . PHE A 1 142 ? -15.347 34.676 6.847 1.00 88.94 142 PHE A CA 1
ATOM 1132 C C . PHE A 1 142 ? -16.157 34.020 5.723 1.00 88.94 142 PHE A C 1
ATOM 1134 O O . PHE A 1 142 ? -16.697 32.924 5.875 1.00 88.94 142 PHE A O 1
ATOM 1141 N N . ASN A 1 143 ? -16.230 34.681 4.567 1.00 88.06 143 ASN A N 1
ATOM 1142 C CA . ASN A 1 143 ? -16.850 34.117 3.374 1.00 88.06 143 ASN A CA 1
ATOM 1143 C C . ASN A 1 143 ? -15.903 33.070 2.777 1.00 88.06 143 ASN A C 1
ATOM 1145 O O . ASN A 1 143 ? -14.806 33.410 2.343 1.00 88.06 143 ASN A O 1
ATOM 1149 N N . HIS A 1 144 ? -16.331 31.807 2.721 1.00 84.81 144 HIS A N 1
ATOM 1150 C CA . HIS A 1 144 ? -15.526 30.704 2.190 1.00 84.81 144 HIS A CA 1
ATOM 1151 C C . HIS A 1 144 ? -15.045 30.924 0.747 1.00 84.81 144 HIS A C 1
ATOM 1153 O O . HIS A 1 144 ? -13.989 30.411 0.400 1.00 84.81 144 HIS A O 1
ATOM 1159 N N . LYS A 1 145 ? -15.764 31.727 -0.052 1.00 87.25 145 LYS A N 1
ATOM 1160 C CA . LYS A 1 145 ? -15.393 32.080 -1.432 1.00 87.25 145 LYS A CA 1
ATOM 1161 C C . LYS A 1 145 ? -14.521 33.328 -1.548 1.00 87.25 145 LYS A C 1
ATOM 1163 O O . LYS A 1 145 ? -14.176 33.729 -2.653 1.00 87.25 145 LYS A O 1
ATOM 1168 N N . ALA A 1 146 ? -14.208 33.997 -0.443 1.00 91.75 146 ALA A N 1
ATOM 1169 C CA . ALA A 1 146 ? -13.336 35.161 -0.466 1.00 91.75 146 ALA A CA 1
ATOM 1170 C C . ALA A 1 146 ? -11.881 34.751 -0.204 1.00 91.75 146 ALA A C 1
ATOM 1172 O O . ALA A 1 146 ? -11.608 33.908 0.652 1.00 91.75 146 ALA A O 1
ATOM 1173 N N . LEU A 1 147 ? -10.960 35.371 -0.939 1.00 92.94 147 LEU A N 1
ATOM 1174 C CA . LEU A 1 147 ? -9.523 35.315 -0.702 1.00 92.94 147 LEU A CA 1
ATOM 1175 C C . LEU A 1 147 ? -9.143 36.452 0.247 1.00 92.94 147 LEU A C 1
ATOM 1177 O O . LEU A 1 147 ? -9.520 37.606 0.030 1.00 92.94 147 LEU A O 1
ATOM 1181 N N . TYR A 1 148 ? -8.390 36.128 1.288 1.00 95.38 148 TYR A N 1
ATOM 1182 C CA . TYR A 1 148 ? -7.951 37.038 2.336 1.00 95.38 148 TYR A CA 1
ATOM 1183 C C . TYR A 1 148 ? -6.426 37.077 2.405 1.00 95.38 148 TYR A C 1
ATOM 1185 O O . TYR A 1 148 ? -5.791 36.043 2.260 1.00 95.38 148 TYR A O 1
ATOM 1193 N N . ARG A 1 149 ? -5.844 38.239 2.705 1.00 96.25 149 ARG A N 1
ATOM 1194 C CA . ARG A 1 149 ? -4.419 38.417 2.999 1.00 96.25 149 ARG A CA 1
ATOM 1195 C C . ARG A 1 149 ? -4.210 38.608 4.489 1.00 96.25 149 ARG A C 1
ATOM 1197 O O . ARG A 1 149 ? -4.855 39.451 5.115 1.00 96.25 149 ARG A O 1
ATOM 1204 N N . CYS A 1 150 ? -3.256 37.879 5.031 1.00 96.25 150 CYS A N 1
ATOM 1205 C CA . CYS A 1 150 ? -2.732 38.053 6.371 1.00 96.25 150 CYS A CA 1
ATOM 1206 C C . CYS A 1 150 ? -1.317 38.619 6.285 1.00 96.25 150 CYS A C 1
ATOM 1208 O O . CYS A 1 150 ? -0.400 37.914 5.874 1.00 96.25 150 CYS A O 1
ATOM 1210 N N . SER A 1 151 ? -1.135 39.883 6.674 1.00 95.25 151 SER A N 1
ATOM 1211 C CA . SER A 1 151 ? 0.178 40.545 6.651 1.00 95.25 151 SER A CA 1
ATOM 1212 C C . SER A 1 151 ? 1.043 40.177 7.860 1.00 95.25 151 SER A C 1
ATOM 1214 O O . SER A 1 151 ? 2.263 40.105 7.740 1.00 95.25 151 SER A O 1
ATOM 1216 N N . ALA A 1 152 ? 0.423 39.905 9.014 1.00 92.94 152 ALA A N 1
ATOM 1217 C CA . ALA A 1 152 ? 1.097 39.427 10.217 1.00 92.94 152 ALA A CA 1
ATOM 1218 C C . ALA A 1 152 ? 0.207 38.476 11.040 1.00 92.94 152 ALA A C 1
ATOM 1220 O O . ALA A 1 152 ? -1.025 38.528 10.991 1.00 92.94 152 ALA A O 1
ATOM 1221 N N . ILE A 1 153 ? 0.839 37.605 11.834 1.00 90.88 153 ILE A N 1
ATOM 1222 C CA . ILE A 1 153 ? 0.144 36.753 12.810 1.00 90.88 153 ILE A CA 1
ATOM 1223 C C . ILE A 1 153 ? -0.515 37.644 13.874 1.00 90.88 153 ILE A C 1
ATOM 1225 O O . ILE A 1 153 ? 0.125 38.531 14.433 1.00 90.88 153 ILE A O 1
ATOM 1229 N N . GLY A 1 154 ? -1.787 37.386 14.177 1.00 91.44 154 GLY A N 1
ATOM 1230 C CA . GLY A 1 154 ? -2.584 38.144 15.143 1.00 91.44 154 GLY A CA 1
ATOM 1231 C C . GLY A 1 154 ? -3.323 39.352 14.565 1.00 91.44 154 GLY A C 1
ATOM 1232 O O . GLY A 1 154 ? -4.085 39.982 15.296 1.00 91.44 154 GLY A O 1
ATOM 1233 N N . GLU A 1 155 ? -3.155 39.673 13.281 1.00 95.50 155 GLU A N 1
ATOM 1234 C CA . GLU A 1 155 ? -3.935 40.722 12.613 1.00 95.50 155 GLU A CA 1
ATOM 1235 C C . GLU A 1 155 ? -5.273 40.204 12.083 1.00 95.50 155 GLU A C 1
ATOM 1237 O O . GLU A 1 155 ? -5.492 39.001 11.966 1.00 95.50 155 GLU A O 1
ATOM 1242 N N . ARG A 1 156 ? -6.191 41.114 11.745 1.00 94.06 156 ARG A N 1
ATOM 1243 C CA . ARG A 1 156 ? -7.420 40.736 11.041 1.00 94.06 156 ARG A CA 1
ATOM 1244 C C . ARG A 1 156 ? -7.113 40.483 9.561 1.00 94.06 156 ARG A C 1
ATOM 1246 O O . ARG A 1 156 ? -6.519 41.362 8.939 1.00 94.06 156 ARG A O 1
ATOM 1253 N N . PRO A 1 157 ? -7.561 39.356 8.981 1.00 96.00 157 PRO A N 1
ATOM 1254 C CA . PRO A 1 157 ? -7.397 39.096 7.555 1.00 96.00 157 PRO A CA 1
ATOM 1255 C C . PRO A 1 157 ? -8.066 40.190 6.708 1.00 96.00 157 PRO A C 1
ATOM 1257 O O . PRO A 1 157 ? -9.230 40.530 6.934 1.00 96.00 157 PRO A O 1
ATOM 1260 N N . ALA A 1 158 ? -7.349 40.730 5.724 1.00 96.06 158 ALA A N 1
ATOM 1261 C CA . ALA A 1 158 ? -7.878 41.709 4.778 1.00 96.06 158 ALA A CA 1
ATOM 1262 C C . ALA A 1 158 ? -8.463 40.990 3.558 1.00 96.06 158 ALA A C 1
ATOM 1264 O O . ALA A 1 158 ? -7.771 40.203 2.924 1.00 96.06 158 ALA A O 1
ATOM 1265 N N . VAL A 1 159 ? -9.724 41.246 3.206 1.00 95.50 159 VAL A N 1
ATOM 1266 C CA . VAL A 1 159 ? -10.326 40.677 1.987 1.00 95.50 159 VAL A CA 1
ATOM 1267 C C . VAL A 1 159 ? -9.585 41.225 0.764 1.00 95.50 159 VAL A C 1
ATOM 1269 O O . VAL A 1 159 ? -9.554 42.436 0.565 1.00 95.50 159 VAL A O 1
ATOM 1272 N N . ILE A 1 160 ? -9.016 40.342 -0.055 1.00 96.00 160 ILE A N 1
ATOM 1273 C CA . ILE A 1 160 ? -8.404 40.685 -1.346 1.00 96.00 160 ILE A CA 1
ATOM 1274 C C . ILE A 1 160 ? -9.471 40.660 -2.439 1.00 96.00 160 ILE A C 1
ATOM 1276 O O . ILE A 1 160 ? -9.630 41.622 -3.187 1.00 96.00 160 ILE A O 1
ATOM 1280 N N . LYS A 1 161 ? -10.207 39.546 -2.530 1.00 93.19 161 LYS A N 1
ATOM 1281 C CA . LYS A 1 161 ? -11.183 39.279 -3.590 1.00 93.19 161 LYS A CA 1
ATOM 1282 C C . LYS A 1 161 ? -12.365 38.514 -3.006 1.00 93.19 161 LYS A C 1
ATOM 1284 O O . LYS A 1 161 ? -12.176 37.507 -2.332 1.00 93.19 161 LYS A O 1
ATOM 1289 N N . VAL A 1 162 ? -13.577 39.002 -3.247 1.00 90.50 162 VAL A N 1
ATOM 1290 C CA . VAL A 1 162 ? -14.823 38.281 -2.941 1.00 90.50 162 VAL A CA 1
ATOM 1291 C C . VAL A 1 162 ? -15.168 37.421 -4.153 1.00 90.50 162 VAL A C 1
ATOM 1293 O O . VAL A 1 162 ? -14.932 37.858 -5.276 1.00 90.50 162 VAL A O 1
ATOM 1296 N N . ASP A 1 163 ? -15.671 36.206 -3.925 1.00 83.94 163 ASP A N 1
ATOM 1297 C CA . ASP A 1 163 ? -15.932 35.220 -4.983 1.00 83.94 163 ASP A CA 1
ATOM 1298 C C . ASP A 1 163 ? -14.690 34.953 -5.851 1.00 83.94 163 ASP A C 1
ATOM 1300 O O . ASP A 1 163 ? -14.742 34.891 -7.078 1.00 83.94 163 ASP A O 1
ATOM 1304 N N . ALA A 1 164 ? -13.532 34.830 -5.198 1.00 81.69 164 ALA A N 1
ATOM 1305 C CA . ALA A 1 164 ? -12.311 34.421 -5.867 1.00 81.69 164 ALA A CA 1
ATOM 1306 C C . ALA A 1 164 ? -12.505 32.997 -6.392 1.00 81.69 164 ALA A C 1
ATOM 1308 O O . ALA A 1 164 ? -12.743 32.102 -5.593 1.00 81.69 164 ALA A O 1
ATOM 1309 N N . GLU A 1 165 ? -12.394 32.777 -7.704 1.00 78.69 165 GLU A N 1
ATOM 1310 C CA . GLU A 1 165 ? -12.491 31.440 -8.321 1.00 78.69 165 GLU A CA 1
ATOM 1311 C C . GLU A 1 165 ? -11.535 30.436 -7.657 1.00 78.69 165 GLU A C 1
ATOM 1313 O O . GLU A 1 165 ? -11.908 29.296 -7.403 1.00 78.69 165 GLU A O 1
ATOM 1318 N N . GLU A 1 166 ? -10.361 30.915 -7.236 1.00 81.25 166 GLU A N 1
ATOM 1319 C CA . GLU A 1 166 ? -9.346 30.189 -6.460 1.00 81.25 166 GLU A CA 1
ATOM 1320 C C . GLU A 1 166 ? -9.848 29.715 -5.078 1.00 81.25 166 GLU A C 1
ATOM 1322 O O . GLU A 1 166 ? -9.433 28.672 -4.580 1.00 81.25 166 GLU A O 1
ATOM 1327 N N . CYS A 1 167 ? -10.773 30.458 -4.463 1.00 80.94 167 CYS A N 1
ATOM 1328 C CA . CYS A 1 167 ? -11.424 30.126 -3.187 1.00 80.94 167 CYS A CA 1
ATOM 1329 C C . CYS A 1 167 ? -12.843 29.582 -3.346 1.00 80.94 167 CYS A C 1
ATOM 1331 O O . CYS A 1 167 ? -13.451 29.098 -2.393 1.00 80.94 167 CYS A O 1
ATOM 1333 N N . GLY A 1 168 ? -13.362 29.654 -4.564 1.00 56.44 168 GLY A N 1
ATOM 1334 C CA . GLY A 1 168 ? -14.597 29.065 -5.029 1.00 56.44 168 GLY A CA 1
ATOM 1335 C C . GLY A 1 168 ? -14.372 27.691 -5.635 1.00 56.44 168 GLY A C 1
ATOM 1336 O O . GLY A 1 168 ? -15.195 27.290 -6.456 1.00 56.44 168 GLY A O 1
ATOM 1337 N N . GLY A 1 169 ? -13.302 26.983 -5.231 1.00 54.81 169 GLY A N 1
ATOM 1338 C CA . GLY A 1 169 ? -13.163 25.556 -5.492 1.00 54.81 169 GLY A CA 1
ATOM 1339 C C . GLY A 1 169 ? -14.529 24.929 -5.261 1.00 54.81 169 GLY A C 1
ATOM 1340 O O . GLY A 1 169 ? -15.101 25.111 -4.179 1.00 54.81 169 GLY A O 1
ATOM 1341 N N . SER A 1 170 ? -15.103 24.357 -6.328 1.00 51.22 170 SER A N 1
ATOM 1342 C CA . SER A 1 170 ? -16.445 23.776 -6.304 1.00 51.22 170 SER A CA 1
ATOM 1343 C C . SER A 1 170 ? -16.622 23.066 -4.967 1.00 51.22 170 SER A C 1
ATOM 1345 O O . SER A 1 170 ? -15.686 22.352 -4.587 1.00 51.22 170 SER A O 1
ATOM 1347 N N . PRO A 1 171 ? -17.726 23.308 -4.219 1.00 55.66 171 PRO A N 1
ATOM 1348 C CA . PRO A 1 171 ? -17.915 22.711 -2.897 1.00 55.66 171 PRO A CA 1
ATOM 1349 C C . PRO A 1 171 ? -17.484 21.258 -3.006 1.00 55.66 171 PRO A C 1
ATOM 1351 O O . PRO A 1 171 ? -17.956 20.636 -3.964 1.00 55.66 171 PRO A O 1
ATOM 1354 N N . PRO A 1 172 ? -16.536 20.799 -2.153 1.00 57.09 172 PRO A N 1
ATOM 1355 C CA . PRO A 1 172 ? -15.737 19.599 -2.392 1.00 57.09 172 PRO A CA 1
ATOM 1356 C C . PRO A 1 172 ? -16.679 18.564 -2.948 1.00 57.09 172 PRO A C 1
ATOM 1358 O O . PRO A 1 172 ? -17.658 18.254 -2.260 1.00 57.09 172 PRO A O 1
ATOM 1361 N N . VAL A 1 173 ? -16.494 18.236 -4.237 1.00 63.88 173 VAL A N 1
ATOM 1362 C CA . VAL A 1 173 ? -17.509 17.536 -5.023 1.00 63.88 173 VAL A CA 1
ATOM 1363 C C . VAL A 1 173 ? -17.877 16.338 -4.187 1.00 63.88 173 VAL A C 1
ATOM 1365 O O . VAL A 1 173 ? -17.042 15.463 -3.967 1.00 63.88 173 VAL A O 1
ATOM 1368 N N . LYS A 1 174 ? -19.083 16.370 -3.606 1.00 77.00 174 LYS A N 1
ATOM 1369 C CA . LYS A 1 174 ? -19.516 15.280 -2.748 1.00 77.00 174 LYS A CA 1
ATOM 1370 C C . LYS A 1 174 ? -19.472 14.079 -3.652 1.00 77.00 174 LYS A C 1
ATOM 1372 O O . LYS A 1 174 ? -20.161 14.068 -4.672 1.00 77.00 174 LYS A O 1
ATOM 1377 N N . CYS A 1 175 ? -18.602 13.147 -3.322 1.00 86.88 175 CYS A N 1
ATOM 1378 C CA . CYS A 1 175 ? -18.451 11.950 -4.097 1.00 86.88 175 CYS A CA 1
ATOM 1379 C C . CYS A 1 175 ? -19.309 10.879 -3.464 1.00 86.88 175 CYS A C 1
ATOM 1381 O O . CYS A 1 175 ? -18.878 10.251 -2.494 1.00 86.88 175 CYS A O 1
ATOM 1383 N N . PRO A 1 176 ? -20.555 10.731 -3.948 1.00 89.62 176 PRO A N 1
ATOM 1384 C CA . PRO A 1 176 ? -21.381 9.644 -3.499 1.00 89.62 176 PRO A CA 1
ATOM 1385 C C . PRO A 1 176 ? -20.697 8.336 -3.863 1.00 89.62 176 PRO A C 1
ATOM 1387 O O . PRO A 1 176 ? -20.131 8.186 -4.949 1.00 89.62 176 PRO A O 1
ATOM 1390 N N . CYS A 1 177 ? -20.817 7.382 -2.961 1.00 89.00 177 CYS A N 1
ATOM 1391 C CA . CYS A 1 177 ? -20.526 5.996 -3.229 1.00 89.00 177 CYS A CA 1
ATOM 1392 C C . CYS A 1 177 ? -21.269 5.531 -4.490 1.00 89.00 177 CYS A C 1
ATOM 1394 O O . CYS A 1 177 ? -22.471 5.816 -4.606 1.00 89.00 177 CYS A O 1
ATOM 1396 N N . PRO A 1 178 ? -20.587 4.832 -5.414 1.00 86.19 178 PRO A N 1
ATOM 1397 C CA . PRO A 1 178 ? -21.214 4.224 -6.581 1.00 86.19 178 PRO A CA 1
ATOM 1398 C C . PRO A 1 178 ? -22.450 3.380 -6.219 1.00 86.19 178 PRO A C 1
ATOM 1400 O O . PRO A 1 178 ? -22.582 2.875 -5.101 1.00 86.19 178 PRO A O 1
ATOM 1403 N N . ALA A 1 179 ? -23.402 3.264 -7.149 1.00 84.69 179 ALA A N 1
ATOM 1404 C CA . ALA A 1 179 ? -24.693 2.603 -6.912 1.00 84.69 179 ALA A CA 1
ATOM 1405 C C . ALA A 1 179 ? -24.551 1.105 -6.556 1.00 84.69 179 ALA A C 1
ATOM 1407 O O . ALA A 1 179 ? -25.365 0.535 -5.832 1.00 84.69 179 ALA A O 1
ATOM 1408 N N . ASP A 1 180 ? -23.498 0.494 -7.076 1.00 81.62 180 ASP A N 1
ATOM 1409 C CA . ASP A 1 180 ? -23.063 -0.895 -6.966 1.00 81.62 180 ASP A CA 1
ATOM 1410 C C . ASP A 1 180 ? -22.083 -1.135 -5.802 1.00 81.62 180 ASP A C 1
ATOM 1412 O O . ASP A 1 180 ? -21.620 -2.256 -5.578 1.00 81.62 180 ASP A O 1
ATOM 1416 N N . PHE A 1 181 ? -21.804 -0.098 -5.011 1.00 80.50 181 PHE A N 1
ATOM 1417 C CA . PHE A 1 181 ? -20.796 -0.127 -3.964 1.00 80.50 181 PHE A CA 1
ATOM 1418 C C . PHE A 1 181 ? -21.319 -0.772 -2.676 1.00 80.50 181 PHE A C 1
ATOM 1420 O O . PHE A 1 181 ? -21.922 -0.126 -1.814 1.00 80.50 181 PHE A O 1
ATOM 1427 N N . VAL A 1 182 ? -21.087 -2.077 -2.540 1.00 78.62 182 VAL A N 1
ATOM 1428 C CA . VAL A 1 182 ? -21.419 -2.853 -1.327 1.00 78.62 182 VAL A CA 1
ATOM 1429 C C . VAL A 1 182 ? -20.168 -3.167 -0.490 1.00 78.62 182 VAL A C 1
ATOM 1431 O O . VAL A 1 182 ? -20.266 -3.475 0.698 1.00 78.62 182 VAL A O 1
ATOM 1434 N N . HIS A 1 183 ? -18.995 -3.035 -1.103 1.00 86.81 183 HIS A N 1
ATOM 1435 C CA . HIS A 1 183 ? -17.712 -3.571 -0.657 1.00 86.81 183 HIS A CA 1
ATOM 1436 C C . HIS A 1 183 ? -16.673 -2.463 -0.478 1.00 86.81 183 HIS A C 1
ATOM 1438 O O . HIS A 1 183 ? -16.934 -1.318 -0.833 1.00 86.81 183 HIS A O 1
ATOM 1444 N N . ALA A 1 184 ? -15.524 -2.760 0.132 1.00 91.50 184 ALA A N 1
ATOM 1445 C CA . ALA A 1 184 ? -14.425 -1.793 0.131 1.00 91.50 184 ALA A CA 1
ATOM 1446 C C . ALA A 1 184 ? -13.902 -1.610 -1.305 1.00 91.50 184 ALA A C 1
ATOM 1448 O O . ALA A 1 184 ? -13.859 -2.588 -2.038 1.00 91.50 184 ALA A O 1
ATOM 1449 N N . ALA A 1 185 ? -13.464 -0.413 -1.694 1.00 92.88 185 ALA A N 1
ATOM 1450 C CA . ALA A 1 185 ? -12.843 -0.182 -3.005 1.00 92.88 185 ALA A CA 1
ATOM 1451 C C . ALA A 1 185 ? -11.558 0.621 -2.890 1.00 92.88 185 ALA A C 1
ATOM 1453 O O . ALA A 1 185 ? -11.338 1.326 -1.898 1.00 92.88 185 ALA A O 1
ATOM 1454 N N . CYS A 1 186 ? -10.736 0.541 -3.926 1.00 94.31 186 CYS A N 1
ATOM 1455 C CA . CYS A 1 186 ? -9.537 1.353 -4.023 1.00 94.31 186 CYS A CA 1
ATOM 1456 C C . CYS A 1 186 ? -9.871 2.784 -4.423 1.00 94.31 186 CYS A C 1
ATOM 1458 O O . CYS A 1 186 ? -10.810 3.029 -5.176 1.00 94.31 186 CYS A O 1
ATOM 1460 N N . GLY A 1 187 ? -9.077 3.751 -3.961 1.00 93.25 187 GLY A N 1
ATOM 1461 C CA . GLY A 1 187 ? -9.225 5.137 -4.405 1.00 93.25 187 GLY A CA 1
ATOM 1462 C C . GLY A 1 187 ? -9.091 5.301 -5.920 1.00 93.25 187 GLY A C 1
ATOM 1463 O O . GLY A 1 187 ? -9.768 6.146 -6.490 1.00 93.25 187 GLY A O 1
ATOM 1464 N N . SER A 1 188 ? -8.299 4.444 -6.573 1.00 91.94 188 SER A N 1
ATOM 1465 C CA . SER A 1 188 ? -8.158 4.378 -8.034 1.00 91.94 188 SER A CA 1
ATOM 1466 C C . SER A 1 188 ? -9.425 3.920 -8.764 1.00 91.94 188 SER A C 1
ATOM 1468 O O . SER A 1 188 ? -9.575 4.202 -9.947 1.00 91.94 188 SER A O 1
ATOM 1470 N N . GLU A 1 189 ? -10.338 3.228 -8.081 1.00 91.69 189 GLU A N 1
ATOM 1471 C CA . GLU A 1 189 ? -11.624 2.783 -8.635 1.00 91.69 189 GLU A CA 1
ATOM 1472 C C . GLU A 1 189 ? -12.726 3.835 -8.431 1.00 91.69 189 GLU A C 1
ATOM 1474 O O . GLU A 1 189 ? -13.806 3.747 -9.019 1.00 91.69 189 GLU A O 1
ATOM 1479 N N . LEU A 1 190 ? -12.478 4.843 -7.587 1.00 91.12 190 LEU A N 1
ATOM 1480 C CA . LEU A 1 190 ? -13.404 5.948 -7.389 1.00 91.12 190 LEU A CA 1
ATOM 1481 C C . LEU A 1 190 ? -13.272 6.964 -8.536 1.00 91.12 190 LEU A C 1
ATOM 1483 O O . LEU A 1 190 ? -12.182 7.152 -9.072 1.00 91.12 190 LEU A O 1
ATOM 1487 N N . PRO A 1 191 ? -14.361 7.664 -8.915 1.00 90.44 191 PRO A N 1
ATOM 1488 C CA . PRO A 1 191 ? -14.310 8.634 -10.006 1.00 90.44 191 PRO A CA 1
ATOM 1489 C C . PRO A 1 191 ? -13.205 9.679 -9.797 1.00 90.44 191 PRO A C 1
ATOM 1491 O O . PRO A 1 191 ? -13.131 10.268 -8.723 1.00 90.44 191 PRO A O 1
ATOM 1494 N N . GLU A 1 192 ? -12.417 9.994 -10.829 1.00 88.25 192 GLU A N 1
ATOM 1495 C CA . GLU A 1 192 ? -11.275 10.928 -10.730 1.00 88.25 192 GLU A CA 1
ATOM 1496 C C . GLU A 1 192 ? -11.646 12.285 -10.115 1.00 88.25 192 GLU A C 1
ATOM 1498 O O . GLU A 1 192 ? -10.902 12.839 -9.309 1.00 88.25 192 GLU A O 1
ATOM 1503 N N . LYS A 1 193 ? -12.862 12.780 -10.394 1.00 88.25 193 LYS A N 1
ATOM 1504 C CA . LYS A 1 193 ? -13.422 14.011 -9.797 1.00 88.25 193 LYS A CA 1
ATOM 1505 C C . LYS A 1 193 ? -13.436 14.020 -8.260 1.00 88.25 193 LYS A C 1
ATOM 1507 O O . LYS A 1 193 ? -13.645 15.073 -7.662 1.00 88.25 193 LYS A O 1
ATOM 1512 N N . CYS A 1 194 ? -13.281 12.857 -7.633 1.00 90.50 194 CYS A N 1
ATOM 1513 C CA . CYS A 1 194 ? -13.241 12.673 -6.191 1.00 90.50 194 CYS A CA 1
ATOM 1514 C C . CYS A 1 194 ? -11.868 12.903 -5.583 1.00 90.50 194 CYS A C 1
ATOM 1516 O O . CYS A 1 194 ? -11.799 13.071 -4.367 1.00 90.50 194 CYS A O 1
ATOM 1518 N N . ASN A 1 195 ? -10.805 12.917 -6.397 1.00 88.75 195 ASN A N 1
ATOM 1519 C CA . ASN A 1 195 ? -9.419 13.016 -5.938 1.00 88.75 195 ASN A CA 1
ATOM 1520 C C . ASN A 1 195 ? -9.129 12.040 -4.784 1.00 88.75 195 ASN A C 1
ATOM 1522 O O . ASN A 1 195 ? -8.486 12.399 -3.797 1.00 88.75 195 ASN A O 1
ATOM 1526 N N . ALA A 1 196 ? -9.690 10.831 -4.869 1.00 91.56 196 ALA A N 1
ATOM 1527 C CA . ALA A 1 196 ? -9.454 9.803 -3.874 1.00 91.56 196 ALA A CA 1
ATOM 1528 C C . ALA A 1 196 ? -8.002 9.329 -3.983 1.00 91.56 196 ALA A C 1
ATOM 1530 O O . ALA A 1 196 ? -7.467 9.174 -5.078 1.00 91.56 196 ALA A O 1
ATOM 1531 N N . ASP A 1 197 ? -7.359 9.116 -2.840 1.00 91.19 197 ASP A N 1
ATOM 1532 C CA . ASP A 1 197 ? -5.977 8.656 -2.801 1.00 91.19 197 ASP A CA 1
ATOM 1533 C C . ASP A 1 197 ? -5.930 7.198 -3.292 1.00 91.19 197 ASP A C 1
ATOM 1535 O O . ASP A 1 197 ? -6.535 6.330 -2.652 1.00 91.19 197 ASP A O 1
ATOM 1539 N N . PRO A 1 198 ? -5.226 6.887 -4.398 1.00 91.81 198 PRO A N 1
ATOM 1540 C CA . PRO A 1 198 ? -5.194 5.535 -4.954 1.00 91.81 198 PRO A CA 1
ATOM 1541 C C . PRO A 1 198 ? -4.541 4.514 -4.009 1.00 91.81 198 PRO A C 1
ATOM 1543 O O . PRO A 1 198 ? -4.726 3.312 -4.178 1.00 91.81 198 PRO A O 1
ATOM 1546 N N . THR A 1 199 ? -3.818 4.971 -2.981 1.00 91.44 199 THR A N 1
ATOM 1547 C CA . THR A 1 199 ? -3.210 4.122 -1.944 1.00 91.44 199 THR A CA 1
ATOM 1548 C C . THR A 1 199 ? -4.159 3.819 -0.776 1.00 91.44 199 THR A C 1
ATOM 1550 O O . THR A 1 199 ? -3.767 3.172 0.198 1.00 91.44 199 THR A O 1
ATOM 1553 N N . GLN A 1 200 ? -5.411 4.282 -0.829 1.00 94.50 200 GLN A N 1
ATOM 1554 C CA . GLN A 1 200 ? -6.402 4.112 0.233 1.00 94.50 200 GLN A CA 1
ATOM 1555 C C . GLN A 1 200 ? -7.552 3.195 -0.188 1.00 94.50 200 GLN A C 1
ATOM 1557 O O . GLN A 1 200 ? -8.001 3.192 -1.332 1.00 94.50 200 GLN A O 1
ATOM 1562 N N . LEU A 1 201 ? -8.050 2.439 0.789 1.00 94.25 201 LEU A N 1
ATOM 1563 C CA . LEU A 1 201 ? -9.296 1.693 0.728 1.00 94.25 201 LEU A CA 1
ATOM 1564 C C . LEU A 1 201 ? -10.397 2.544 1.336 1.00 94.25 201 LEU A C 1
ATOM 1566 O O . LEU A 1 201 ? -10.289 3.024 2.471 1.00 94.25 201 LEU A O 1
ATOM 1570 N N . TYR A 1 202 ? -11.495 2.628 0.612 1.00 93.69 202 TYR A N 1
ATOM 1571 C CA . TYR A 1 202 ? -12.678 3.372 0.987 1.00 93.69 202 TYR A CA 1
ATOM 1572 C C . TYR A 1 202 ? -13.845 2.427 1.222 1.00 93.69 202 TYR A C 1
ATOM 1574 O O . TYR A 1 202 ? -13.942 1.366 0.610 1.00 93.69 202 TYR A O 1
ATOM 1582 N N . HIS A 1 203 ? -14.745 2.815 2.119 1.00 93.12 203 HIS A N 1
ATOM 1583 C CA . HIS A 1 203 ? -16.003 2.112 2.336 1.00 93.12 203 HIS A CA 1
ATOM 1584 C C . HIS A 1 203 ? -17.161 3.093 2.498 1.00 93.12 203 HIS A C 1
ATOM 1586 O O . HIS A 1 203 ? -16.960 4.273 2.786 1.00 93.12 203 HIS A O 1
ATOM 1592 N N . CYS A 1 204 ? -18.381 2.584 2.342 1.00 91.38 204 CYS A N 1
ATOM 1593 C CA . CYS A 1 204 ? -19.600 3.385 2.327 1.00 91.38 204 CYS A CA 1
ATOM 1594 C C . CYS A 1 204 ? -20.499 3.001 3.500 1.00 91.38 204 CYS A C 1
ATOM 1596 O O . CYS A 1 204 ? -21.335 2.102 3.373 1.00 91.38 204 CYS A O 1
ATOM 1598 N N . PRO A 1 205 ? -20.343 3.640 4.671 1.00 88.38 205 PRO A N 1
ATOM 1599 C CA . PRO A 1 205 ? -21.084 3.249 5.867 1.00 88.38 205 PRO A CA 1
ATOM 1600 C C . PRO A 1 205 ? -22.599 3.447 5.716 1.00 88.38 205 PRO A C 1
ATOM 1602 O O . PRO A 1 205 ? -23.367 2.718 6.346 1.00 88.38 205 PRO A O 1
ATOM 1605 N N . GLY A 1 206 ? -23.027 4.401 4.880 1.00 88.56 206 GLY A N 1
ATOM 1606 C CA . GLY A 1 206 ? -24.432 4.652 4.550 1.00 88.56 206 GLY A CA 1
ATOM 1607 C C . GLY A 1 206 ? -24.946 3.889 3.325 1.00 88.56 206 GLY A C 1
ATOM 1608 O O . GLY A 1 206 ? -26.113 4.055 2.977 1.00 88.56 206 GLY A O 1
ATOM 1609 N N . GLY A 1 207 ? -24.109 3.058 2.694 1.00 89.75 207 GLY A N 1
ATOM 1610 C CA . GLY A 1 207 ? -24.419 2.370 1.442 1.00 89.75 207 GLY A CA 1
ATOM 1611 C C . GLY A 1 207 ? -24.294 3.262 0.196 1.00 89.75 207 GLY A C 1
ATOM 1612 O O . GLY A 1 207 ? -23.706 4.345 0.256 1.00 89.75 207 GLY A O 1
ATOM 1613 N N . PRO A 1 208 ? -24.838 2.816 -0.947 1.00 89.44 208 PRO A N 1
ATOM 1614 C CA . PRO A 1 208 ? -24.777 3.562 -2.199 1.00 89.44 208 PRO A CA 1
ATOM 1615 C C . PRO A 1 208 ? -25.329 4.987 -2.074 1.00 89.44 208 PRO A C 1
ATOM 1617 O O . PRO A 1 208 ? -26.373 5.211 -1.460 1.00 89.44 208 PRO A O 1
ATOM 1620 N N . GLY A 1 209 ? -24.635 5.969 -2.652 1.00 88.50 209 GLY A N 1
ATOM 1621 C CA . GLY A 1 209 ? -25.004 7.381 -2.540 1.00 88.50 209 GLY A CA 1
ATOM 1622 C C . GLY A 1 209 ? -24.495 8.106 -1.286 1.00 88.50 209 GLY A C 1
ATOM 1623 O O . GLY A 1 209 ? -24.544 9.337 -1.257 1.00 88.50 209 GLY A O 1
ATOM 1624 N N . SER A 1 210 ? -24.006 7.394 -0.259 1.00 92.12 210 SER A N 1
ATOM 1625 C CA . SER A 1 210 ? -23.409 8.034 0.924 1.00 92.12 210 SER A CA 1
ATOM 1626 C C . SER A 1 210 ? -22.030 8.621 0.619 1.00 92.12 210 SER A C 1
ATOM 1628 O O . SER A 1 210 ? -21.445 8.327 -0.415 1.00 92.12 210 SER A O 1
ATOM 1630 N N . GLU A 1 211 ? -21.479 9.439 1.515 1.00 90.56 211 GLU A N 1
ATOM 1631 C CA . GLU A 1 211 ? -20.058 9.803 1.436 1.00 90.56 211 GLU A CA 1
ATOM 1632 C C . GLU A 1 211 ? -19.203 8.568 1.763 1.00 90.56 211 GLU A C 1
ATOM 1634 O O . GLU A 1 211 ? -19.590 7.749 2.606 1.00 90.56 211 GLU A O 1
ATOM 1639 N N . PHE A 1 212 ? -18.075 8.411 1.066 1.00 92.38 212 PHE A N 1
ATOM 1640 C CA . PHE A 1 212 ? -17.101 7.378 1.393 1.00 92.38 212 PHE A CA 1
ATOM 1641 C C . PHE A 1 212 ? -16.243 7.800 2.589 1.00 92.38 212 PHE A C 1
ATOM 1643 O O . PHE A 1 212 ? -15.926 8.974 2.779 1.00 92.38 212 PHE A O 1
ATOM 1650 N N . GLU A 1 213 ? -15.830 6.822 3.385 1.00 91.50 213 GLU A N 1
ATOM 1651 C CA . GLU A 1 213 ? -14.899 6.997 4.493 1.00 91.50 213 GLU A CA 1
ATOM 1652 C C . GLU A 1 213 ? -13.665 6.127 4.268 1.00 91.50 213 GLU A C 1
ATOM 1654 O O . GLU A 1 213 ? -13.778 4.966 3.854 1.00 91.50 213 GLU A O 1
ATOM 1659 N N . VAL A 1 214 ? -12.489 6.676 4.580 1.00 91.62 214 VAL A N 1
ATOM 1660 C CA . VAL A 1 214 ? -11.223 5.934 4.558 1.00 91.62 214 VAL A CA 1
ATOM 1661 C C . VAL A 1 214 ? -11.325 4.782 5.551 1.00 91.62 214 VAL A C 1
ATOM 1663 O O . VAL A 1 214 ? -11.463 4.993 6.756 1.00 91.62 214 VAL A O 1
ATOM 1666 N N . LEU A 1 215 ? -11.275 3.557 5.040 1.00 90.69 215 LEU A N 1
ATOM 1667 C CA . LEU A 1 215 ? -11.296 2.345 5.848 1.00 90.69 215 LEU A CA 1
ATOM 1668 C C . LEU A 1 215 ? -9.874 1.943 6.258 1.00 90.69 215 LEU A C 1
ATOM 1670 O O . LEU A 1 215 ? -9.616 1.598 7.415 1.00 90.69 215 LEU A O 1
ATOM 1674 N N . LYS A 1 216 ? -8.948 1.983 5.295 1.00 92.50 216 LYS A N 1
ATOM 1675 C CA . LYS A 1 216 ? -7.549 1.591 5.471 1.00 92.50 216 LYS A CA 1
ATOM 1676 C C . LYS A 1 216 ? -6.670 2.350 4.486 1.00 92.50 216 LYS A C 1
ATOM 1678 O O . LYS A 1 216 ? -7.063 2.550 3.348 1.00 92.50 216 LYS A O 1
ATOM 1683 N N . LYS A 1 217 ? -5.467 2.728 4.906 1.00 92.06 217 LYS A N 1
ATOM 1684 C CA . LYS A 1 217 ? -4.412 3.196 4.004 1.00 92.06 217 LYS A CA 1
ATOM 1685 C C . LYS A 1 217 ? -3.411 2.068 3.797 1.00 92.06 217 LYS A C 1
ATOM 1687 O O . LYS A 1 217 ? -3.031 1.416 4.775 1.00 92.06 217 LYS A O 1
ATOM 1692 N N . CYS A 1 218 ? -3.030 1.807 2.554 1.00 92.94 218 CYS A N 1
ATOM 1693 C CA . CYS A 1 218 ? -2.011 0.818 2.250 1.00 92.94 218 CYS A CA 1
ATOM 1694 C C . CYS A 1 218 ? -0.657 1.302 2.754 1.00 92.94 218 CYS A C 1
ATOM 1696 O O . CYS A 1 218 ? -0.325 2.482 2.675 1.00 92.94 218 CYS A O 1
ATOM 1698 N N . LEU A 1 219 ? 0.087 0.387 3.369 1.00 88.00 219 LEU A N 1
ATOM 1699 C CA . LEU A 1 219 ? 1.420 0.684 3.872 1.00 88.00 219 LEU A CA 1
ATOM 1700 C C . LEU A 1 219 ? 2.353 0.906 2.672 1.00 88.00 219 LEU A C 1
ATOM 1702 O O . LEU A 1 219 ? 2.222 0.166 1.695 1.00 88.00 219 LEU A O 1
ATOM 1706 N N . PRO A 1 220 ? 3.305 1.855 2.731 1.00 84.56 220 PRO A N 1
ATOM 1707 C CA . PRO A 1 220 ? 4.331 1.970 1.703 1.00 84.56 220 PRO A CA 1
ATOM 1708 C C . PRO A 1 220 ? 4.986 0.617 1.390 1.00 84.56 220 PRO A C 1
ATOM 1710 O O . PRO A 1 220 ? 5.350 -0.142 2.295 1.00 84.56 220 PRO A O 1
ATOM 1713 N N . GLY A 1 221 ? 5.091 0.304 0.101 1.00 84.56 221 GLY A N 1
ATOM 1714 C CA . GLY A 1 221 ? 5.434 -1.022 -0.412 1.00 84.56 221 GLY A CA 1
ATOM 1715 C C . GLY A 1 221 ? 4.261 -2.001 -0.513 1.00 84.56 221 GLY A C 1
ATOM 1716 O O . GLY A 1 221 ? 4.487 -3.206 -0.564 1.00 84.56 221 GLY A O 1
ATOM 1717 N N . THR A 1 222 ? 3.019 -1.511 -0.506 1.00 90.69 222 THR A N 1
ATOM 1718 C CA . THR A 1 222 ? 1.820 -2.248 -0.934 1.00 90.69 222 THR A CA 1
ATOM 1719 C C . THR A 1 222 ? 0.958 -1.348 -1.814 1.00 90.69 222 THR A C 1
ATOM 1721 O O . THR A 1 222 ? 0.971 -0.126 -1.655 1.00 90.69 222 THR A O 1
ATOM 1724 N N . VAL A 1 223 ? 0.201 -1.945 -2.728 1.00 92.44 223 VAL A N 1
ATOM 1725 C CA . VAL A 1 223 ? -0.767 -1.254 -3.586 1.00 92.44 223 VAL A CA 1
ATOM 1726 C C . VAL A 1 223 ? -2.183 -1.654 -3.202 1.00 92.44 223 VAL A C 1
ATOM 1728 O O . VAL A 1 223 ? -2.419 -2.765 -2.717 1.00 92.44 223 VAL A O 1
ATOM 1731 N N . CYS A 1 224 ? -3.130 -0.743 -3.403 1.00 95.00 224 CYS A N 1
ATOM 1732 C CA . CYS A 1 224 ? -4.533 -1.109 -3.342 1.00 95.00 224 CYS A CA 1
ATOM 1733 C C . CYS A 1 224 ? -4.914 -1.810 -4.647 1.00 95.00 224 CYS A C 1
ATOM 1735 O O . CYS A 1 224 ? -4.679 -1.267 -5.725 1.00 95.00 224 CYS A O 1
ATOM 1737 N N . GLY A 1 225 ? -5.513 -2.992 -4.546 1.00 91.75 225 GLY A N 1
ATOM 1738 C CA . GLY A 1 225 ? -6.069 -3.701 -5.692 1.00 91.75 225 GLY A CA 1
ATOM 1739 C C . GLY A 1 225 ? -7.302 -4.527 -5.324 1.00 91.75 225 GLY A C 1
ATOM 1740 O O . GLY A 1 225 ? -7.609 -4.692 -4.137 1.00 91.75 225 GLY A O 1
ATOM 1741 N N . PRO A 1 226 ? -8.011 -5.069 -6.325 1.00 85.06 226 PRO A N 1
ATOM 1742 C CA . PRO A 1 226 ? -9.153 -5.945 -6.098 1.00 85.06 226 PRO A CA 1
ATOM 1743 C C . PRO A 1 226 ? -8.723 -7.231 -5.379 1.00 85.06 226 PRO A C 1
ATOM 1745 O O . PRO A 1 226 ? -7.688 -7.829 -5.679 1.00 85.06 226 PRO A O 1
ATOM 1748 N N . SER A 1 227 ? -9.527 -7.685 -4.418 1.00 82.25 227 SER A N 1
ATOM 1749 C CA . SER A 1 227 ? -9.303 -8.954 -3.726 1.00 82.25 227 SER A CA 1
ATOM 1750 C C . SER A 1 227 ? -9.554 -10.139 -4.652 1.00 82.25 227 SER A C 1
ATOM 1752 O O . SER A 1 227 ? -10.493 -10.164 -5.444 1.00 82.25 227 SER A O 1
ATOM 1754 N N . LYS A 1 228 ? -8.782 -11.211 -4.445 1.00 74.88 228 LYS A N 1
ATOM 1755 C CA . LYS A 1 228 ? -9.010 -12.535 -5.048 1.00 74.88 228 LYS A CA 1
ATOM 1756 C C . LYS A 1 228 ? -10.427 -13.074 -4.795 1.00 74.88 228 LYS A C 1
ATOM 1758 O O . LYS A 1 228 ? -10.896 -13.954 -5.512 1.00 74.88 228 LYS A O 1
ATOM 1763 N N . GLU A 1 229 ? -11.077 -12.632 -3.719 1.00 66.88 229 GLU A N 1
ATOM 1764 C CA . GLU A 1 229 ? -12.288 -13.262 -3.190 1.00 66.88 229 GLU A CA 1
ATOM 1765 C C . GLU A 1 229 ? -13.607 -12.581 -3.567 1.00 66.88 229 GLU A C 1
ATOM 1767 O O . GLU A 1 229 ? -14.661 -13.120 -3.226 1.00 66.88 229 GLU A O 1
ATOM 1772 N N . GLY A 1 230 ? -13.571 -11.447 -4.268 1.00 67.62 230 GLY A N 1
ATOM 1773 C CA . GLY A 1 230 ? -14.771 -10.710 -4.655 1.00 67.62 230 GLY A CA 1
ATOM 1774 C C . GLY A 1 230 ? -14.492 -9.237 -4.930 1.00 67.62 230 GLY A C 1
ATOM 1775 O O . GLY A 1 230 ? -13.354 -8.842 -5.146 1.00 67.62 230 GLY A O 1
ATOM 1776 N N . ASN A 1 231 ? -15.543 -8.422 -4.866 1.00 74.38 231 ASN A N 1
ATOM 1777 C CA . ASN A 1 231 ? -15.493 -6.984 -5.150 1.00 74.38 231 ASN A CA 1
ATOM 1778 C C . ASN A 1 231 ? -14.876 -6.143 -4.009 1.00 74.38 231 ASN A C 1
ATOM 1780 O O . ASN A 1 231 ? -15.043 -4.930 -4.010 1.00 74.38 231 ASN A O 1
ATOM 1784 N N . ASP A 1 232 ? -14.241 -6.760 -3.004 1.00 86.88 232 ASP A N 1
ATOM 1785 C CA . ASP A 1 232 ? -13.585 -6.029 -1.913 1.00 86.88 232 ASP A CA 1
ATOM 1786 C C . ASP A 1 232 ? -12.153 -5.664 -2.312 1.00 86.88 232 ASP A C 1
ATOM 1788 O O . ASP A 1 232 ? -11.380 -6.527 -2.707 1.00 86.88 232 ASP A O 1
ATOM 1792 N N . ALA A 1 233 ? -11.757 -4.412 -2.146 1.00 91.44 233 ALA A N 1
ATOM 1793 C CA . ALA A 1 233 ? -10.370 -3.993 -2.265 1.00 91.44 233 ALA A CA 1
ATOM 1794 C C . ALA A 1 233 ? -9.513 -4.487 -1.090 1.00 91.44 233 ALA A C 1
ATOM 1796 O O . ALA A 1 233 ? -9.962 -4.586 0.056 1.00 91.44 233 ALA A O 1
ATOM 1797 N N . THR A 1 234 ? -8.239 -4.751 -1.366 1.00 93.25 234 THR A N 1
ATOM 1798 C CA . THR A 1 234 ? -7.221 -5.147 -0.389 1.00 93.25 234 THR A CA 1
ATOM 1799 C C . THR A 1 234 ? -5.918 -4.390 -0.637 1.00 93.25 234 THR A C 1
ATOM 1801 O O . THR A 1 234 ? -5.647 -3.945 -1.748 1.00 93.25 234 THR A O 1
ATOM 1804 N N . CYS A 1 235 ? -5.096 -4.255 0.405 1.00 93.62 235 CYS A N 1
ATOM 1805 C CA . CYS A 1 235 ? -3.709 -3.823 0.241 1.00 93.62 235 CYS A CA 1
ATOM 1806 C C . CYS A 1 235 ? -2.836 -5.056 0.045 1.00 93.62 235 CYS A C 1
ATOM 1808 O O . CYS A 1 235 ? -2.796 -5.919 0.929 1.00 93.62 235 CYS A O 1
ATOM 1810 N N . GLY A 1 236 ? -2.125 -5.119 -1.072 1.00 93.25 236 GLY A N 1
ATOM 1811 C CA . GLY A 1 236 ? -1.311 -6.269 -1.430 1.00 93.25 236 GLY A CA 1
ATOM 1812 C C . GLY A 1 236 ? -0.099 -5.913 -2.279 1.00 93.25 236 GLY A C 1
ATOM 1813 O O . GLY A 1 236 ? 0.322 -4.760 -2.355 1.00 93.25 236 GLY A O 1
ATOM 1814 N N . TYR A 1 237 ? 0.462 -6.949 -2.874 1.00 93.94 237 TYR A N 1
ATOM 1815 C CA . TYR A 1 237 ? 1.599 -6.940 -3.774 1.00 93.94 237 TYR A CA 1
ATOM 1816 C C . TYR A 1 237 ? 1.123 -7.257 -5.190 1.00 93.94 237 TYR A C 1
ATOM 1818 O O . TYR A 1 237 ? 0.046 -7.825 -5.380 1.00 93.94 237 TYR A O 1
ATOM 1826 N N . GLU A 1 238 ? 1.934 -6.908 -6.179 1.00 91.00 238 GLU A N 1
ATOM 1827 C CA . GLU A 1 238 ? 1.617 -7.145 -7.591 1.00 91.00 238 GLU A CA 1
ATOM 1828 C C . GLU A 1 238 ? 2.186 -8.467 -8.112 1.00 91.00 238 GLU A C 1
ATOM 1830 O O . GLU A 1 238 ? 1.704 -8.984 -9.118 1.00 91.00 238 GLU A O 1
ATOM 1835 N N . SER A 1 239 ? 3.166 -9.044 -7.410 1.00 91.69 239 SER A N 1
ATOM 1836 C CA . SER A 1 239 ? 3.812 -10.306 -7.775 1.00 91.69 239 SER A CA 1
ATOM 1837 C C . SER A 1 239 ? 3.559 -11.411 -6.743 1.00 91.69 239 SER A C 1
ATOM 1839 O O . SER A 1 239 ? 3.184 -11.159 -5.595 1.00 91.69 239 SER A O 1
ATOM 1841 N N . CYS A 1 240 ? 3.768 -12.666 -7.155 1.00 92.94 240 CYS A N 1
ATOM 1842 C CA . CYS A 1 240 ? 3.750 -13.832 -6.260 1.00 92.94 240 CYS A CA 1
ATOM 1843 C C . CYS A 1 240 ? 5.083 -14.061 -5.535 1.00 92.94 240 CYS A C 1
ATOM 1845 O O . CYS A 1 240 ? 5.215 -15.026 -4.775 1.00 92.94 240 CYS A O 1
ATOM 1847 N N . GLU A 1 241 ? 6.083 -13.229 -5.811 1.00 91.31 241 GLU A N 1
ATOM 1848 C CA . GLU A 1 241 ? 7.402 -13.348 -5.212 1.00 91.31 241 GLU A CA 1
ATOM 1849 C C . GLU A 1 241 ? 7.391 -12.803 -3.792 1.00 91.31 241 GLU A C 1
ATOM 1851 O O . GLU A 1 241 ? 6.655 -11.875 -3.459 1.00 91.31 241 GLU A O 1
ATOM 1856 N N . CYS A 1 242 ? 8.218 -13.398 -2.943 1.00 93.62 242 CYS A N 1
ATOM 1857 C CA . CYS A 1 242 ? 8.391 -12.968 -1.570 1.00 93.62 242 CYS A CA 1
ATOM 1858 C C . CYS A 1 242 ? 9.872 -12.914 -1.225 1.00 93.62 242 CYS A C 1
ATOM 1860 O O . CYS A 1 242 ? 10.666 -13.684 -1.750 1.00 93.62 242 CYS A O 1
ATOM 1862 N N . ASN A 1 243 ? 10.243 -12.052 -0.290 1.00 88.44 243 ASN A N 1
ATOM 1863 C CA . ASN A 1 243 ? 11.608 -11.850 0.158 1.00 88.44 243 ASN A CA 1
ATOM 1864 C C . ASN A 1 243 ? 11.642 -11.603 1.669 1.00 88.44 243 ASN A C 1
ATOM 1866 O O . ASN A 1 243 ? 10.786 -10.928 2.237 1.00 88.44 243 ASN A O 1
ATOM 1870 N N . GLY A 1 244 ? 12.699 -12.099 2.312 1.00 87.12 244 GLY A N 1
ATOM 1871 C CA . GLY A 1 244 ? 12.910 -11.964 3.753 1.00 87.12 244 GLY A CA 1
ATOM 1872 C C . GLY A 1 244 ? 12.141 -12.983 4.597 1.00 87.12 244 GLY A C 1
ATOM 1873 O O . GLY A 1 244 ? 11.261 -13.690 4.121 1.00 87.12 244 GLY A O 1
ATOM 1874 N N . ASP A 1 245 ? 12.491 -13.063 5.879 1.00 88.81 245 ASP A N 1
ATOM 1875 C CA . ASP A 1 245 ? 11.906 -14.019 6.826 1.00 88.81 245 ASP A CA 1
ATOM 1876 C C . ASP A 1 245 ? 10.651 -13.426 7.492 1.00 88.81 245 ASP A C 1
ATOM 1878 O O . ASP A 1 245 ? 10.651 -13.117 8.687 1.00 88.81 245 ASP A O 1
ATOM 1882 N N . LYS A 1 246 ? 9.592 -13.203 6.703 1.00 90.69 246 LYS A N 1
ATOM 1883 C CA . LYS A 1 246 ? 8.309 -12.661 7.182 1.00 90.69 246 LYS A CA 1
ATOM 1884 C C . LYS A 1 246 ? 7.132 -13.592 6.891 1.00 90.69 246 LYS A C 1
ATOM 1886 O O . LYS A 1 246 ? 7.179 -14.441 5.996 1.00 90.69 246 LYS A O 1
ATOM 1891 N N . ASP A 1 247 ? 6.080 -13.394 7.677 1.00 95.38 247 ASP A N 1
ATOM 1892 C CA . ASP A 1 247 ? 4.781 -14.039 7.511 1.00 95.38 247 ASP A CA 1
ATOM 1893 C C . ASP A 1 247 ? 3.866 -13.131 6.676 1.00 95.38 247 ASP A C 1
ATOM 1895 O O . ASP A 1 247 ? 3.815 -11.925 6.897 1.00 95.38 247 ASP A O 1
ATOM 1899 N N . TYR A 1 248 ? 3.102 -13.696 5.751 1.00 95.75 248 TYR A N 1
ATOM 1900 C CA . TYR A 1 248 ? 2.231 -12.957 4.841 1.00 95.75 248 TYR A CA 1
ATOM 1901 C C . TYR A 1 248 ? 0.834 -13.550 4.825 1.00 95.75 248 TYR A C 1
ATOM 1903 O O . TYR A 1 248 ? 0.661 -14.762 4.955 1.00 95.75 248 TYR A O 1
ATOM 1911 N N . CYS A 1 249 ? -0.173 -12.714 4.608 1.00 96.75 249 CYS A N 1
ATOM 1912 C CA . CYS A 1 249 ? -1.517 -13.205 4.359 1.00 96.75 249 CYS A CA 1
ATOM 1913 C C . CYS A 1 249 ? -1.729 -13.538 2.892 1.00 96.75 249 CYS A C 1
ATOM 1915 O O . CYS A 1 249 ? -1.339 -12.782 2.010 1.00 96.75 249 CYS A O 1
ATOM 1917 N N . SER A 1 250 ? -2.455 -14.626 2.635 1.00 95.75 250 SER A N 1
ATOM 1918 C CA . SER A 1 250 ? -2.879 -15.018 1.287 1.00 95.75 250 SER A CA 1
ATOM 1919 C C . SER A 1 250 ? -3.584 -13.892 0.518 1.00 95.75 250 SER A C 1
ATOM 1921 O O . SER A 1 250 ? -3.482 -13.831 -0.699 1.00 95.75 250 SER A O 1
ATOM 1923 N N . SER A 1 251 ? -4.297 -13.006 1.223 1.00 93.38 251 SER A N 1
ATOM 1924 C CA . SER A 1 251 ? -5.018 -11.852 0.666 1.00 93.38 251 SER A CA 1
ATOM 1925 C C . SER A 1 251 ? -4.123 -10.684 0.246 1.00 93.38 251 SER A C 1
ATOM 1927 O O . SER A 1 251 ? -4.623 -9.731 -0.345 1.00 93.38 251 SER A O 1
ATOM 1929 N N . GLN A 1 252 ? -2.825 -10.729 0.558 1.00 94.31 252 GLN A N 1
ATOM 1930 C CA . GLN A 1 252 ? -1.855 -9.739 0.088 1.00 94.31 252 GLN A CA 1
ATOM 1931 C C . GLN A 1 252 ? -1.285 -10.086 -1.284 1.00 94.31 252 GLN A C 1
ATOM 1933 O O . GLN A 1 252 ? -0.560 -9.273 -1.835 1.00 94.31 252 GLN A O 1
ATOM 1938 N N . PHE A 1 253 ? -1.564 -11.269 -1.826 1.00 94.19 253 PHE A N 1
ATOM 1939 C CA . PHE A 1 253 ? -1.035 -11.679 -3.121 1.00 94.19 253 PHE A CA 1
ATOM 1940 C C . PHE A 1 253 ? -2.131 -11.695 -4.186 1.00 94.19 253 PHE A C 1
ATOM 1942 O O . PHE A 1 253 ? -3.302 -11.936 -3.861 1.00 94.19 253 PHE A O 1
ATOM 1949 N N . PRO A 1 254 ? -1.760 -11.492 -5.460 1.00 91.00 254 PRO A N 1
ATOM 1950 C CA . PRO A 1 254 ? -2.686 -11.590 -6.573 1.00 91.00 254 PRO A CA 1
ATOM 1951 C C . PRO A 1 254 ? -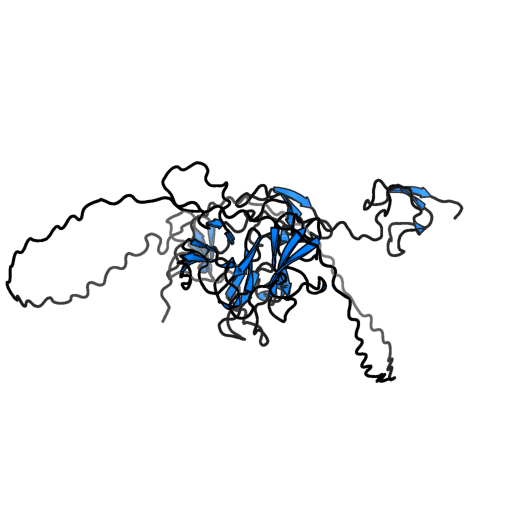3.424 -12.930 -6.648 1.00 91.00 254 PRO A C 1
ATOM 1953 O O . PRO A 1 254 ? -2.957 -13.981 -6.195 1.00 91.00 254 PRO A O 1
ATOM 1956 N N . ALA A 1 255 ? -4.580 -12.911 -7.314 1.00 89.19 255 ALA A N 1
ATOM 1957 C CA . ALA A 1 255 ? -5.414 -14.094 -7.488 1.00 89.19 255 ALA A CA 1
ATOM 1958 C C . ALA A 1 255 ? -4.672 -15.270 -8.146 1.00 89.19 255 ALA A C 1
ATOM 1960 O O . ALA A 1 255 ? -4.817 -16.408 -7.691 1.00 89.19 255 ALA A O 1
ATOM 1961 N N . HIS A 1 256 ? -3.843 -14.971 -9.149 1.00 90.44 256 HIS A N 1
ATOM 1962 C CA . HIS A 1 256 ? -3.089 -15.942 -9.943 1.00 90.44 256 HIS A CA 1
ATOM 1963 C C . HIS A 1 256 ? -1.987 -16.677 -9.160 1.00 90.44 256 HIS A C 1
ATOM 1965 O O . HIS A 1 256 ? -1.426 -17.638 -9.667 1.00 90.44 256 HIS A O 1
ATOM 1971 N N . CYS A 1 257 ? -1.690 -16.279 -7.917 1.00 93.06 257 CYS A N 1
ATOM 1972 C CA . CYS A 1 257 ? -0.725 -16.990 -7.074 1.00 93.06 257 CYS A CA 1
ATOM 1973 C C . CYS A 1 257 ? -1.284 -18.279 -6.448 1.00 93.06 257 CYS A C 1
ATOM 1975 O O . CYS A 1 257 ? -0.583 -18.934 -5.682 1.00 93.06 257 CYS A O 1
ATOM 1977 N N . ASP A 1 258 ? -2.563 -18.611 -6.681 1.00 94.00 258 ASP A N 1
ATOM 1978 C CA . ASP A 1 258 ? -3.198 -19.868 -6.243 1.00 94.00 258 ASP A CA 1
ATOM 1979 C C . ASP A 1 258 ? -3.071 -20.212 -4.748 1.00 94.00 258 ASP A C 1
ATOM 1981 O O . ASP A 1 258 ? -3.272 -21.347 -4.319 1.00 94.00 258 ASP A O 1
ATOM 1985 N N . LEU A 1 259 ? -2.845 -19.195 -3.914 1.00 95.31 259 LEU A N 1
ATOM 1986 C CA . LEU A 1 259 ? -2.767 -19.356 -2.468 1.00 95.31 259 LEU A CA 1
ATOM 1987 C C . LEU A 1 259 ? -4.136 -19.693 -1.869 1.00 95.31 259 LEU A C 1
ATOM 1989 O O . LEU A 1 259 ? -5.178 -19.165 -2.283 1.00 95.31 259 LEU A O 1
ATOM 1993 N N . LYS A 1 260 ? -4.108 -20.549 -0.847 1.00 96.00 260 LYS A N 1
ATOM 1994 C CA . LYS A 1 260 ? -5.255 -20.927 -0.030 1.00 96.00 260 LYS A CA 1
ATOM 1995 C C . LYS A 1 260 ? -5.710 -19.727 0.783 1.00 96.00 260 LYS A C 1
ATOM 1997 O O . LYS A 1 260 ? -4.925 -19.057 1.448 1.00 96.00 260 LYS A O 1
ATOM 2002 N N . LYS A 1 261 ? -7.014 -19.491 0.752 1.00 93.69 261 LYS A N 1
ATOM 2003 C CA . LYS A 1 261 ? -7.674 -18.379 1.429 1.00 93.69 261 LYS A CA 1
ATOM 2004 C C . LYS A 1 261 ? -7.456 -18.408 2.940 1.00 93.69 261 LYS A C 1
ATOM 2006 O O . LYS A 1 261 ? -7.266 -19.475 3.532 1.00 93.69 261 LYS A O 1
ATOM 2011 N N . ASN A 1 262 ? -7.531 -17.233 3.562 1.00 95.12 262 ASN A N 1
ATOM 2012 C CA . ASN A 1 262 ? -7.442 -17.052 5.011 1.00 95.12 262 ASN A CA 1
ATOM 2013 C C . ASN A 1 262 ? -6.233 -17.764 5.659 1.00 95.12 262 ASN A C 1
ATOM 2015 O O . ASN A 1 262 ? -6.349 -18.340 6.743 1.00 95.12 262 ASN A O 1
ATOM 2019 N N . THR A 1 263 ? -5.093 -17.789 4.965 1.00 97.31 263 THR A N 1
ATOM 2020 C CA . THR A 1 263 ? -3.912 -18.569 5.360 1.00 97.31 263 THR A CA 1
ATOM 2021 C C . THR A 1 263 ? -2.676 -17.682 5.434 1.00 97.31 263 THR A C 1
ATOM 2023 O O . THR A 1 263 ? -2.474 -16.811 4.589 1.00 97.31 263 THR A O 1
ATOM 2026 N N . ILE A 1 264 ? -1.880 -17.901 6.479 1.00 97.69 264 ILE A N 1
ATOM 2027 C CA . ILE A 1 264 ? -0.569 -17.296 6.691 1.00 97.69 264 ILE A CA 1
ATOM 2028 C C . ILE A 1 264 ? 0.474 -18.140 5.957 1.00 97.69 264 ILE A C 1
ATOM 2030 O O . ILE A 1 264 ? 0.524 -19.363 6.127 1.00 97.69 264 ILE A O 1
ATOM 2034 N N . TYR A 1 265 ? 1.308 -17.472 5.172 1.00 97.94 265 TYR A N 1
ATOM 2035 C CA . TYR A 1 265 ? 2.412 -18.037 4.410 1.00 97.94 265 TYR A CA 1
ATOM 2036 C C . TYR A 1 265 ? 3.740 -17.480 4.911 1.00 97.94 265 TYR A C 1
ATOM 2038 O O . TYR A 1 265 ? 3.849 -16.291 5.185 1.00 97.94 265 TYR A O 1
ATOM 2046 N N . LYS A 1 266 ? 4.764 -18.326 4.976 1.00 96.88 266 LYS A N 1
ATOM 2047 C CA . LYS A 1 266 ? 6.155 -17.929 5.207 1.00 96.88 266 LYS A CA 1
ATOM 2048 C C . LYS A 1 266 ? 6.888 -17.823 3.892 1.00 96.88 266 LYS A C 1
ATOM 2050 O O . LYS A 1 266 ? 6.726 -18.693 3.035 1.00 96.88 266 LYS A O 1
ATOM 2055 N N . CYS A 1 267 ? 7.742 -16.821 3.756 1.00 95.94 267 CYS A N 1
ATOM 2056 C CA . CYS A 1 267 ? 8.667 -16.806 2.640 1.00 95.94 267 CYS A CA 1
ATOM 2057 C C . CYS A 1 267 ? 9.909 -17.645 2.945 1.00 95.94 267 CYS A C 1
ATOM 2059 O O . CYS A 1 267 ? 10.651 -17.368 3.882 1.00 95.94 267 CYS A O 1
ATOM 2061 N N . VAL A 1 268 ? 10.145 -18.684 2.147 1.00 95.06 268 VAL A N 1
ATOM 2062 C CA . VAL A 1 268 ? 11.317 -19.553 2.267 1.00 95.06 268 VAL A CA 1
ATOM 2063 C C . VAL A 1 268 ? 12.029 -19.573 0.921 1.00 95.06 268 VAL A C 1
ATOM 2065 O O . VAL A 1 268 ? 11.582 -20.229 -0.017 1.00 95.06 268 VAL A O 1
ATOM 2068 N N . ARG A 1 269 ? 13.162 -18.860 0.830 1.00 91.25 269 ARG A N 1
ATOM 2069 C CA . ARG A 1 269 ? 14.000 -18.772 -0.386 1.00 91.25 269 ARG A CA 1
ATOM 2070 C C . ARG A 1 269 ? 13.218 -18.311 -1.626 1.00 91.25 269 ARG A C 1
ATOM 2072 O O . ARG A 1 269 ? 13.225 -18.997 -2.647 1.00 91.25 269 ARG A O 1
ATOM 2079 N N . GLY A 1 270 ? 12.505 -17.193 -1.520 1.00 90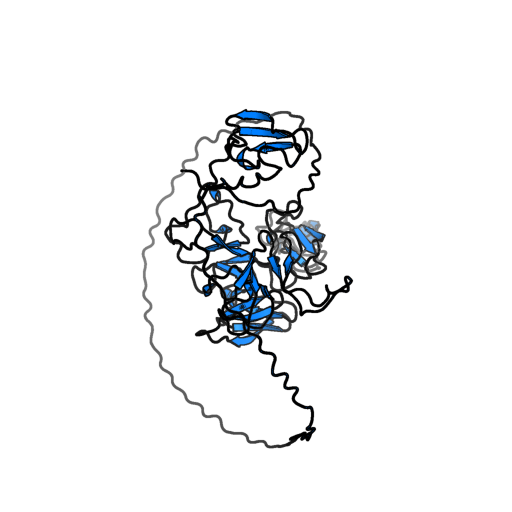.06 270 GLY A N 1
ATOM 2080 C CA . GLY A 1 270 ? 11.733 -16.652 -2.642 1.00 90.06 270 GLY A CA 1
ATOM 2081 C C . GLY A 1 270 ? 10.373 -17.318 -2.867 1.00 90.06 270 GLY A C 1
ATOM 2082 O O . GLY A 1 270 ? 9.641 -16.919 -3.764 1.00 90.06 270 GLY A O 1
ATOM 2083 N N . LYS A 1 271 ? 10.028 -18.359 -2.092 1.00 94.06 271 LYS A N 1
ATOM 2084 C CA . LYS A 1 271 ? 8.797 -19.137 -2.282 1.00 94.06 271 LYS A CA 1
ATOM 2085 C C . LYS A 1 271 ? 7.896 -19.096 -1.060 1.00 94.06 271 LYS A C 1
ATOM 2087 O O . LYS A 1 271 ? 8.333 -19.359 0.062 1.00 94.06 271 LYS A O 1
ATOM 2092 N N . LEU A 1 272 ? 6.614 -18.847 -1.301 1.00 96.38 272 LEU A N 1
ATOM 2093 C CA . LEU A 1 272 ? 5.576 -18.889 -0.279 1.00 96.38 272 LEU A CA 1
ATOM 2094 C C . LEU A 1 272 ? 5.293 -20.336 0.134 1.00 96.38 272 LEU A C 1
ATOM 2096 O O . LEU A 1 272 ? 4.920 -21.176 -0.681 1.00 96.38 272 LEU A O 1
ATOM 2100 N N . THR A 1 273 ? 5.461 -20.623 1.421 1.00 97.31 273 THR A N 1
ATOM 2101 C CA . THR A 1 273 ? 5.165 -21.918 2.044 1.00 97.31 273 THR A CA 1
ATOM 2102 C C . THR A 1 273 ? 4.035 -21.736 3.052 1.00 97.31 273 THR A C 1
ATOM 2104 O O . THR A 1 273 ? 4.110 -20.845 3.895 1.00 97.31 273 THR A O 1
ATOM 2107 N N . GLU A 1 274 ? 2.976 -22.546 2.967 1.00 97.88 274 GLU A N 1
ATOM 2108 C CA . GLU A 1 274 ? 1.851 -22.494 3.917 1.00 97.88 274 GLU A CA 1
ATOM 2109 C C . GLU A 1 274 ? 2.358 -22.737 5.349 1.00 97.88 274 GLU A C 1
ATOM 2111 O O . GLU A 1 274 ? 3.006 -23.749 5.614 1.00 97.88 274 GLU A O 1
ATOM 2116 N N . ASP A 1 275 ? 2.066 -21.812 6.269 1.00 97.75 275 ASP A N 1
ATOM 2117 C CA . ASP A 1 275 ? 2.395 -21.945 7.694 1.00 97.75 275 ASP A CA 1
ATOM 2118 C C . ASP A 1 275 ? 1.157 -22.340 8.503 1.00 97.75 275 ASP A C 1
ATOM 2120 O O . ASP A 1 275 ? 1.152 -23.349 9.213 1.00 97.75 275 ASP A O 1
ATOM 2124 N N . LYS A 1 276 ? 0.074 -21.558 8.389 1.00 97.56 276 LYS A N 1
ATOM 2125 C CA . LYS A 1 276 ? -1.156 -21.808 9.150 1.00 97.56 276 LYS A CA 1
ATOM 2126 C C . LYS A 1 276 ? -2.393 -21.157 8.537 1.00 97.56 276 LYS A C 1
ATOM 2128 O O . LYS A 1 276 ? -2.415 -19.958 8.287 1.00 97.56 276 LYS A O 1
ATOM 2133 N N . THR A 1 277 ? -3.486 -21.911 8.427 1.00 97.81 277 THR A N 1
ATOM 2134 C CA . THR A 1 277 ? -4.821 -21.373 8.106 1.00 97.81 277 THR A CA 1
ATOM 2135 C C . THR A 1 277 ? -5.525 -20.837 9.358 1.00 97.81 277 THR A C 1
ATOM 2137 O O . THR A 1 277 ? -5.552 -21.497 10.401 1.00 97.81 277 THR A O 1
ATOM 2140 N N . CYS A 1 278 ? -6.112 -19.645 9.264 1.00 97.19 278 CYS A N 1
ATOM 2141 C CA . CYS A 1 278 ? -6.897 -19.038 10.334 1.00 97.19 278 CYS A CA 1
ATOM 2142 C C . CYS A 1 278 ? -8.304 -19.648 10.413 1.00 97.19 278 CYS A C 1
ATOM 2144 O O . CYS A 1 278 ? -8.880 -20.067 9.408 1.00 97.19 278 CYS A O 1
ATOM 2146 N N . ASP A 1 279 ? -8.885 -19.683 11.615 1.00 94.75 279 ASP A N 1
ATOM 2147 C CA . ASP A 1 279 ? -10.265 -20.141 11.805 1.00 94.75 279 ASP A CA 1
ATOM 2148 C C . ASP A 1 279 ? -11.237 -19.144 11.162 1.00 94.75 279 ASP A C 1
ATOM 2150 O O . ASP A 1 279 ? -11.561 -18.127 11.766 1.00 94.75 279 ASP A O 1
ATOM 2154 N N . GLY A 1 280 ? -11.727 -19.440 9.956 1.00 89.69 280 GLY A N 1
ATOM 2155 C CA . GLY A 1 280 ? -12.606 -18.546 9.192 1.00 89.69 280 GLY A CA 1
ATOM 2156 C C . GLY A 1 280 ? -13.916 -18.159 9.889 1.00 89.69 280 GLY A C 1
ATOM 2157 O O . GLY A 1 280 ? -14.573 -17.217 9.451 1.00 89.69 280 GLY A O 1
ATOM 2158 N N . THR A 1 281 ? -14.299 -18.830 10.982 1.00 91.56 281 THR A N 1
ATOM 2159 C CA . THR A 1 281 ? -15.507 -18.480 11.744 1.00 91.56 281 THR A CA 1
ATOM 2160 C C . THR A 1 281 ? -15.290 -17.317 12.714 1.00 91.56 281 THR A C 1
ATOM 2162 O O . THR A 1 281 ? -16.198 -16.513 12.930 1.00 91.56 281 THR A O 1
ATOM 2165 N N . THR A 1 282 ? -14.093 -17.197 13.294 1.00 92.50 282 THR A N 1
ATOM 2166 C CA . THR A 1 282 ? -13.798 -16.214 14.355 1.00 92.50 282 THR A CA 1
ATOM 2167 C C . THR A 1 282 ? -12.579 -15.343 14.077 1.00 92.50 282 THR A C 1
ATOM 2169 O O . THR A 1 282 ? -12.419 -14.284 14.695 1.00 92.50 282 THR A O 1
ATOM 2172 N N . GLN A 1 283 ? -11.736 -15.765 13.140 1.00 95.94 283 GLN A N 1
ATOM 2173 C CA . GLN A 1 283 ? -10.466 -15.154 12.802 1.00 95.94 283 GLN A CA 1
ATOM 2174 C C . GLN A 1 283 ? -10.344 -14.916 11.299 1.00 95.94 283 GLN A C 1
ATOM 2176 O O . GLN A 1 283 ? -10.973 -15.569 10.468 1.00 95.94 283 GLN A O 1
ATOM 2181 N N . GLU A 1 284 ? -9.507 -13.953 10.957 1.00 96.12 284 GLU A N 1
ATOM 2182 C CA . GLU A 1 284 ? -9.104 -13.670 9.589 1.00 96.12 284 GLU A CA 1
ATOM 2183 C C . GLU A 1 284 ? -7.593 -13.507 9.551 1.00 96.12 284 GLU A C 1
ATOM 2185 O O . GLU A 1 284 ? -7.005 -13.056 10.533 1.00 96.12 284 GLU A O 1
ATOM 2190 N N . CYS A 1 285 ? -6.959 -13.871 8.446 1.00 96.56 285 CYS A N 1
ATOM 2191 C CA . CYS A 1 285 ? -5.578 -13.510 8.219 1.00 96.56 285 CYS A CA 1
ATOM 2192 C C . CYS A 1 285 ? -5.515 -12.001 8.010 1.00 96.56 285 CYS A C 1
ATOM 2194 O O . CYS A 1 285 ? -6.135 -11.465 7.092 1.00 96.56 285 CYS A O 1
ATOM 2196 N N . VAL A 1 286 ? -4.768 -11.325 8.871 1.00 94.88 286 VAL A N 1
ATOM 2197 C CA . VAL A 1 286 ? -4.571 -9.887 8.815 1.00 94.88 286 VAL A CA 1
ATOM 2198 C C . VAL A 1 286 ? -3.084 -9.588 8.694 1.00 94.88 286 VAL A C 1
ATOM 2200 O O . VAL A 1 286 ? -2.284 -10.031 9.522 1.00 94.88 286 VAL A O 1
ATOM 2203 N N . ALA A 1 287 ? -2.735 -8.833 7.655 1.00 91.50 287 ALA A N 1
ATOM 2204 C CA . ALA A 1 287 ? -1.399 -8.297 7.461 1.00 91.50 287 ALA A CA 1
ATOM 2205 C C . ALA A 1 287 ? -1.128 -7.182 8.476 1.00 91.50 287 ALA A C 1
ATOM 2207 O O . ALA A 1 287 ? -1.919 -6.244 8.587 1.00 91.50 287 ALA A O 1
ATOM 2208 N N . VAL A 1 288 ? -0.011 -7.291 9.184 1.00 89.00 288 VAL A N 1
ATOM 2209 C CA . VAL A 1 288 ? 0.482 -6.325 10.171 1.00 89.00 288 VAL A CA 1
ATOM 2210 C C . VAL A 1 288 ? 1.892 -5.889 9.771 1.00 89.00 288 VAL A C 1
ATOM 2212 O O . VAL A 1 288 ? 2.550 -6.594 9.014 1.00 89.00 288 VAL A O 1
ATOM 2215 N N . GLY A 1 289 ? 2.379 -4.750 10.269 1.00 80.56 289 GLY A N 1
ATOM 2216 C CA . GLY A 1 289 ? 3.624 -4.124 9.778 1.00 80.56 289 GLY A CA 1
ATOM 2217 C C . GLY A 1 289 ? 4.819 -5.061 9.497 1.00 80.56 289 GLY A C 1
ATOM 2218 O O . GLY A 1 289 ? 5.459 -4.933 8.456 1.00 80.56 289 GLY A O 1
ATOM 2219 N N . ASP A 1 290 ? 5.093 -6.038 10.370 1.00 78.44 290 ASP A N 1
ATOM 2220 C CA . ASP A 1 290 ? 6.208 -6.990 10.205 1.00 78.44 290 ASP A CA 1
ATOM 2221 C C . ASP A 1 290 ? 5.790 -8.446 9.947 1.00 78.44 290 ASP A C 1
ATOM 2223 O O . ASP A 1 290 ? 6.628 -9.346 10.018 1.00 78.44 290 ASP A O 1
ATOM 2227 N N . GLY A 1 291 ? 4.523 -8.708 9.628 1.00 90.94 291 GLY A N 1
ATOM 2228 C CA . GLY A 1 291 ? 4.109 -10.066 9.302 1.00 90.94 291 GLY A CA 1
ATOM 2229 C C . GLY A 1 291 ? 2.609 -10.247 9.099 1.00 90.94 291 GLY A C 1
ATOM 2230 O O . GLY A 1 291 ? 1.891 -9.350 8.664 1.00 90.94 291 GLY A O 1
ATOM 2231 N N . ALA A 1 292 ? 2.114 -11.417 9.478 1.00 95.00 292 ALA A N 1
ATOM 2232 C CA . ALA A 1 292 ? 0.707 -11.763 9.387 1.00 95.00 292 ALA A CA 1
ATOM 2233 C C . ALA A 1 292 ? 0.245 -12.476 10.656 1.00 95.00 292 ALA A C 1
ATOM 2235 O O . ALA A 1 292 ? 0.981 -13.246 11.271 1.00 95.00 292 ALA A O 1
ATOM 2236 N N . ILE A 1 293 ? -0.998 -12.221 11.060 1.00 95.50 293 ILE A N 1
ATOM 2237 C CA . ILE A 1 293 ? -1.610 -12.859 12.227 1.00 95.50 293 ILE A CA 1
ATOM 2238 C C . ILE A 1 293 ? -3.029 -13.321 11.914 1.00 95.50 293 ILE A C 1
ATOM 2240 O O . ILE A 1 293 ? -3.713 -12.759 11.065 1.00 95.50 293 ILE A O 1
ATOM 2244 N N . CYS A 1 294 ? -3.521 -14.301 12.671 1.00 97.12 294 CYS A N 1
ATOM 2245 C CA . CYS A 1 294 ? -4.948 -14.611 12.703 1.00 97.12 294 CYS A CA 1
ATOM 2246 C C . CYS A 1 294 ? -5.665 -13.626 13.639 1.00 97.12 294 CYS A C 1
ATOM 2248 O O . CYS A 1 294 ? -5.807 -13.873 14.841 1.00 97.12 294 CYS A O 1
ATOM 2250 N N . GLY A 1 295 ? -6.066 -12.484 13.086 1.00 95.56 295 GLY A N 1
ATOM 2251 C CA . GLY A 1 295 ? -6.752 -11.401 13.782 1.00 95.56 295 GLY A CA 1
ATOM 2252 C C . GLY A 1 295 ? -8.226 -11.709 14.047 1.00 95.56 295 GLY A C 1
ATOM 2253 O O . GLY A 1 295 ? -8.872 -12.455 13.319 1.00 95.56 295 GLY A O 1
ATOM 2254 N N . SER A 1 296 ? -8.784 -11.111 15.099 1.00 96.56 296 SER A N 1
ATOM 2255 C CA . SER A 1 296 ? -10.222 -11.152 15.416 1.00 96.56 296 SER A CA 1
ATOM 2256 C C . SER A 1 296 ? -10.718 -9.735 15.706 1.00 96.56 296 SER A C 1
ATOM 2258 O O . SER A 1 296 ? -9.906 -8.834 15.886 1.00 96.56 296 SER A O 1
ATOM 2260 N N . CYS A 1 297 ? -12.027 -9.509 1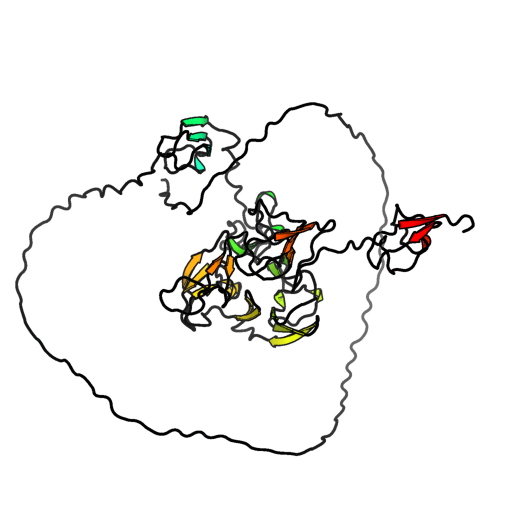5.853 1.00 97.12 297 CYS A N 1
ATOM 2261 C CA . CYS A 1 297 ? -12.551 -8.185 16.243 1.00 97.12 297 CYS A CA 1
ATOM 2262 C C . CYS A 1 297 ? -12.328 -7.815 17.724 1.00 97.12 297 CYS A C 1
ATOM 2264 O O . CYS A 1 297 ? -12.935 -6.867 18.234 1.00 97.12 297 CYS A O 1
ATOM 2266 N N . LYS A 1 298 ? -11.497 -8.584 18.433 1.00 97.12 298 LYS A N 1
ATOM 2267 C CA . LYS A 1 298 ? -11.140 -8.401 19.839 1.00 97.12 298 LYS A CA 1
ATOM 2268 C C . LYS A 1 298 ? -9.643 -8.161 19.967 1.00 97.12 298 LYS A C 1
ATOM 2270 O O . LYS A 1 298 ? -8.848 -8.662 19.178 1.00 97.12 298 LYS A O 1
ATOM 2275 N N . CYS A 1 299 ? -9.266 -7.434 21.007 1.00 96.44 299 CYS A N 1
ATOM 2276 C CA . CYS A 1 299 ? -7.876 -7.123 21.298 1.00 96.44 299 CYS A CA 1
ATOM 2277 C C . CYS A 1 299 ? -7.034 -8.394 21.513 1.00 96.44 299 CYS A C 1
ATOM 2279 O O . CYS A 1 299 ? -7.392 -9.213 22.371 1.00 96.44 299 CYS A O 1
ATOM 2281 N N . PRO A 1 300 ? -5.895 -8.547 20.815 1.00 93.12 300 PRO A N 1
ATOM 2282 C CA . PRO A 1 300 ? -5.019 -9.707 20.986 1.00 93.12 300 PRO A CA 1
ATOM 2283 C C . PRO A 1 300 ? -4.221 -9.663 22.304 1.00 93.12 300 PRO A C 1
ATOM 2285 O O . PRO A 1 300 ? -3.853 -10.708 22.847 1.00 93.12 300 PRO A O 1
ATOM 2288 N N . SER A 1 301 ? -3.988 -8.465 22.854 1.00 93.00 301 SER A N 1
ATOM 2289 C CA . SER A 1 301 ? -3.142 -8.222 24.032 1.00 93.00 301 SER A CA 1
ATOM 2290 C C . SER A 1 301 ? -3.562 -6.971 24.819 1.00 93.00 301 SER A C 1
ATOM 2292 O O . SER A 1 301 ? -4.267 -6.113 24.291 1.00 93.00 301 SER A O 1
ATOM 2294 N N . ASP A 1 302 ? -3.096 -6.846 26.065 1.00 92.75 302 ASP A N 1
ATOM 2295 C CA . ASP A 1 302 ? -3.331 -5.704 26.970 1.00 92.75 302 ASP A CA 1
ATOM 2296 C C . ASP A 1 302 ? -2.375 -4.522 26.705 1.00 92.75 302 ASP A C 1
ATOM 2298 O O . ASP A 1 302 ? -1.679 -4.052 27.602 1.00 92.75 302 ASP A O 1
ATOM 2302 N N . ARG A 1 303 ? -2.279 -4.060 25.455 1.00 91.38 303 ARG A N 1
ATOM 2303 C CA . ARG A 1 303 ? -1.416 -2.925 25.073 1.00 91.38 303 ARG A CA 1
ATOM 2304 C C . ARG A 1 303 ? -2.082 -2.046 24.024 1.00 91.38 303 ARG A C 1
ATOM 2306 O O . ARG A 1 303 ? -3.098 -2.435 23.461 1.00 91.38 303 ARG A O 1
ATOM 2313 N N . GLY A 1 304 ? -1.525 -0.861 23.778 1.00 91.25 304 GLY A N 1
ATOM 2314 C CA . GLY A 1 304 ? -1.907 -0.073 22.606 1.00 91.25 304 GLY A CA 1
ATOM 2315 C C . GLY A 1 304 ? -1.647 -0.878 21.332 1.00 91.25 304 GLY A C 1
ATOM 2316 O O . GLY A 1 304 ? -0.612 -1.535 21.257 1.00 91.25 304 GLY A O 1
ATOM 2317 N N . THR A 1 305 ? -2.589 -0.879 20.393 1.00 93.75 305 THR A N 1
ATOM 2318 C CA . THR A 1 305 ? -2.448 -1.601 19.124 1.00 93.75 305 THR A CA 1
ATOM 2319 C C . THR A 1 305 ? -2.961 -0.751 17.972 1.00 93.75 305 THR A C 1
ATOM 2321 O O . THR A 1 305 ? -3.965 -0.047 18.123 1.00 93.75 305 THR A O 1
ATOM 2324 N N . CYS A 1 306 ? -2.298 -0.825 16.831 1.00 94.75 306 CYS A N 1
ATOM 2325 C CA . CYS A 1 306 ? -2.785 -0.278 15.584 1.00 94.75 306 CYS A CA 1
ATOM 2326 C C . CYS A 1 306 ? -4.040 -1.004 15.126 1.00 94.75 306 CYS A C 1
ATOM 2328 O O . CYS A 1 306 ? -4.281 -2.160 15.471 1.00 94.75 306 CYS A O 1
ATOM 2330 N N . GLY A 1 307 ? -4.886 -0.287 14.397 1.00 94.50 307 GLY A N 1
ATOM 2331 C CA . GLY A 1 307 ? -6.140 -0.817 13.898 1.00 94.50 307 GLY A CA 1
ATOM 2332 C C . GLY A 1 307 ? -5.961 -1.844 12.789 1.00 94.50 307 GLY A C 1
ATOM 2333 O O . GLY A 1 307 ? -6.863 -2.647 12.564 1.00 94.50 307 GLY A O 1
ATOM 2334 N N . ASP A 1 308 ? -4.803 -1.829 12.129 1.00 92.88 308 ASP A N 1
ATOM 2335 C CA . ASP A 1 308 ? -4.414 -2.760 11.074 1.00 92.88 308 ASP A CA 1
ATOM 2336 C C . ASP A 1 308 ? -4.386 -4.218 11.538 1.00 92.88 308 ASP A C 1
ATOM 2338 O O . ASP A 1 308 ? -4.537 -5.085 10.696 1.00 92.88 308 ASP A O 1
ATOM 2342 N N . VAL A 1 309 ? -4.289 -4.500 12.844 1.00 94.88 309 VAL A N 1
ATOM 2343 C CA . VAL A 1 309 ? -4.374 -5.860 13.413 1.00 94.88 309 VAL A CA 1
ATOM 2344 C C . VAL A 1 309 ? -5.796 -6.436 13.414 1.00 94.88 309 VAL A C 1
ATOM 2346 O O . VAL A 1 309 ? -5.990 -7.623 13.702 1.00 94.88 309 VAL A O 1
ATOM 2349 N N . PHE A 1 310 ? -6.811 -5.602 13.166 1.00 95.31 310 PHE A N 1
ATOM 2350 C CA . PHE A 1 310 ? -8.209 -6.016 13.150 1.00 95.31 310 PHE A CA 1
ATOM 2351 C C . PHE A 1 310 ? -8.671 -6.289 11.713 1.00 95.31 310 PHE A C 1
ATOM 2353 O O . PHE A 1 310 ? -8.448 -5.461 10.832 1.00 95.31 310 PHE A O 1
ATOM 2360 N N . PRO A 1 311 ? -9.379 -7.408 11.469 1.00 94.38 311 PRO A N 1
ATOM 2361 C CA . PRO A 1 311 ? -9.981 -7.680 10.167 1.00 94.38 311 PRO A CA 1
ATOM 2362 C C . PRO A 1 311 ? -10.886 -6.534 9.686 1.00 94.38 311 PRO A C 1
ATOM 2364 O O . PRO A 1 311 ? -11.595 -5.927 10.495 1.00 94.38 311 PRO A O 1
ATOM 2367 N N . LEU A 1 312 ? -10.949 -6.286 8.373 1.00 90.75 312 LEU A N 1
ATOM 2368 C CA . LEU A 1 312 ? -11.757 -5.195 7.797 1.00 90.75 312 LEU A CA 1
ATOM 2369 C C . LEU A 1 312 ? -13.246 -5.312 8.163 1.00 90.75 312 LEU A C 1
ATOM 2371 O O . LEU A 1 312 ? -13.896 -4.311 8.475 1.00 90.75 312 LEU A O 1
ATOM 2375 N N . LYS A 1 313 ? -13.769 -6.544 8.270 1.00 91.12 313 LYS A N 1
ATOM 2376 C CA . LYS A 1 313 ? -15.145 -6.817 8.729 1.00 91.12 313 LYS A CA 1
ATOM 2377 C C . LYS A 1 313 ? -15.466 -6.262 10.120 1.00 91.12 313 LYS A C 1
ATOM 2379 O O . LYS A 1 313 ? -16.633 -6.083 10.462 1.00 91.12 313 LYS A O 1
ATOM 2384 N N . CYS A 1 314 ? -14.451 -5.970 10.933 1.00 93.38 314 CYS A N 1
ATOM 2385 C CA . CYS A 1 314 ? -14.619 -5.383 12.257 1.00 93.38 314 CYS A CA 1
ATOM 2386 C C . CYS A 1 314 ? -14.931 -3.881 12.220 1.00 93.38 314 CYS A C 1
ATOM 2388 O O . CYS A 1 314 ? -15.226 -3.318 13.279 1.00 93.38 314 CYS A O 1
ATOM 2390 N N . ARG A 1 315 ? -14.854 -3.240 11.039 1.00 90.38 315 ARG A N 1
ATOM 2391 C CA . ARG A 1 315 ? -15.101 -1.803 10.825 1.00 90.38 315 ARG A CA 1
ATOM 2392 C C . ARG A 1 315 ? -14.305 -0.935 11.801 1.00 90.38 315 ARG A C 1
ATOM 2394 O O . ARG A 1 315 ? -14.834 -0.045 12.469 1.00 90.38 315 ARG A O 1
ATOM 2401 N N . ARG A 1 316 ? -13.029 -1.278 11.967 1.00 93.44 316 ARG A N 1
ATOM 2402 C CA . ARG A 1 316 ? -12.055 -0.486 12.719 1.00 93.44 316 ARG A CA 1
ATOM 2403 C C . ARG A 1 316 ? -11.171 0.223 11.704 1.00 93.44 316 ARG A C 1
ATOM 2405 O O . ARG A 1 316 ? -10.797 -0.390 10.713 1.00 93.44 316 ARG A O 1
ATOM 2412 N N . SER A 1 317 ? -10.874 1.493 11.957 1.00 92.25 317 SER A N 1
ATOM 2413 C CA . SER A 1 317 ? -9.934 2.252 11.136 1.00 92.25 317 SER A CA 1
ATOM 2414 C C . SER A 1 317 ? -8.565 1.599 11.259 1.00 92.25 317 SER A C 1
ATOM 2416 O O . SER A 1 317 ? -8.041 1.515 12.370 1.00 92.25 317 SER A O 1
ATOM 2418 N N . ALA A 1 318 ? -7.975 1.151 10.152 1.00 92.12 318 ALA A N 1
ATOM 2419 C CA . ALA A 1 318 ? -6.643 0.547 10.188 1.00 92.12 318 ALA A CA 1
ATOM 2420 C C . ALA A 1 318 ? -5.558 1.553 10.622 1.00 92.12 318 ALA A C 1
ATOM 2422 O O . ALA A 1 318 ? -4.551 1.177 11.217 1.00 92.12 318 ALA A O 1
ATOM 2423 N N . THR A 1 319 ? -5.795 2.845 10.385 1.00 91.25 319 THR A N 1
ATOM 2424 C CA . THR A 1 319 ? -4.921 3.951 10.791 1.00 91.25 319 THR A CA 1
ATOM 2425 C C . THR A 1 319 ? -5.182 4.426 12.223 1.00 91.25 319 THR A C 1
ATOM 2427 O O . THR A 1 319 ? -4.489 5.313 12.716 1.00 91.25 319 THR A O 1
ATOM 2430 N N . GLY A 1 320 ? -6.151 3.843 12.931 1.00 93.69 320 GLY A N 1
ATOM 2431 C CA . GLY A 1 320 ? -6.440 4.179 14.320 1.00 93.69 320 GLY A CA 1
ATOM 2432 C C . GLY A 1 320 ? -5.458 3.532 15.298 1.00 93.69 320 GLY A C 1
ATOM 2433 O O . GLY A 1 320 ? -5.139 2.353 15.190 1.00 93.69 320 GLY A O 1
ATOM 2434 N N . LEU A 1 321 ? -5.034 4.273 16.318 1.00 94.38 321 LEU A N 1
ATOM 2435 C CA . LEU A 1 321 ? -4.380 3.727 17.504 1.00 94.38 321 LEU A CA 1
ATOM 2436 C C . LEU A 1 321 ? -5.441 3.404 18.560 1.00 94.38 321 LEU A C 1
ATOM 2438 O O . LEU A 1 321 ? -6.185 4.285 19.005 1.00 94.38 321 LEU A O 1
ATOM 2442 N N . TYR A 1 322 ? -5.493 2.151 19.004 1.00 95.50 322 TYR A N 1
ATOM 2443 C CA . TYR A 1 322 ? -6.494 1.648 19.938 1.00 95.50 322 TYR A CA 1
ATOM 2444 C C . TYR A 1 322 ? -5.892 1.304 21.296 1.00 95.50 322 TYR A C 1
ATOM 2446 O O . TYR A 1 322 ? -4.826 0.702 21.398 1.00 95.50 322 TYR A O 1
ATOM 2454 N N . LYS A 1 323 ? -6.625 1.615 22.368 1.00 95.38 323 LYS A N 1
ATOM 2455 C CA . LYS A 1 323 ? -6.373 1.077 23.705 1.00 95.38 323 LYS A CA 1
ATOM 2456 C C . LYS A 1 323 ? -7.066 -0.267 23.812 1.00 95.38 323 LYS A C 1
ATOM 2458 O O . LYS A 1 323 ? -8.281 -0.363 23.607 1.00 95.38 323 LYS A O 1
ATOM 2463 N N . CYS A 1 324 ? -6.291 -1.277 24.177 1.00 95.38 324 CYS A N 1
ATOM 2464 C CA . CYS A 1 324 ? -6.744 -2.650 24.163 1.00 95.38 324 CYS A CA 1
ATOM 2465 C C . CYS A 1 324 ? -6.586 -3.342 25.516 1.00 95.38 324 CYS A C 1
ATOM 2467 O O . CYS A 1 324 ? -5.625 -3.115 26.249 1.00 95.38 324 CYS A O 1
ATOM 2469 N N . LYS A 1 325 ? -7.570 -4.192 25.819 1.00 96.56 325 LYS A N 1
ATOM 2470 C CA . LYS A 1 325 ? -7.544 -5.188 26.889 1.00 96.56 325 LYS A CA 1
ATOM 2471 C C . LYS A 1 325 ? -7.892 -6.532 26.261 1.00 96.56 325 LYS A C 1
ATOM 2473 O O . LYS A 1 325 ? -8.887 -6.622 25.545 1.00 96.56 325 LYS A O 1
ATOM 2478 N N . LYS A 1 326 ? -7.061 -7.550 26.460 1.00 95.88 326 LYS A N 1
ATOM 2479 C CA . LYS A 1 326 ? -7.115 -8.840 25.773 1.00 95.88 326 LYS A CA 1
ATOM 2480 C C . LYS A 1 326 ? -8.522 -9.438 25.825 1.00 95.88 326 LYS A C 1
ATOM 2482 O O . LYS A 1 326 ? -9.104 -9.603 26.893 1.00 95.88 326 LYS A O 1
ATOM 2487 N N . GLY A 1 327 ? -9.058 -9.777 24.654 1.00 96.06 327 GLY A N 1
ATOM 2488 C CA . GLY A 1 327 ? -10.398 -10.347 24.501 1.00 96.06 327 GLY A CA 1
ATOM 2489 C C . GLY A 1 327 ? -11.559 -9.345 24.574 1.00 96.06 327 GLY A C 1
ATOM 2490 O O . GLY A 1 327 ? -12.699 -9.742 24.324 1.00 96.06 327 GLY A O 1
ATOM 2491 N N . GLU A 1 328 ? -11.306 -8.067 24.867 1.00 97.56 328 GLU A N 1
ATOM 2492 C CA . GLU A 1 328 ? -12.311 -6.999 24.833 1.00 97.56 328 GLU A CA 1
ATOM 2493 C C . GLU A 1 328 ? -12.331 -6.269 23.480 1.00 97.56 328 GLU A C 1
ATOM 2495 O O . GLU A 1 328 ? -11.457 -6.445 22.627 1.00 97.56 328 GLU A O 1
ATOM 2500 N N . THR A 1 329 ? -13.363 -5.451 23.270 1.00 96.50 329 THR A N 1
ATOM 2501 C CA . THR A 1 329 ? -13.500 -4.604 22.082 1.00 96.50 329 THR A CA 1
ATOM 2502 C C . THR A 1 329 ? -12.517 -3.428 22.154 1.00 96.50 329 THR A C 1
ATOM 2504 O O . THR A 1 329 ? -12.496 -2.728 23.173 1.00 96.50 329 THR A O 1
ATOM 2507 N N . PRO A 1 330 ? -11.729 -3.171 21.094 1.00 97.38 330 PRO A N 1
ATOM 2508 C CA . PRO A 1 330 ? -10.754 -2.086 21.085 1.00 97.38 330 PRO A CA 1
ATOM 2509 C C . PRO A 1 330 ? -11.431 -0.717 21.206 1.00 97.38 330 PRO A C 1
ATOM 2511 O O . PRO A 1 330 ? -12.492 -0.477 20.623 1.00 97.38 330 PRO A O 1
ATOM 2514 N N . LYS A 1 331 ? -10.808 0.201 21.955 1.00 96.94 331 LYS A N 1
ATOM 2515 C CA . LYS A 1 331 ? -11.283 1.585 22.119 1.00 96.94 331 LYS A CA 1
ATOM 2516 C C . LYS A 1 331 ? -10.350 2.537 21.383 1.00 96.94 331 LYS A C 1
ATOM 2518 O O . LYS A 1 331 ? -9.175 2.603 21.733 1.00 96.94 331 LYS A O 1
ATOM 2523 N N . LEU A 1 332 ? -10.862 3.249 20.378 1.00 95.44 332 LEU A N 1
ATOM 2524 C CA . LEU A 1 332 ? -10.067 4.202 19.599 1.00 95.44 332 LEU A CA 1
ATOM 2525 C C . LEU A 1 332 ? -9.533 5.299 20.527 1.00 95.44 332 LEU A C 1
ATOM 2527 O O . LEU A 1 332 ? -10.300 5.917 21.264 1.00 95.44 332 LEU A O 1
ATOM 2531 N N . VAL A 1 333 ? -8.218 5.504 20.511 1.00 95.12 333 VAL A N 1
ATOM 2532 C CA . VAL A 1 333 ? -7.533 6.556 21.275 1.00 95.12 333 VAL A CA 1
ATOM 2533 C C . VAL A 1 333 ? -7.257 7.750 20.381 1.00 95.12 333 VAL A C 1
ATOM 2535 O O . VAL A 1 333 ? -7.509 8.885 20.780 1.00 95.12 333 VAL A O 1
ATOM 2538 N N . LYS A 1 334 ? -6.720 7.497 19.185 1.00 93.81 334 LYS A N 1
ATOM 2539 C CA . LYS A 1 334 ? -6.296 8.532 18.245 1.00 93.81 334 LYS A CA 1
ATOM 2540 C C . LYS A 1 334 ? -6.374 8.004 16.816 1.00 93.81 334 LYS A C 1
ATOM 2542 O O . LYS A 1 334 ? -6.041 6.850 16.587 1.00 93.81 334 LYS A O 1
ATOM 2547 N N . GLU A 1 335 ? -6.763 8.858 15.879 1.00 93.75 335 GLU A N 1
ATOM 2548 C CA . GLU A 1 335 ? -6.644 8.594 14.443 1.00 93.75 335 GLU A CA 1
ATOM 2549 C C . GLU A 1 335 ? -5.272 9.074 13.945 1.00 93.75 335 GLU A C 1
ATOM 2551 O O . GLU A 1 335 ? -4.867 10.191 14.288 1.00 93.75 335 GLU A O 1
ATOM 2556 N N . CYS A 1 336 ? -4.538 8.248 13.190 1.00 92.00 336 CYS A N 1
ATOM 2557 C CA . CYS A 1 336 ? -3.195 8.604 12.712 1.00 92.00 336 CYS A CA 1
ATOM 2558 C C . CYS A 1 336 ? -3.177 9.307 11.344 1.00 92.00 336 CYS A C 1
ATOM 2560 O O . CYS A 1 336 ? -2.100 9.708 10.913 1.00 92.00 336 CYS A O 1
ATOM 2562 N N . LEU A 1 337 ? -4.326 9.499 10.686 1.00 88.56 337 LEU A N 1
ATOM 2563 C CA . LEU A 1 337 ? -4.411 10.204 9.400 1.00 88.56 337 LEU A CA 1
ATOM 2564 C C . LEU A 1 337 ? -3.851 11.643 9.482 1.00 88.56 337 LEU A C 1
ATOM 2566 O O . LEU A 1 337 ? -4.067 12.318 10.496 1.00 88.56 337 LEU A O 1
ATOM 2570 N N . PRO A 1 338 ? -3.145 12.132 8.439 1.00 84.50 338 PRO A N 1
ATOM 2571 C CA . PRO A 1 338 ? -2.893 11.489 7.132 1.00 84.50 338 PRO A CA 1
ATOM 2572 C C . PRO A 1 338 ? -1.767 10.434 7.138 1.00 84.50 338 PRO A C 1
ATOM 2574 O O . PRO A 1 338 ? -1.444 9.845 6.103 1.00 84.50 338 PRO A O 1
ATOM 2577 N N . GLY A 1 339 ? -1.152 10.206 8.298 1.00 87.62 339 GLY A N 1
ATOM 2578 C CA . GLY A 1 339 ? -0.110 9.216 8.512 1.00 87.62 339 GLY A CA 1
ATOM 2579 C C . GLY A 1 339 ? -0.615 7.784 8.685 1.00 87.62 339 GLY A C 1
ATOM 2580 O O . GLY A 1 339 ? -1.744 7.438 8.338 1.00 87.62 339 GLY A O 1
ATOM 2581 N N . TYR A 1 340 ? 0.249 6.947 9.247 1.00 88.38 340 TYR A N 1
ATOM 2582 C CA . TYR A 1 340 ? 0.023 5.521 9.456 1.00 88.38 340 TYR A CA 1
ATOM 2583 C C . TYR A 1 340 ? 0.103 5.189 10.934 1.00 88.38 340 TYR A C 1
ATOM 2585 O O . TYR A 1 340 ? 0.814 5.848 11.689 1.00 88.38 340 TYR A O 1
ATOM 2593 N N . CYS A 1 341 ? -0.586 4.137 11.351 1.00 91.12 341 CYS A N 1
ATOM 2594 C CA . CYS A 1 341 ? -0.263 3.495 12.611 1.00 91.12 341 CYS A CA 1
ATOM 2595 C C . CYS A 1 341 ? 0.726 2.367 12.314 1.00 91.12 341 CYS A C 1
ATOM 2597 O O . CYS A 1 341 ? 0.464 1.551 11.437 1.00 91.12 341 CYS A O 1
ATOM 2599 N N . SER A 1 342 ? 1.853 2.332 13.020 1.00 88.50 342 SER A N 1
ATOM 2600 C CA . SER A 1 342 ? 2.819 1.239 12.919 1.00 88.50 342 SER A CA 1
ATOM 2601 C C . SER A 1 342 ? 3.141 0.687 14.294 1.00 88.50 342 SER A C 1
ATOM 2603 O O . SER A 1 342 ? 3.246 1.435 15.274 1.00 88.50 342 SER A O 1
ATOM 2605 N N . ALA A 1 343 ? 3.397 -0.620 14.347 1.00 82.69 343 ALA A N 1
ATOM 2606 C CA . ALA A 1 343 ? 4.077 -1.211 15.483 1.00 82.69 343 ALA A CA 1
ATOM 2607 C C . ALA A 1 343 ? 5.415 -0.489 15.681 1.00 82.69 343 ALA A C 1
ATOM 2609 O O . ALA A 1 343 ? 6.173 -0.299 14.724 1.00 82.69 343 ALA A O 1
ATOM 2610 N N . ALA A 1 344 ? 5.688 -0.020 16.900 1.00 70.88 344 ALA A N 1
ATOM 2611 C CA . ALA A 1 344 ? 6.968 0.618 17.169 1.00 70.88 344 ALA A CA 1
ATOM 2612 C C . ALA A 1 344 ? 8.082 -0.422 16.988 1.00 70.88 344 ALA A C 1
ATOM 2614 O O . ALA A 1 344 ? 8.023 -1.479 17.632 1.00 70.88 344 ALA A O 1
ATOM 2615 N N . PRO A 1 345 ? 9.109 -0.147 16.164 1.00 63.78 345 PRO A N 1
ATOM 2616 C CA . PRO A 1 345 ? 10.248 -1.041 16.076 1.00 63.78 345 PRO A CA 1
ATOM 2617 C C . PRO A 1 345 ? 10.896 -1.109 17.459 1.00 63.78 345 PRO A C 1
ATOM 2619 O O . PRO A 1 345 ? 11.112 -0.086 18.115 1.00 63.78 345 PRO A O 1
ATOM 2622 N N . ALA A 1 346 ? 11.240 -2.317 17.906 1.00 55.78 346 ALA A N 1
ATOM 2623 C CA . ALA A 1 346 ? 11.869 -2.530 19.210 1.00 55.78 346 ALA A CA 1
ATOM 2624 C C . ALA A 1 346 ? 13.167 -1.707 19.403 1.00 55.78 346 ALA A C 1
ATOM 2626 O O . ALA A 1 346 ? 13.608 -1.515 20.535 1.00 55.78 346 ALA A O 1
ATOM 2627 N N . SER A 1 347 ? 13.765 -1.199 18.316 1.00 52.16 347 SER A N 1
ATOM 2628 C CA . SER A 1 347 ? 15.038 -0.475 18.305 1.00 52.16 347 SER A CA 1
ATOM 2629 C C . SER A 1 347 ? 14.950 1.050 18.452 1.00 52.16 347 SER A C 1
ATOM 2631 O O . SER A 1 347 ? 15.971 1.658 18.763 1.00 52.16 347 SER A O 1
ATOM 2633 N N . LEU A 1 348 ? 13.784 1.696 18.290 1.00 53.81 348 LEU A N 1
ATOM 2634 C CA . LEU A 1 348 ? 13.671 3.162 18.454 1.00 53.81 348 LEU A CA 1
ATOM 2635 C C . LEU A 1 348 ? 13.583 3.608 19.925 1.00 53.81 348 LEU A C 1
ATOM 2637 O O . LEU A 1 348 ? 13.458 4.795 20.213 1.00 53.81 348 LEU A O 1
ATOM 2641 N N . SER A 1 349 ? 13.721 2.682 20.878 1.00 49.94 349 SER A N 1
ATOM 2642 C CA . SER A 1 349 ? 13.778 2.967 22.319 1.00 49.94 349 SER A CA 1
ATOM 2643 C C . SER A 1 349 ? 15.123 3.572 22.763 1.00 49.94 349 SER A C 1
ATOM 2645 O O . SER A 1 349 ? 15.623 3.253 23.844 1.00 49.94 349 SER A O 1
ATOM 2647 N N . SER A 1 350 ? 15.733 4.437 21.951 1.00 50.97 350 SER A N 1
ATOM 2648 C CA . SER A 1 350 ? 16.955 5.131 22.338 1.00 50.97 350 SER A CA 1
ATOM 2649 C C . SER A 1 350 ? 16.668 6.590 22.694 1.00 50.97 350 SER A C 1
ATOM 2651 O O . SER A 1 350 ? 16.339 7.416 21.847 1.00 50.97 350 SER A O 1
ATOM 2653 N N . THR A 1 351 ? 16.975 6.908 23.955 1.00 47.22 351 THR A N 1
ATOM 2654 C CA . THR A 1 351 ? 17.508 8.189 24.468 1.00 47.22 351 THR A CA 1
ATOM 2655 C C . THR A 1 351 ? 16.636 9.215 25.204 1.00 47.22 351 THR A C 1
ATOM 2657 O O . THR A 1 351 ? 17.196 10.212 25.653 1.00 47.22 351 THR A O 1
ATOM 2660 N N . THR A 1 352 ? 15.367 8.964 25.537 1.00 47.88 352 THR A N 1
ATOM 2661 C CA . THR A 1 352 ? 14.735 9.702 26.657 1.00 47.88 352 THR A CA 1
ATOM 2662 C C . THR A 1 352 ? 14.264 8.750 27.740 1.00 47.88 352 THR A C 1
ATOM 2664 O O . THR A 1 352 ? 13.183 8.170 27.692 1.00 47.88 352 THR A O 1
ATOM 2667 N N . VAL A 1 353 ? 15.152 8.586 28.716 1.00 50.53 353 VAL A N 1
ATOM 2668 C CA . VAL A 1 353 ? 14.944 7.936 30.005 1.00 50.53 353 VAL A CA 1
ATOM 2669 C C . VAL A 1 353 ? 13.804 8.652 30.727 1.00 50.53 353 VAL A C 1
ATOM 2671 O O . VAL A 1 353 ? 14.049 9.685 31.322 1.00 50.53 353 VAL A O 1
ATOM 2674 N N . PHE A 1 354 ? 12.574 8.149 30.654 1.00 50.44 354 PHE A N 1
ATOM 2675 C CA . PHE A 1 354 ? 11.618 8.172 31.766 1.00 50.44 354 PHE A CA 1
ATOM 2676 C C . PHE A 1 354 ? 10.511 7.144 31.497 1.00 50.44 354 PHE A C 1
ATOM 2678 O O . PHE A 1 354 ? 9.647 7.319 30.647 1.00 50.44 354 PHE A O 1
ATOM 2685 N N . GLU A 1 355 ? 10.649 6.042 32.232 1.00 47.53 355 GLU A N 1
ATOM 2686 C CA . GLU A 1 355 ? 9.649 5.052 32.632 1.00 47.53 355 GLU A CA 1
ATOM 2687 C C . GLU A 1 355 ? 8.739 4.431 31.558 1.00 47.53 355 GLU A C 1
ATOM 2689 O O . GLU A 1 355 ? 7.660 4.906 31.227 1.00 47.53 355 GLU A O 1
ATOM 2694 N N . SER A 1 356 ? 9.161 3.222 31.169 1.00 55.22 356 SER A N 1
ATOM 2695 C CA . SER A 1 356 ? 8.365 2.004 31.364 1.00 55.22 356 SER A CA 1
ATOM 2696 C C . SER A 1 356 ? 6.962 2.022 30.760 1.00 55.22 356 SER A C 1
ATOM 2698 O O . SER A 1 356 ? 6.002 2.371 31.437 1.00 55.22 356 SER A O 1
ATOM 2700 N N . GLU A 1 357 ? 6.833 1.503 29.537 1.00 51.00 357 GLU A N 1
ATOM 2701 C CA . GLU A 1 357 ? 5.841 0.469 29.201 1.00 51.00 357 GLU A CA 1
ATOM 2702 C C . GLU A 1 357 ? 5.924 0.103 27.711 1.00 51.00 357 GLU A C 1
ATOM 2704 O O . GLU A 1 357 ? 5.597 0.922 26.857 1.00 51.00 357 GLU A O 1
ATOM 2709 N N . ILE A 1 358 ? 6.335 -1.144 27.446 1.00 51.62 358 ILE A N 1
ATOM 2710 C CA . ILE A 1 358 ? 5.875 -2.048 26.373 1.00 51.62 358 ILE A CA 1
ATOM 2711 C C . ILE A 1 358 ? 5.621 -1.375 25.016 1.00 51.62 358 ILE A C 1
ATOM 2713 O O . ILE A 1 358 ? 4.553 -0.800 24.848 1.00 51.62 358 ILE A O 1
ATOM 2717 N N . SER A 1 359 ? 6.555 -1.540 24.062 1.00 59.94 359 SER A N 1
ATOM 2718 C CA . SER A 1 359 ? 6.412 -1.340 22.599 1.00 59.94 359 SER A CA 1
ATOM 2719 C C . SER A 1 359 ? 5.041 -0.784 22.182 1.00 59.94 359 SER A C 1
ATOM 2721 O O . SER A 1 359 ? 4.136 -1.543 21.819 1.00 59.94 359 SER A O 1
ATOM 2723 N N . LYS A 1 360 ? 4.842 0.525 22.358 1.00 75.88 360 LYS A N 1
ATOM 2724 C CA . LYS A 1 360 ? 3.563 1.161 22.049 1.00 75.88 360 LYS A CA 1
ATOM 2725 C C . LYS A 1 360 ? 3.572 1.462 20.570 1.00 75.88 360 LYS A C 1
ATOM 2727 O O . LYS A 1 360 ? 4.450 2.178 20.112 1.00 75.88 360 LYS A O 1
ATOM 2732 N N . ASP A 1 361 ? 2.606 0.918 19.858 1.00 85.38 361 ASP A N 1
ATOM 2733 C CA . ASP A 1 361 ? 2.296 1.312 18.495 1.00 85.38 361 ASP A CA 1
ATOM 2734 C C . ASP A 1 361 ? 2.173 2.844 18.399 1.00 85.38 361 ASP A C 1
ATOM 2736 O O . ASP A 1 361 ? 1.609 3.495 19.289 1.00 85.38 361 ASP A O 1
ATOM 2740 N N . VAL A 1 362 ? 2.754 3.425 17.350 1.00 88.06 362 VAL A N 1
ATOM 2741 C CA . VAL A 1 362 ? 2.893 4.876 17.171 1.00 88.06 362 VAL A CA 1
ATOM 2742 C C . VAL A 1 362 ? 2.272 5.327 15.857 1.00 88.06 362 VAL A C 1
ATOM 2744 O O . VAL A 1 362 ? 2.285 4.606 14.861 1.00 88.06 362 VAL A O 1
ATOM 2747 N N . CYS A 1 363 ? 1.753 6.556 15.853 1.00 90.38 363 CYS A N 1
ATOM 2748 C CA . CYS A 1 363 ? 1.400 7.225 14.608 1.00 90.38 363 CYS A CA 1
ATOM 2749 C C . CYS A 1 363 ? 2.678 7.748 13.942 1.00 90.38 363 CYS A C 1
ATOM 2751 O O . CYS A 1 363 ? 3.385 8.560 14.541 1.00 90.38 363 CYS A O 1
ATOM 2753 N N . ILE A 1 364 ? 2.938 7.304 12.720 1.00 88.81 364 ILE A N 1
ATOM 2754 C CA . ILE A 1 364 ? 4.022 7.757 11.851 1.00 88.81 364 ILE A CA 1
ATOM 2755 C C . ILE A 1 364 ? 3.440 8.735 10.833 1.00 88.81 364 ILE A C 1
ATOM 2757 O O . ILE A 1 364 ? 2.343 8.518 10.327 1.00 88.81 364 ILE A O 1
ATOM 2761 N N . GLU A 1 365 ? 4.156 9.811 10.526 1.00 89.44 365 GLU A N 1
ATOM 2762 C CA . GLU A 1 365 ? 3.743 10.766 9.494 1.00 89.44 365 GLU A CA 1
ATOM 2763 C C . GLU A 1 365 ? 3.709 10.120 8.097 1.00 89.44 365 GLU A C 1
ATOM 2765 O O . GLU A 1 365 ? 4.474 9.206 7.797 1.00 89.44 365 GLU A O 1
ATOM 2770 N N . GLY A 1 366 ? 2.813 10.594 7.224 1.00 86.81 366 GLY A N 1
ATOM 2771 C CA . GLY A 1 366 ? 2.494 9.936 5.947 1.00 86.81 366 GLY A CA 1
ATOM 2772 C C . GLY A 1 366 ? 3.635 9.857 4.925 1.00 86.81 366 GLY A C 1
ATOM 2773 O O . GLY A 1 366 ? 3.533 9.088 3.972 1.00 86.81 366 GLY A O 1
ATOM 2774 N N . CYS A 1 367 ? 4.707 10.624 5.129 1.00 94.88 367 CYS A N 1
ATOM 2775 C CA . CYS A 1 367 ? 5.854 10.735 4.221 1.00 94.88 367 CYS A CA 1
ATOM 2776 C C . CYS A 1 367 ? 7.137 10.116 4.789 1.00 94.88 367 CYS A C 1
ATOM 2778 O O . CYS A 1 367 ? 8.237 10.429 4.337 1.00 94.88 367 CYS A O 1
ATOM 2780 N N . LEU A 1 368 ? 7.004 9.269 5.811 1.00 93.88 368 LEU A N 1
ATOM 2781 C CA . LEU A 1 368 ? 8.108 8.525 6.405 1.00 93.88 368 LEU A CA 1
ATOM 2782 C C . LEU A 1 368 ? 7.986 7.041 6.059 1.00 93.88 368 LEU A C 1
ATOM 2784 O O . LEU A 1 368 ? 6.897 6.512 5.837 1.00 93.88 368 LEU A O 1
ATOM 2788 N N . CYS A 1 369 ? 9.123 6.361 6.043 1.00 93.25 369 CYS A N 1
ATOM 2789 C CA . CYS A 1 369 ? 9.213 4.934 5.787 1.00 93.25 369 CYS A CA 1
ATOM 2790 C C . CYS A 1 369 ? 8.472 4.124 6.858 1.00 93.25 369 CYS A C 1
ATOM 2792 O O . CYS A 1 369 ? 8.636 4.368 8.052 1.00 93.25 369 CYS A O 1
ATOM 2794 N N . VAL A 1 370 ? 7.706 3.111 6.451 1.00 88.75 370 VAL A N 1
ATOM 2795 C CA . VAL A 1 370 ? 7.050 2.162 7.378 1.00 88.75 370 VAL A CA 1
ATOM 2796 C C . VAL A 1 370 ? 7.761 0.812 7.456 1.00 88.75 370 VAL A C 1
ATOM 2798 O O . VAL A 1 370 ? 7.517 0.049 8.383 1.00 88.75 370 VAL A O 1
ATOM 2801 N N . LYS A 1 371 ? 8.652 0.526 6.500 1.00 88.38 371 LYS A N 1
ATOM 2802 C CA . LYS A 1 371 ? 9.519 -0.656 6.455 1.00 88.38 371 LYS A CA 1
ATOM 2803 C C . LYS A 1 371 ? 10.956 -0.230 6.147 1.00 88.38 371 LYS A C 1
ATOM 2805 O O . LYS A 1 371 ? 11.193 0.880 5.676 1.00 88.38 371 LYS A O 1
ATOM 2810 N N . LYS A 1 372 ? 11.914 -1.100 6.464 1.00 91.75 372 LYS A N 1
ATOM 2811 C CA . LYS A 1 372 ? 13.290 -1.003 5.961 1.00 91.75 372 LYS A CA 1
ATOM 2812 C C . LYS A 1 372 ? 13.343 -1.654 4.578 1.00 91.75 372 LYS A C 1
ATOM 2814 O O . LYS A 1 372 ? 12.680 -2.675 4.411 1.00 91.75 372 LYS A O 1
ATOM 2819 N N . GLY A 1 373 ? 14.153 -1.112 3.674 1.00 93.56 373 GLY A N 1
ATOM 2820 C CA . GLY A 1 373 ? 14.327 -1.657 2.329 1.00 93.56 373 GLY A CA 1
ATOM 2821 C C . GLY A 1 373 ? 14.016 -0.650 1.234 1.00 93.56 373 GLY A C 1
ATOM 2822 O O . GLY A 1 373 ? 13.808 0.529 1.527 1.00 93.56 373 GLY A O 1
ATOM 2823 N N . ASP A 1 374 ? 13.960 -1.123 -0.001 1.00 96.81 374 ASP A N 1
ATOM 2824 C CA . ASP A 1 374 ? 13.555 -0.301 -1.139 1.00 96.81 374 ASP A CA 1
ATOM 2825 C C . ASP A 1 374 ? 12.028 -0.242 -1.262 1.00 96.81 374 ASP A C 1
ATOM 2827 O O . ASP A 1 374 ? 11.320 -1.219 -1.000 1.00 96.81 374 ASP A O 1
ATOM 2831 N N . VAL A 1 375 ? 11.511 0.942 -1.593 1.00 96.50 375 VAL A N 1
ATOM 2832 C CA . VAL A 1 375 ? 10.081 1.251 -1.631 1.00 96.50 375 VAL A CA 1
ATOM 2833 C C . VAL A 1 375 ? 9.757 2.127 -2.836 1.00 96.50 375 VAL A C 1
ATOM 2835 O O . VAL A 1 375 ? 10.374 3.175 -3.036 1.00 96.50 375 VAL A O 1
ATOM 2838 N N . CYS A 1 376 ? 8.743 1.750 -3.607 1.00 97.25 376 CYS A N 1
ATOM 2839 C CA . CYS A 1 376 ? 8.249 2.543 -4.720 1.00 97.25 376 CYS A CA 1
ATOM 2840 C C . CYS A 1 376 ? 7.602 3.840 -4.237 1.00 97.25 376 CYS A C 1
ATOM 2842 O O . CYS A 1 376 ? 6.694 3.828 -3.399 1.00 97.25 376 CYS A O 1
ATOM 2844 N N . GLY A 1 377 ? 7.989 4.960 -4.844 1.00 96.12 377 GLY A N 1
ATOM 2845 C CA . GLY A 1 377 ? 7.456 6.288 -4.557 1.00 96.12 377 GLY A CA 1
ATOM 2846 C C . GLY A 1 377 ? 5.933 6.364 -4.670 1.00 96.12 377 GLY A C 1
ATOM 2847 O O . GLY A 1 377 ? 5.291 6.998 -3.837 1.00 96.12 377 GLY A O 1
ATOM 2848 N N . ARG A 1 378 ? 5.330 5.633 -5.623 1.00 94.75 378 ARG A N 1
ATOM 2849 C CA . ARG A 1 378 ? 3.865 5.577 -5.811 1.00 94.75 378 ARG A CA 1
ATOM 2850 C C . ARG A 1 378 ? 3.084 4.985 -4.636 1.00 94.75 378 ARG A C 1
ATOM 2852 O O . ARG A 1 378 ? 1.869 5.125 -4.589 1.00 94.75 378 ARG A O 1
ATOM 2859 N N . THR A 1 379 ? 3.757 4.315 -3.702 1.00 93.12 379 THR A N 1
ATOM 2860 C CA . THR A 1 379 ? 3.122 3.755 -2.496 1.00 93.12 379 THR A CA 1
ATOM 2861 C C . THR A 1 379 ? 3.070 4.746 -1.332 1.00 93.12 379 THR A C 1
ATOM 2863 O O . THR A 1 379 ? 2.460 4.463 -0.301 1.00 93.12 379 THR A O 1
ATOM 2866 N N . PHE A 1 380 ? 3.706 5.911 -1.472 1.00 93.06 380 PHE A N 1
ATOM 2867 C CA . PHE A 1 380 ? 3.574 7.004 -0.520 1.00 93.06 380 PHE A CA 1
ATOM 2868 C C . PHE A 1 380 ? 2.334 7.846 -0.828 1.00 93.06 380 PHE A C 1
ATOM 2870 O O . PHE A 1 380 ? 1.789 7.830 -1.929 1.00 93.06 380 PHE A O 1
ATOM 2877 N N . SER A 1 381 ? 1.894 8.613 0.172 1.00 88.75 381 SER A N 1
ATOM 2878 C CA . SER A 1 381 ? 0.769 9.536 0.018 1.00 88.75 381 SER A CA 1
ATOM 2879 C C . SER A 1 381 ? 1.061 10.551 -1.096 1.00 88.75 381 SER A C 1
ATOM 2881 O O . SER A 1 381 ? 2.144 11.137 -1.075 1.00 88.75 381 SER A O 1
ATOM 2883 N N . PRO A 1 382 ? 0.096 10.894 -1.966 1.00 86.12 382 PRO A N 1
ATOM 2884 C CA . PRO A 1 382 ? 0.274 11.964 -2.954 1.00 86.12 382 PRO A CA 1
ATOM 2885 C C . PRO A 1 382 ? 0.487 13.348 -2.309 1.00 86.12 382 PRO A C 1
ATOM 2887 O O . PRO A 1 382 ? 0.976 14.276 -2.944 1.00 86.12 382 PRO A O 1
ATOM 2890 N N . GLU A 1 383 ? 0.166 13.496 -1.019 1.00 88.50 383 GLU A N 1
ATOM 2891 C CA . GLU A 1 383 ? 0.467 14.692 -0.220 1.00 88.50 383 GLU A CA 1
ATOM 2892 C C . GLU A 1 383 ? 1.980 14.901 0.016 1.00 88.50 383 GLU A C 1
ATOM 2894 O O . GLU A 1 383 ? 2.409 15.996 0.391 1.00 88.50 383 GLU A O 1
ATOM 2899 N N . CYS A 1 384 ? 2.802 13.871 -0.207 1.00 92.88 384 CYS A N 1
ATOM 2900 C CA . CYS A 1 384 ? 4.247 13.906 -0.019 1.00 92.88 384 CYS A CA 1
ATOM 2901 C C . CYS A 1 384 ? 4.949 14.555 -1.214 1.00 92.88 384 CYS A C 1
ATOM 2903 O O . CYS A 1 384 ? 5.483 13.874 -2.079 1.00 92.88 384 CYS A O 1
ATOM 2905 N N . LYS A 1 385 ? 4.991 15.891 -1.230 1.00 92.06 385 LYS A N 1
ATOM 2906 C CA . LYS A 1 385 ? 5.520 16.700 -2.348 1.00 92.06 385 LYS A CA 1
ATOM 2907 C C . LYS A 1 385 ? 6.967 16.394 -2.765 1.00 92.06 385 LYS A C 1
ATOM 2909 O O . LYS A 1 385 ? 7.326 16.663 -3.904 1.00 92.06 385 LYS A O 1
ATOM 2914 N N . ASP A 1 386 ? 7.773 15.849 -1.855 1.00 95.19 386 ASP A N 1
ATOM 2915 C CA . ASP A 1 386 ? 9.179 15.491 -2.100 1.00 95.19 386 ASP A CA 1
ATOM 2916 C C . ASP A 1 386 ? 9.354 14.047 -2.621 1.00 95.19 386 ASP A C 1
ATOM 2918 O O . ASP A 1 386 ? 10.484 13.597 -2.812 1.00 95.19 386 ASP A O 1
ATOM 2922 N N . ILE A 1 387 ? 8.263 13.287 -2.776 1.00 95.56 387 ILE A N 1
ATOM 2923 C CA . ILE A 1 387 ? 8.286 11.875 -3.168 1.00 95.56 387 ILE A CA 1
ATOM 2924 C C . ILE A 1 387 ? 7.560 11.723 -4.505 1.00 95.56 387 ILE A C 1
ATOM 2926 O O . ILE A 1 387 ? 6.355 11.942 -4.603 1.00 95.56 387 ILE A O 1
ATOM 2930 N N . PHE A 1 388 ? 8.297 11.334 -5.542 1.00 95.44 388 PHE A N 1
ATOM 2931 C CA . PHE A 1 388 ? 7.772 11.167 -6.894 1.00 95.44 388 PHE A CA 1
ATOM 2932 C C . PHE A 1 388 ? 7.349 9.719 -7.138 1.00 95.44 388 PHE A C 1
ATOM 2934 O O . PHE A 1 388 ? 8.071 8.787 -6.791 1.00 95.44 388 PHE A O 1
ATOM 2941 N N . ALA A 1 389 ? 6.188 9.526 -7.768 1.00 93.38 389 ALA A N 1
ATOM 2942 C CA . ALA A 1 389 ? 5.583 8.207 -7.947 1.00 93.38 389 ALA A CA 1
ATOM 2943 C C . ALA A 1 389 ? 6.456 7.221 -8.755 1.00 93.38 389 ALA A C 1
ATOM 2945 O O . ALA A 1 389 ? 6.467 6.029 -8.454 1.00 93.38 389 ALA A O 1
ATOM 2946 N N . ASN A 1 390 ? 7.214 7.722 -9.734 1.00 93.06 390 ASN A N 1
ATOM 2947 C CA . ASN A 1 390 ? 8.050 6.951 -10.662 1.00 93.06 390 ASN A CA 1
ATOM 2948 C C . ASN A 1 390 ? 9.504 6.755 -10.186 1.00 93.06 390 ASN A C 1
ATOM 2950 O O . ASN A 1 390 ? 10.409 6.580 -10.998 1.00 93.06 390 ASN A O 1
ATOM 2954 N N . ARG A 1 391 ? 9.765 6.849 -8.880 1.00 97.00 391 ARG A N 1
ATOM 2955 C CA . ARG A 1 391 ? 11.111 6.676 -8.315 1.00 97.00 391 ARG A CA 1
ATOM 2956 C C . ARG A 1 391 ? 11.126 5.574 -7.271 1.00 97.00 391 ARG A C 1
ATOM 2958 O O . ARG A 1 391 ? 10.142 5.379 -6.556 1.00 97.00 391 ARG A O 1
ATOM 2965 N N . LEU A 1 392 ? 12.258 4.893 -7.158 1.00 96.75 392 LEU A N 1
ATOM 2966 C CA . LEU A 1 392 ? 12.535 3.949 -6.086 1.00 96.75 392 LEU A CA 1
ATOM 2967 C C . LEU A 1 392 ? 13.276 4.671 -4.956 1.00 96.75 392 LEU A C 1
ATOM 2969 O O . LEU A 1 392 ? 14.218 5.431 -5.195 1.00 96.75 392 LEU A O 1
ATOM 2973 N N . TYR A 1 393 ? 12.856 4.437 -3.716 1.00 98.06 393 TYR A N 1
ATOM 2974 C CA . TYR A 1 393 ? 13.429 5.057 -2.524 1.00 98.06 393 TYR A CA 1
ATOM 2975 C C . TYR A 1 393 ? 13.987 4.008 -1.566 1.00 98.06 393 TYR A C 1
ATOM 2977 O O . TYR A 1 393 ? 13.322 3.026 -1.266 1.00 98.06 393 TYR A O 1
ATOM 2985 N N . MET A 1 394 ? 15.162 4.270 -0.999 1.00 97.62 394 MET A N 1
ATOM 2986 C CA . MET A 1 394 ? 15.771 3.475 0.064 1.00 97.62 394 MET A CA 1
ATOM 2987 C C . MET A 1 394 ? 15.312 3.968 1.443 1.00 97.62 394 MET A C 1
ATOM 2989 O O . MET A 1 394 ? 15.503 5.130 1.821 1.00 97.62 394 MET A O 1
ATOM 2993 N N . CYS A 1 395 ? 14.769 3.053 2.240 1.00 96.31 395 CYS A N 1
ATOM 2994 C CA . CYS A 1 395 ? 14.336 3.278 3.611 1.00 96.31 395 CYS A CA 1
ATOM 2995 C C . CYS A 1 395 ? 15.283 2.608 4.611 1.00 96.31 395 CYS A C 1
ATOM 2997 O O . CYS A 1 395 ? 15.339 1.383 4.736 1.00 96.31 395 CYS A O 1
ATOM 2999 N N . SER A 1 396 ? 15.991 3.414 5.408 1.00 94.19 396 SER A N 1
ATOM 3000 C CA . SER A 1 396 ? 16.927 2.897 6.424 1.00 94.19 396 SER A CA 1
ATOM 3001 C C . SER A 1 396 ? 16.232 2.221 7.620 1.00 94.19 396 SER A C 1
ATOM 3003 O O . SER A 1 396 ? 16.825 1.374 8.294 1.00 94.19 396 SER A O 1
ATOM 3005 N N . GLY A 1 397 ? 14.962 2.557 7.860 1.00 90.25 397 GLY A N 1
ATOM 3006 C CA . GLY A 1 397 ? 14.125 1.973 8.903 1.00 90.25 397 GLY A CA 1
ATOM 3007 C C . GLY A 1 397 ? 12.777 2.677 9.057 1.00 90.25 397 GLY A C 1
ATOM 3008 O O . GLY A 1 397 ? 12.504 3.696 8.420 1.00 90.25 397 GLY A O 1
ATOM 3009 N N . VAL A 1 398 ? 11.937 2.136 9.937 1.00 87.56 398 VAL A N 1
ATOM 3010 C CA . VAL A 1 398 ? 10.614 2.688 10.257 1.00 87.56 398 VAL A CA 1
ATOM 3011 C C . VAL A 1 398 ? 10.743 4.102 10.843 1.00 87.56 398 VAL A C 1
ATOM 3013 O O . VAL A 1 398 ? 11.565 4.336 11.726 1.00 87.56 398 VAL A O 1
ATOM 3016 N N . GLY A 1 399 ? 9.936 5.044 10.358 1.00 89.50 399 GLY A N 1
ATOM 3017 C CA . GLY A 1 399 ? 9.934 6.452 10.759 1.00 89.50 399 GLY A CA 1
ATOM 3018 C C . GLY A 1 399 ? 11.052 7.305 10.148 1.00 89.50 399 GLY A C 1
ATOM 3019 O O . GLY A 1 399 ? 11.175 8.472 10.507 1.00 89.50 399 GLY A O 1
ATOM 3020 N N . THR A 1 400 ? 11.876 6.762 9.246 1.00 93.50 400 THR A N 1
ATOM 3021 C CA . THR A 1 400 ? 12.958 7.528 8.594 1.00 93.50 400 THR A CA 1
ATOM 3022 C C . THR A 1 400 ? 12.470 8.220 7.318 1.00 93.50 400 THR A C 1
ATOM 3024 O O . THR A 1 400 ? 11.506 7.762 6.705 1.00 93.50 400 THR A O 1
ATOM 3027 N N . LYS A 1 401 ? 13.097 9.341 6.919 1.00 95.06 401 LYS A N 1
ATOM 3028 C CA . LYS A 1 401 ? 12.786 9.996 5.634 1.00 95.06 401 LYS A CA 1
ATOM 3029 C C . LYS A 1 401 ? 13.331 9.111 4.498 1.00 95.06 401 LYS A C 1
ATOM 3031 O O . LYS A 1 401 ? 14.503 8.734 4.582 1.00 95.06 401 LYS A O 1
ATOM 3036 N N . PRO A 1 402 ? 12.525 8.769 3.478 1.00 97.50 402 PRO A N 1
ATOM 3037 C CA . PRO A 1 402 ? 13.010 8.003 2.337 1.00 97.50 402 PRO A CA 1
ATOM 3038 C C . PRO A 1 402 ? 14.102 8.779 1.597 1.00 97.50 402 PRO A C 1
ATOM 3040 O O . PRO A 1 402 ? 14.024 10.003 1.461 1.00 97.50 402 PRO A O 1
ATOM 3043 N N . VAL A 1 403 ? 15.126 8.064 1.135 1.00 97.88 403 VAL A N 1
ATOM 3044 C CA . VAL A 1 403 ? 16.214 8.620 0.321 1.00 97.88 403 VAL A CA 1
ATOM 3045 C C . VAL A 1 403 ? 16.046 8.097 -1.093 1.00 97.88 403 VAL A C 1
ATOM 3047 O O . VAL A 1 403 ? 15.929 6.893 -1.283 1.00 97.88 403 VAL A O 1
ATOM 3050 N N . GLU A 1 404 ? 15.997 8.985 -2.078 1.00 97.75 404 GLU A N 1
ATOM 3051 C CA . GLU A 1 404 ? 15.881 8.583 -3.480 1.00 97.75 404 GLU A CA 1
ATOM 3052 C C . GLU A 1 404 ? 17.054 7.676 -3.878 1.00 97.75 404 GLU A C 1
ATOM 3054 O O . GLU A 1 404 ? 18.209 7.992 -3.582 1.00 97.75 404 GLU A O 1
ATOM 3059 N N . LYS A 1 405 ? 16.743 6.543 -4.511 1.00 96.69 405 LYS A N 1
ATOM 3060 C CA . LYS A 1 405 ? 17.725 5.559 -4.970 1.00 96.69 405 LYS A CA 1
ATOM 3061 C C . LYS A 1 405 ? 17.918 5.645 -6.482 1.00 96.69 405 LYS A C 1
ATOM 3063 O O . LYS A 1 405 ? 19.048 5.818 -6.926 1.00 96.69 405 LYS A O 1
ATOM 3068 N N . GLU A 1 406 ? 16.836 5.549 -7.251 1.00 96.00 406 GLU A N 1
ATOM 3069 C CA . GLU A 1 406 ? 16.861 5.592 -8.720 1.00 96.00 406 GLU A CA 1
ATOM 3070 C C . GLU A 1 406 ? 15.495 5.989 -9.308 1.00 96.00 406 GLU A C 1
ATOM 3072 O O . GLU A 1 406 ? 14.475 5.998 -8.611 1.00 96.00 406 GLU A O 1
ATOM 3077 N N . ILE A 1 407 ? 15.484 6.357 -10.590 1.00 94.75 407 ILE A N 1
ATOM 3078 C CA . ILE A 1 407 ? 14.272 6.665 -11.360 1.00 94.75 407 ILE A CA 1
ATOM 3079 C C . ILE A 1 407 ? 13.875 5.397 -12.110 1.00 94.75 407 ILE A C 1
ATOM 3081 O O . ILE A 1 407 ? 14.714 4.825 -12.797 1.00 94.75 407 ILE A O 1
ATOM 3085 N N . CYS A 1 408 ? 12.613 4.984 -12.002 1.00 94.25 408 CYS A N 1
ATOM 3086 C CA . CYS A 1 408 ? 12.103 3.849 -12.756 1.00 94.25 408 CYS A CA 1
ATOM 3087 C C . CYS A 1 408 ? 11.377 4.352 -14.008 1.00 94.25 408 CYS A C 1
ATOM 3089 O O . CYS A 1 408 ? 10.306 4.953 -13.888 1.00 94.25 408 CYS A O 1
ATOM 3091 N N . GLU A 1 409 ? 11.972 4.145 -15.184 1.00 90.44 409 GLU A N 1
ATOM 3092 C CA . GLU A 1 409 ? 11.447 4.657 -16.459 1.00 90.44 409 GLU A CA 1
ATOM 3093 C C . GLU A 1 409 ? 10.100 4.010 -16.818 1.00 90.44 409 GLU A C 1
ATOM 3095 O O . GLU A 1 409 ? 9.141 4.734 -17.087 1.00 90.44 409 GLU A O 1
ATOM 3100 N N . ASP A 1 410 ? 9.989 2.687 -16.669 1.00 86.06 410 ASP A N 1
ATOM 3101 C CA . ASP A 1 410 ? 8.773 1.923 -16.997 1.00 86.06 410 ASP A CA 1
ATOM 3102 C C . ASP A 1 410 ? 7.831 1.676 -15.817 1.00 86.06 410 ASP A C 1
ATOM 3104 O O . ASP A 1 410 ? 6.747 1.117 -15.964 1.00 86.06 410 ASP A O 1
ATOM 3108 N N . GLY A 1 411 ? 8.202 2.153 -14.632 1.00 89.06 411 GLY A N 1
ATOM 3109 C CA . GLY A 1 411 ? 7.421 1.965 -13.418 1.00 89.06 411 GLY A CA 1
ATOM 3110 C C . GLY A 1 411 ? 8.158 1.155 -12.366 1.00 89.06 411 GLY A C 1
ATOM 3111 O O . GLY A 1 411 ? 9.279 0.697 -12.541 1.00 89.06 411 GLY A O 1
ATOM 3112 N N . CYS A 1 412 ? 7.549 1.054 -11.193 1.00 93.81 412 CYS A N 1
ATOM 3113 C CA . CYS A 1 412 ? 8.180 0.470 -10.018 1.00 93.81 412 CYS A CA 1
ATOM 3114 C C . CYS A 1 412 ? 7.283 -0.627 -9.468 1.00 93.81 412 CYS A C 1
ATOM 3116 O O . CYS A 1 412 ? 6.179 -0.311 -9.032 1.00 93.81 412 CYS A O 1
ATOM 3118 N N . ILE A 1 413 ? 7.738 -1.876 -9.474 1.00 92.19 413 ILE A N 1
ATOM 3119 C CA . ILE A 1 413 ? 6.977 -3.061 -9.075 1.00 92.19 413 ILE A CA 1
ATOM 3120 C C . ILE A 1 413 ? 6.969 -3.190 -7.554 1.00 92.19 413 ILE A C 1
ATOM 3122 O O . ILE A 1 413 ? 8.011 -3.238 -6.892 1.00 92.19 413 ILE A O 1
ATOM 3126 N N . VAL A 1 414 ? 5.765 -3.289 -6.994 1.00 93.00 414 VAL A N 1
ATOM 3127 C CA . VAL A 1 414 ? 5.570 -3.413 -5.550 1.00 93.00 414 VAL A CA 1
ATOM 3128 C C . VAL A 1 414 ? 5.444 -4.885 -5.176 1.00 93.00 414 VAL A C 1
ATOM 3130 O O . VAL A 1 414 ? 4.452 -5.546 -5.494 1.00 93.00 414 VAL A O 1
ATOM 3133 N N . GLN A 1 415 ? 6.439 -5.401 -4.457 1.00 91.50 415 GLN A N 1
ATOM 3134 C CA . GLN A 1 415 ? 6.551 -6.824 -4.136 1.00 91.50 415 GLN A CA 1
ATOM 3135 C C . GLN A 1 415 ? 6.708 -7.083 -2.637 1.00 91.50 415 GLN A C 1
ATOM 3137 O O . GLN A 1 415 ? 6.956 -6.174 -1.839 1.00 91.50 415 GLN A O 1
ATOM 3142 N N . ALA A 1 416 ? 6.543 -8.344 -2.229 1.00 85.50 416 ALA A N 1
ATOM 3143 C CA . ALA A 1 416 ? 6.681 -8.758 -0.838 1.00 85.50 416 ALA A CA 1
ATOM 3144 C C . ALA A 1 416 ? 8.160 -8.771 -0.426 1.00 85.50 416 ALA A C 1
ATOM 3146 O O . ALA A 1 416 ? 8.736 -9.821 -0.192 1.00 85.50 416 ALA A O 1
ATOM 3147 N N . GLY A 1 417 ? 8.798 -7.607 -0.351 1.00 88.06 417 GLY A N 1
ATOM 3148 C CA . GLY A 1 417 ? 10.241 -7.479 -0.198 1.00 88.06 417 GLY A CA 1
ATOM 3149 C C . GLY A 1 417 ? 10.723 -6.045 -0.332 1.00 88.06 417 GLY A C 1
ATOM 3150 O O . GLY A 1 417 ? 9.992 -5.113 0.009 1.00 88.06 417 GLY A O 1
ATOM 3151 N N . ASP A 1 418 ? 11.948 -5.909 -0.833 1.00 91.88 418 ASP A N 1
ATOM 3152 C CA . ASP A 1 418 ? 12.420 -4.677 -1.454 1.00 91.88 418 ASP A CA 1
ATOM 3153 C C . ASP A 1 418 ? 11.685 -4.505 -2.780 1.00 91.88 418 ASP A C 1
ATOM 3155 O O . ASP A 1 418 ? 11.629 -5.440 -3.581 1.00 91.88 418 ASP A O 1
ATOM 3159 N N . ASP A 1 419 ? 11.079 -3.342 -2.974 1.00 95.06 419 ASP A N 1
ATOM 3160 C CA . ASP A 1 419 ? 10.456 -2.986 -4.238 1.00 95.06 419 ASP A CA 1
ATOM 3161 C C . ASP A 1 419 ? 11.553 -2.805 -5.306 1.00 95.06 419 ASP A C 1
ATOM 3163 O O . ASP A 1 419 ? 12.703 -2.494 -4.983 1.00 95.06 419 ASP A O 1
ATOM 3167 N N . VAL A 1 420 ? 11.217 -3.013 -6.576 1.00 93.50 420 VAL A N 1
ATOM 3168 C CA . VAL A 1 420 ? 12.183 -2.935 -7.683 1.00 93.50 420 VAL A CA 1
ATOM 3169 C C . VAL A 1 420 ? 11.641 -2.033 -8.775 1.00 93.50 420 VAL A C 1
ATOM 3171 O O . VAL A 1 420 ? 10.428 -1.952 -8.960 1.00 93.50 420 VAL A O 1
ATOM 3174 N N . CYS A 1 421 ? 12.515 -1.344 -9.505 1.00 94.00 421 CYS A N 1
ATOM 3175 C CA . CYS A 1 421 ? 12.081 -0.808 -10.788 1.00 94.00 421 CYS A CA 1
ATOM 3176 C C . CYS A 1 421 ? 11.680 -1.981 -11.682 1.00 94.00 421 CYS A C 1
ATOM 3178 O O . CYS A 1 421 ? 12.321 -3.033 -11.643 1.00 94.00 421 CYS A O 1
ATOM 3180 N N . GLU A 1 422 ? 10.600 -1.808 -12.438 1.00 87.50 422 GLU A N 1
ATOM 3181 C CA . GLU A 1 422 ? 10.346 -2.673 -13.576 1.00 87.50 422 GLU A CA 1
ATOM 3182 C C . GLU A 1 422 ? 11.582 -2.544 -14.459 1.00 87.50 422 GLU A C 1
ATOM 3184 O O . GLU A 1 422 ? 11.885 -1.461 -14.959 1.00 87.50 422 GLU A O 1
ATOM 3189 N N . GLU A 1 423 ? 12.383 -3.611 -14.518 1.00 78.56 423 GLU A N 1
ATOM 3190 C CA . GLU A 1 423 ? 13.371 -3.715 -15.579 1.00 78.56 423 GLU A CA 1
ATOM 3191 C C . GLU A 1 423 ? 12.562 -3.617 -16.854 1.00 78.56 423 GLU A C 1
ATOM 3193 O O . GLU A 1 423 ? 11.562 -4.334 -16.963 1.00 78.56 423 GLU A O 1
ATOM 3198 N N . ASP A 1 424 ? 12.937 -2.710 -17.760 1.00 66.62 424 ASP A N 1
ATOM 3199 C CA . ASP A 1 424 ? 12.204 -2.576 -18.999 1.00 66.62 424 ASP A CA 1
ATOM 3200 C C . ASP A 1 424 ? 12.072 -3.982 -19.587 1.00 66.62 424 ASP A C 1
ATOM 3202 O O . ASP A 1 424 ? 13.055 -4.589 -20.032 1.00 66.62 424 ASP A O 1
ATOM 3206 N N . ASN A 1 425 ? 10.844 -4.505 -19.626 1.00 65.88 425 ASN A N 1
ATOM 3207 C CA . ASN A 1 425 ? 10.499 -5.662 -20.442 1.00 65.88 425 ASN A CA 1
ATOM 3208 C C . ASN A 1 425 ? 10.491 -5.228 -21.912 1.00 65.88 425 ASN A C 1
ATOM 3210 O O . ASN A 1 425 ? 9.637 -5.645 -22.689 1.00 65.88 425 ASN A O 1
ATOM 3214 N N . ASP A 1 426 ? 11.418 -4.343 -22.276 1.00 79.75 426 ASP A N 1
ATOM 3215 C CA . ASP A 1 426 ? 11.706 -3.952 -23.621 1.00 79.75 426 ASP A CA 1
ATOM 3216 C C . ASP A 1 426 ? 12.202 -5.226 -24.314 1.00 79.75 426 ASP A C 1
ATOM 3218 O O . ASP A 1 426 ? 13.304 -5.710 -24.013 1.00 79.75 426 ASP A O 1
ATOM 3222 N N . PRO A 1 427 ? 11.402 -5.803 -25.232 1.00 85.25 427 PRO A N 1
ATOM 3223 C CA . PRO A 1 427 ? 11.805 -6.984 -25.989 1.00 85.25 427 PRO A CA 1
ATOM 3224 C C . PRO A 1 427 ? 13.107 -6.744 -26.772 1.00 85.25 427 PRO A C 1
ATOM 3226 O O . PRO A 1 427 ? 13.720 -7.687 -27.272 1.00 85.25 427 PRO A O 1
ATOM 3229 N N . CYS A 1 428 ? 13.540 -5.486 -26.864 1.00 92.75 428 CYS A N 1
ATOM 3230 C CA . CYS A 1 428 ? 14.733 -5.015 -27.540 1.00 92.75 428 CYS A CA 1
ATOM 3231 C C . CYS A 1 428 ? 15.977 -4.988 -26.647 1.00 92.75 428 CYS A C 1
ATOM 3233 O O . CYS A 1 428 ? 17.019 -4.490 -27.072 1.00 92.75 428 CYS A O 1
ATOM 3235 N N . ARG A 1 429 ? 15.915 -5.531 -25.426 1.00 91.75 429 ARG A N 1
ATOM 3236 C CA . ARG A 1 429 ? 17.073 -5.670 -24.533 1.00 91.75 429 ARG A CA 1
ATOM 3237 C C . ARG A 1 429 ? 17.789 -7.003 -24.690 1.00 91.75 429 ARG A C 1
ATOM 3239 O O . ARG A 1 429 ? 17.238 -8.020 -25.105 1.00 91.75 429 ARG A O 1
ATOM 3246 N N . CYS A 1 430 ? 19.074 -6.988 -24.364 1.00 92.75 430 CYS A N 1
ATOM 3247 C CA . CYS A 1 430 ? 19.963 -8.127 -24.517 1.00 92.75 430 CYS A CA 1
ATOM 3248 C C . CYS A 1 430 ? 19.566 -9.311 -23.622 1.00 92.75 430 CYS A C 1
ATOM 3250 O O . CYS A 1 430 ? 19.513 -9.182 -22.403 1.00 92.75 430 CYS A O 1
ATOM 3252 N N . MET A 1 431 ? 19.374 -10.503 -24.195 1.00 89.25 431 MET A N 1
ATOM 3253 C CA . MET A 1 431 ? 19.105 -11.727 -23.413 1.00 89.25 431 MET A CA 1
ATOM 3254 C C . MET A 1 431 ? 20.377 -12.408 -22.878 1.00 89.25 431 MET A C 1
ATOM 3256 O O . MET A 1 431 ? 20.304 -13.329 -22.064 1.00 89.25 431 MET A O 1
ATOM 3260 N N . SER A 1 432 ? 21.551 -11.975 -23.338 1.00 90.75 432 SER A N 1
ATOM 3261 C CA . SER A 1 432 ? 22.866 -12.507 -22.969 1.00 90.75 432 SER A CA 1
ATOM 3262 C C . SER A 1 432 ? 23.920 -11.406 -23.006 1.00 90.75 432 SER A C 1
ATOM 3264 O O . SER A 1 432 ? 23.717 -10.387 -23.650 1.00 90.75 432 SER A O 1
ATOM 3266 N N . SER A 1 433 ? 25.073 -11.632 -22.377 1.00 93.56 433 SER A N 1
ATOM 3267 C CA . SER A 1 433 ? 26.243 -10.742 -22.458 1.00 93.56 433 SER A CA 1
ATOM 3268 C C . SER A 1 433 ? 27.137 -10.990 -23.687 1.00 93.56 433 SER A C 1
ATOM 3270 O O . SER A 1 433 ? 28.262 -10.502 -23.732 1.00 93.56 433 SER A O 1
ATOM 3272 N N . GLU A 1 434 ? 26.708 -11.834 -24.626 1.00 96.31 434 GLU A N 1
ATOM 3273 C CA . GLU A 1 434 ? 27.416 -12.086 -25.886 1.00 96.31 434 GLU A CA 1
ATOM 3274 C C . GLU A 1 434 ? 26.900 -11.147 -26.981 1.00 96.31 434 GLU A C 1
ATOM 3276 O O . GLU A 1 434 ? 25.794 -10.614 -26.871 1.00 96.31 434 GLU A O 1
ATOM 3281 N N . ASP A 1 435 ? 27.694 -10.942 -28.034 1.00 96.25 435 ASP A N 1
ATOM 3282 C CA . ASP A 1 435 ? 27.222 -10.202 -29.203 1.00 96.25 435 ASP A CA 1
ATOM 3283 C C . ASP A 1 435 ? 26.075 -10.964 -29.876 1.00 96.25 435 ASP A C 1
ATOM 3285 O O . ASP A 1 435 ? 26.134 -12.184 -30.051 1.00 96.25 435 ASP A O 1
ATOM 3289 N N . VAL A 1 436 ? 25.047 -10.238 -30.296 1.00 95.12 436 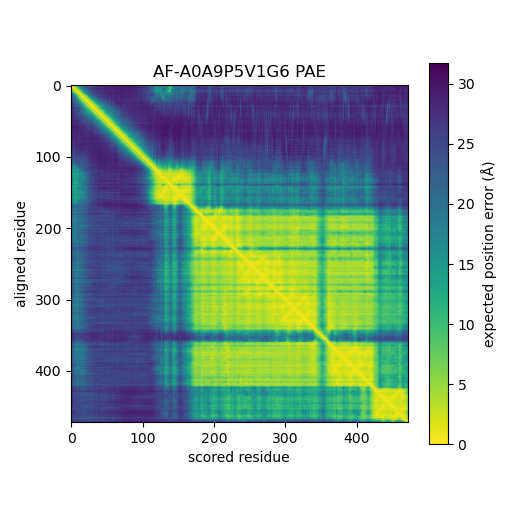VAL A N 1
ATOM 3290 C CA . VAL A 1 436 ? 23.830 -10.804 -30.883 1.00 95.12 436 VAL A CA 1
ATOM 3291 C C . VAL A 1 436 ? 23.502 -10.111 -32.195 1.00 95.12 436 VAL A C 1
ATOM 3293 O O . VAL A 1 436 ? 23.722 -8.912 -32.368 1.00 95.12 436 VAL A O 1
ATOM 3296 N N . CYS A 1 437 ? 22.986 -10.871 -33.155 1.00 95.44 437 CYS A N 1
ATOM 3297 C CA . CYS A 1 437 ? 22.526 -10.302 -34.414 1.00 95.44 437 CYS A CA 1
ATOM 3298 C C . CYS A 1 437 ? 21.196 -9.577 -34.184 1.00 95.44 437 CYS A C 1
ATOM 3300 O O . CYS A 1 437 ? 20.321 -10.096 -33.503 1.00 95.44 437 CYS A O 1
ATOM 3302 N N . GLY A 1 438 ? 20.995 -8.413 -34.795 1.00 95.00 438 GLY A N 1
ATOM 3303 C CA . GLY A 1 438 ? 19.755 -7.646 -34.700 1.00 95.00 438 GLY A CA 1
ATOM 3304 C C . GLY A 1 438 ? 18.519 -8.457 -35.097 1.00 95.00 438 GLY A C 1
ATOM 3305 O O . GLY A 1 438 ? 17.429 -8.205 -34.599 1.00 95.00 438 GLY A O 1
ATOM 3306 N N . SER A 1 439 ? 18.688 -9.475 -35.949 1.00 94.75 439 SER A N 1
ATOM 3307 C CA . SER A 1 439 ? 17.620 -10.396 -36.356 1.00 94.75 439 SER A CA 1
ATOM 3308 C C . SER A 1 439 ? 17.109 -11.311 -35.236 1.00 94.75 439 SER A C 1
ATOM 3310 O O . SER A 1 439 ? 16.049 -11.913 -35.396 1.00 94.75 439 SER A O 1
ATOM 3312 N N . THR A 1 440 ? 17.829 -11.433 -34.114 1.00 94.75 440 THR A N 1
ATOM 3313 C CA . THR A 1 440 ? 17.371 -12.209 -32.951 1.00 94.75 440 THR A CA 1
ATOM 3314 C C . THR A 1 440 ? 16.403 -11.434 -32.065 1.00 94.75 440 THR A C 1
ATOM 3316 O O . THR A 1 440 ? 15.758 -12.043 -31.215 1.00 94.75 440 THR A O 1
ATOM 3319 N N . PHE A 1 441 ? 16.301 -10.114 -32.238 1.00 93.69 441 PHE A N 1
ATOM 3320 C CA . PHE A 1 441 ? 15.342 -9.293 -31.507 1.00 93.69 441 PHE A CA 1
ATOM 3321 C C . PHE A 1 441 ? 13.963 -9.326 -32.184 1.00 93.69 441 PHE A C 1
ATOM 3323 O O . PHE A 1 441 ? 13.880 -9.481 -33.408 1.00 93.69 441 PHE A O 1
ATOM 3330 N N . PRO A 1 442 ? 12.865 -9.179 -31.421 1.00 93.94 442 PRO A N 1
ATOM 3331 C CA . PRO A 1 442 ? 11.523 -9.106 -31.986 1.00 93.94 442 PRO A CA 1
ATOM 3332 C C . PRO A 1 442 ? 11.362 -7.942 -32.979 1.00 93.94 442 PRO A C 1
ATOM 3334 O O . PRO A 1 442 ? 11.961 -6.882 -32.807 1.00 93.94 442 PRO A O 1
ATOM 3337 N N . PRO A 1 443 ? 10.527 -8.093 -34.022 1.00 93.38 443 PRO A N 1
ATOM 3338 C CA . PRO A 1 443 ? 10.359 -7.078 -35.064 1.00 93.38 443 PRO A CA 1
ATOM 3339 C C . PRO A 1 443 ? 9.712 -5.772 -34.571 1.00 93.38 443 PRO A C 1
ATOM 3341 O O . PRO A 1 443 ? 9.753 -4.770 -35.283 1.00 93.38 443 PRO A O 1
ATOM 3344 N N . GLU A 1 444 ? 9.124 -5.754 -33.370 1.00 93.25 444 GLU A N 1
ATOM 3345 C CA . GLU A 1 444 ? 8.668 -4.520 -32.714 1.00 93.25 444 GLU A CA 1
ATOM 3346 C C . GLU A 1 444 ? 9.814 -3.574 -32.307 1.00 93.25 444 GLU A C 1
ATOM 3348 O O . GLU A 1 444 ? 9.569 -2.388 -32.075 1.00 93.25 444 GLU A O 1
ATOM 3353 N N . CYS A 1 445 ? 11.063 -4.050 -32.317 1.00 94.44 445 CYS A N 1
ATOM 3354 C CA . CYS A 1 445 ? 12.268 -3.287 -32.003 1.00 94.44 445 CYS A CA 1
ATOM 3355 C C . CYS A 1 445 ? 12.699 -2.354 -33.128 1.00 94.44 445 CYS A C 1
ATOM 3357 O O . CYS A 1 445 ? 13.671 -2.606 -33.836 1.00 94.44 445 CYS A O 1
ATOM 3359 N N . LYS A 1 446 ? 11.979 -1.238 -33.276 1.00 93.94 446 LYS A N 1
ATOM 3360 C CA . LYS A 1 446 ? 12.161 -0.279 -34.380 1.00 93.94 446 LYS A CA 1
ATOM 3361 C C . LYS A 1 446 ? 13.575 0.302 -34.489 1.00 93.94 446 LYS A C 1
ATOM 3363 O O . LYS A 1 446 ? 13.985 0.657 -35.591 1.00 93.94 446 LYS A O 1
ATOM 3368 N N . ASP A 1 447 ? 14.307 0.369 -33.378 1.00 94.44 447 ASP A N 1
ATOM 3369 C CA . ASP A 1 447 ? 15.670 0.910 -33.326 1.00 94.44 447 ASP A CA 1
ATOM 3370 C C . ASP A 1 447 ? 16.762 -0.157 -33.550 1.00 94.44 447 ASP A C 1
ATOM 3372 O O . ASP A 1 447 ? 17.953 0.164 -33.582 1.00 94.44 447 ASP A O 1
ATOM 3376 N N . ILE A 1 448 ? 16.376 -1.428 -33.723 1.00 94.44 448 ILE A N 1
ATOM 3377 C CA . ILE A 1 448 ? 17.288 -2.551 -33.950 1.00 94.44 448 ILE A CA 1
ATOM 3378 C C . ILE A 1 448 ? 17.117 -3.065 -35.378 1.00 94.44 448 ILE A C 1
ATOM 3380 O O . ILE A 1 448 ? 16.064 -3.556 -35.777 1.00 94.44 448 ILE A O 1
ATOM 3384 N N . PHE A 1 449 ? 18.183 -2.986 -36.167 1.00 95.38 449 PHE A N 1
ATOM 3385 C CA . PHE A 1 449 ? 18.171 -3.438 -37.552 1.00 95.38 449 PHE A CA 1
ATOM 3386 C C . PHE A 1 449 ? 18.614 -4.894 -37.646 1.00 95.38 449 PHE A C 1
ATOM 3388 O O . PHE A 1 449 ? 19.696 -5.253 -37.185 1.00 95.38 449 PHE A O 1
ATOM 3395 N N . ALA A 1 450 ? 17.811 -5.719 -38.322 1.00 94.88 450 ALA A N 1
ATOM 3396 C CA . ALA A 1 450 ? 18.045 -7.158 -38.430 1.00 94.88 450 ALA A CA 1
ATOM 3397 C C . ALA A 1 450 ? 19.425 -7.541 -39.008 1.00 94.88 450 ALA A C 1
ATOM 3399 O O . ALA A 1 450 ? 19.938 -8.612 -38.702 1.00 94.88 450 ALA A O 1
ATOM 3400 N N . ASN A 1 451 ? 20.031 -6.670 -39.820 1.00 94.50 451 ASN A N 1
ATOM 3401 C CA . ASN A 1 451 ? 21.307 -6.881 -40.508 1.00 94.50 451 ASN A CA 1
ATOM 3402 C C . ASN A 1 451 ? 22.518 -6.244 -39.796 1.00 94.50 451 ASN A C 1
ATOM 3404 O O . ASN A 1 451 ? 23.507 -5.905 -40.446 1.00 94.50 451 ASN A O 1
ATOM 3408 N N . ARG A 1 452 ? 22.438 -6.003 -38.486 1.00 96.00 452 ARG A N 1
ATOM 3409 C CA . ARG A 1 452 ? 23.547 -5.452 -37.693 1.00 96.00 452 ARG A CA 1
ATOM 3410 C C . ARG A 1 452 ? 23.894 -6.386 -36.544 1.00 96.00 452 ARG A C 1
ATOM 3412 O O . ARG A 1 452 ? 23.028 -7.090 -36.040 1.00 96.00 452 ARG A O 1
ATOM 3419 N N . LEU A 1 453 ? 25.151 -6.396 -36.127 1.00 95.69 453 LEU A N 1
ATOM 3420 C CA . LEU A 1 453 ? 25.600 -7.070 -34.916 1.00 95.69 453 LEU A CA 1
ATOM 3421 C C . LEU A 1 453 ? 25.615 -6.055 -33.772 1.00 95.69 453 LEU A C 1
ATOM 3423 O O . LEU A 1 453 ? 26.106 -4.938 -33.937 1.00 95.69 453 LEU A O 1
ATOM 3427 N N . TYR A 1 454 ? 25.105 -6.452 -32.613 1.00 97.19 454 TYR A N 1
ATOM 3428 C CA . TYR A 1 454 ? 25.037 -5.630 -31.413 1.00 97.19 454 TYR A CA 1
ATOM 3429 C C . TYR A 1 454 ? 25.878 -6.245 -30.296 1.00 97.19 454 TYR A C 1
ATOM 3431 O O . TYR A 1 454 ? 25.877 -7.460 -30.117 1.00 97.19 454 TYR A O 1
ATOM 3439 N N . THR A 1 455 ? 26.584 -5.403 -29.542 1.00 97.31 455 THR A N 1
ATOM 3440 C CA . THR A 1 455 ? 27.286 -5.788 -28.312 1.00 97.31 455 THR A CA 1
ATOM 3441 C C . THR A 1 455 ? 26.350 -5.622 -27.127 1.00 97.31 455 THR A C 1
ATOM 3443 O O . THR A 1 455 ? 25.710 -4.581 -26.968 1.00 97.31 455 THR A O 1
ATOM 3446 N N . CYS A 1 456 ? 26.328 -6.626 -26.259 1.00 95.69 456 CYS A N 1
ATOM 3447 C CA . CYS A 1 456 ? 25.561 -6.610 -25.025 1.00 95.69 456 CYS A CA 1
ATOM 3448 C C . CYS A 1 456 ? 26.493 -6.546 -23.816 1.00 95.69 456 CYS A C 1
ATOM 3450 O O . CYS A 1 456 ? 27.301 -7.442 -23.585 1.00 95.69 456 CYS A O 1
ATOM 3452 N N . SER A 1 457 ? 26.375 -5.490 -23.012 1.00 93.25 457 SER A N 1
ATOM 3453 C CA . SER A 1 457 ? 27.159 -5.326 -21.777 1.00 93.25 457 SER A CA 1
ATOM 3454 C C . SER A 1 457 ? 26.685 -6.229 -20.626 1.00 93.25 457 SER A C 1
ATOM 3456 O O . SER A 1 457 ? 27.411 -6.414 -19.649 1.00 93.25 457 SER A O 1
ATOM 3458 N N . GLY A 1 458 ? 25.492 -6.815 -20.747 1.00 86.00 458 GLY A N 1
ATOM 3459 C CA . GLY A 1 458 ? 24.890 -7.726 -19.781 1.00 86.00 458 GLY A CA 1
ATOM 3460 C C . GLY A 1 458 ? 23.484 -8.149 -20.210 1.00 86.00 458 GLY A C 1
ATOM 3461 O O . GLY A 1 458 ? 22.941 -7.633 -21.184 1.00 86.00 458 GLY A O 1
ATOM 3462 N N . VAL A 1 459 ? 22.888 -9.093 -19.479 1.00 83.38 459 VAL A N 1
ATOM 3463 C CA . VAL A 1 459 ? 21.458 -9.409 -19.633 1.00 83.38 459 VAL A CA 1
ATOM 3464 C C . VAL A 1 459 ? 20.637 -8.188 -19.205 1.00 83.38 459 VAL A C 1
ATOM 3466 O O . VAL A 1 459 ? 20.967 -7.561 -18.201 1.00 83.38 459 VAL A O 1
ATOM 3469 N N . GLY A 1 460 ? 19.605 -7.844 -19.973 1.00 79.38 460 GLY A N 1
ATOM 3470 C CA . GLY A 1 460 ? 18.713 -6.715 -19.712 1.00 79.38 460 GLY A CA 1
ATOM 3471 C C . GLY A 1 460 ? 19.281 -5.348 -20.100 1.00 79.38 460 GLY A C 1
ATOM 3472 O O . GLY A 1 460 ? 18.623 -4.339 -19.870 1.00 79.38 460 GLY A O 1
ATOM 3473 N N . THR A 1 461 ? 20.479 -5.258 -20.688 1.00 89.31 461 THR A N 1
ATOM 3474 C CA . THR A 1 461 ? 21.020 -3.964 -21.138 1.00 89.31 461 THR A CA 1
ATOM 3475 C C . THR A 1 461 ? 20.559 -3.614 -22.551 1.00 89.31 461 THR A C 1
ATOM 3477 O O . THR A 1 461 ? 20.203 -4.489 -23.345 1.00 89.31 461 THR A O 1
ATOM 3480 N N . LYS A 1 462 ? 20.545 -2.313 -22.869 1.00 92.00 462 LYS A N 1
ATOM 3481 C CA . LYS A 1 462 ? 20.253 -1.835 -24.222 1.00 92.00 462 LYS A CA 1
ATOM 3482 C C . LYS A 1 462 ? 21.400 -2.242 -25.163 1.00 92.00 462 LYS A C 1
ATOM 3484 O O . LYS A 1 462 ? 22.553 -1.953 -24.835 1.00 92.00 462 LYS A O 1
ATOM 3489 N N . PRO A 1 463 ? 21.121 -2.900 -26.300 1.00 96.19 463 PRO A N 1
ATOM 3490 C CA . PRO A 1 463 ? 22.155 -3.321 -27.236 1.00 96.19 463 PRO A CA 1
ATOM 3491 C C . PRO A 1 463 ? 22.843 -2.113 -27.878 1.00 96.19 463 PRO A C 1
ATOM 3493 O O . PRO A 1 463 ? 22.186 -1.181 -28.345 1.00 96.19 463 PRO A O 1
ATOM 3496 N N . GLU A 1 464 ? 24.173 -2.145 -27.939 1.00 97.31 464 GLU A N 1
ATOM 3497 C CA . GLU A 1 464 ? 24.976 -1.129 -28.622 1.00 97.31 464 GLU A CA 1
ATOM 3498 C C . GLU A 1 464 ? 25.425 -1.665 -29.980 1.00 97.31 464 GLU A C 1
ATOM 3500 O O . GLU A 1 464 ? 25.987 -2.755 -30.075 1.00 97.31 464 GLU A O 1
ATOM 3505 N N . GLU A 1 465 ? 25.166 -0.925 -31.056 1.00 97.00 465 GLU A N 1
ATOM 3506 C CA . GLU A 1 465 ? 25.552 -1.354 -32.400 1.00 97.00 465 GLU A CA 1
ATOM 3507 C C . GLU A 1 465 ? 27.074 -1.531 -32.508 1.00 97.00 465 GLU A C 1
ATOM 3509 O O . GLU A 1 465 ? 27.843 -0.623 -32.187 1.00 97.00 465 GLU A O 1
ATOM 3514 N N . LYS A 1 466 ? 27.503 -2.703 -32.985 1.00 96.94 466 LYS A N 1
ATOM 3515 C CA . LYS A 1 466 ? 28.913 -3.069 -33.137 1.00 96.94 466 LYS A CA 1
ATOM 3516 C C . LYS A 1 466 ? 29.386 -2.959 -34.581 1.00 96.94 466 LYS A C 1
ATOM 3518 O O . LYS A 1 466 ? 30.396 -2.314 -34.850 1.00 96.94 466 LYS A O 1
ATOM 3523 N N . GLU A 1 467 ? 28.682 -3.615 -35.498 1.00 95.06 467 GLU A N 1
ATOM 3524 C CA . GLU A 1 467 ? 29.027 -3.650 -36.921 1.00 95.06 467 GLU A CA 1
ATOM 3525 C C . GLU A 1 467 ? 27.793 -3.907 -37.793 1.00 95.06 467 GLU A C 1
ATOM 3527 O O . GLU A 1 467 ? 26.793 -4.465 -37.343 1.00 95.06 467 GLU A O 1
ATOM 3532 N N . ILE A 1 468 ? 27.865 -3.496 -39.059 1.00 92.00 468 ILE A N 1
ATOM 3533 C CA . ILE A 1 468 ? 26.835 -3.769 -40.064 1.00 92.00 468 ILE A CA 1
ATOM 3534 C C . ILE A 1 468 ? 27.236 -5.046 -40.807 1.00 92.00 468 ILE A C 1
ATOM 3536 O O . ILE A 1 468 ? 28.347 -5.131 -41.329 1.00 92.00 468 ILE A O 1
ATOM 3540 N N . CYS A 1 469 ? 26.340 -6.029 -40.879 1.00 81.25 469 CYS A N 1
ATOM 3541 C CA . CYS A 1 469 ? 26.563 -7.246 -41.651 1.00 81.25 469 CYS A CA 1
ATOM 3542 C C . CYS A 1 469 ? 26.297 -6.933 -43.133 1.00 81.25 469 CYS A C 1
ATOM 3544 O O . CYS A 1 469 ? 25.146 -6.786 -43.545 1.00 81.25 469 CYS A O 1
ATOM 3546 N N . GLU A 1 470 ? 27.358 -6.778 -43.931 1.00 78.19 470 GLU A N 1
ATOM 3547 C CA . GLU A 1 470 ? 27.243 -6.382 -45.347 1.00 78.19 470 GLU A CA 1
ATOM 3548 C C . GLU A 1 470 ? 26.701 -7.499 -46.264 1.00 78.19 470 GLU A C 1
ATOM 3550 O O . GLU A 1 470 ? 26.192 -7.186 -47.338 1.00 78.19 470 GLU A O 1
ATOM 3555 N N . ASP A 1 471 ? 26.724 -8.768 -45.830 1.00 66.25 471 ASP A N 1
ATOM 3556 C CA . ASP A 1 471 ? 26.412 -9.932 -46.684 1.00 66.25 471 ASP A CA 1
ATOM 3557 C C . ASP A 1 471 ? 25.211 -10.798 -46.239 1.00 66.25 471 ASP A C 1
ATOM 3559 O O . ASP A 1 471 ? 24.951 -11.833 -46.856 1.00 66.25 471 ASP A O 1
ATOM 3563 N N . GLY A 1 472 ? 24.429 -10.356 -45.246 1.00 53.97 472 GLY A N 1
ATOM 3564 C CA . GLY A 1 472 ? 23.271 -11.109 -44.737 1.00 53.97 472 GLY A CA 1
ATOM 3565 C C . GLY A 1 472 ? 23.657 -12.173 -43.726 1.00 53.97 472 GLY A C 1
ATOM 3566 O O . GLY A 1 472 ? 23.937 -13.320 -44.143 1.00 53.97 472 GLY A O 1
#

Mean predicted aligned error: 16.67 Å

pLDDT: mean 77.31, std 22.15, range [28.08, 98.06]

Foldseek 3Di:
DDDDDDDDDDPDDDDDDDDDDDDDDDDDDDDDDDDDDDDDDDDDDDDDDDDDDDDDDDDDDDDDDDDDDDDDDDDDDDDDDDDDDDDDDDDDDDDDDDDDDDDDDDDDPPPPPVPPPPDDLQAQWAQDFAKDAQVPGHYDPGDQQWIWGDHDGGHHTHTPDHNNVVSPPPPQPQQWAALPAPAWAALVPGPVSNVRWRQFIWHAPPHGGGGIDTQEGAAFLWGWDAWLPDRYIDTAFADQWADDFAKEAPRRYDNVNPDDAQFIWTDDPRHTDTDGHADPVAFGWFDALGYIDGAGQADQAQAWDAQSSHDSVNSTRNQFTWGHDHRHHTHTDDGLPVFHWHFADPPVPDDDDDDDDDRHTDRAHQQAHSAAAKGALSSGTPVNPVGDRQFIWGHHGGNHHTHTDGGQPQGWGRHNGHIGRPLPPQLQWDQAQAKDALLVGDPVPPVGDNQFIWGHNGGSHHTHTDGGNPPD